Protein AF-0000000074849884 (afdb_homodimer)

Foldseek 3Di:
DDDDPDPPPPDPPPPPPDPPCPPDDPPDDPPPCPPDPPPPPPPPAAEEEEADDQDFLQVLLLLLLQLLDPNHVRHHYHHHQDPVVVLVHQAYFQHDQDDDVVSRYHHQPHPPHQDDLCNVPVPADDRQRFGRNRVSCSVCVLVSLCSLVVHDSPDPLSVVLSNVCCVPPRRVRGCVVVPHDPDPDDDPDDDQPDLRNVLSVLADDPPDPDDDRVVSSVVSSVVSNVVSSVSSVCCVPAVVVCLVQLVVQQVCQCVLPVQSQEGEREVFDGPNQVSQVVVCVVVVDPPHHFWYWGAHPVGWIKIFGHAPDPPDPHGPFFFDQVQAPPAAPRSCVVLVAHAWGGAHNSRGMTIGRDPVRSSSSVVVSVVVVD/DCPPPDPPDPCPDPPPPDPPPPPDDDPDDPPPCPPDPPPPPPPPAAEEEEADDQDFLQVLLLLLLQLLDPNHVRHHYHHHQDPVVVLVHQAYFQHDQDDDVVSRYHHQPHPPQQQDLCNVPVVADDRQRFGRNRVSCSVCVLVSLCSLVVHDSPDPLSVVLSNVCCVPPRRVRGCVVVPHDPDPDDDPDDDQPDLRNVLSVLADDPPDPDDDRVVSSVVSSVVSNVVSSVSSVCCVPAVVVCLVQLVVQQVCQCVLPVVSQEGEREVFDGPNQVSQVVVCVVVVDPPHHFWYWGAHPVRWIKIFGHAPDPPDPHGPFFFDQVQAPPAAPRSCVVLVAHAWGGAHNSRGMGIGRDPVRSSSSVVVSVVVVD

Nearest PDB structures (foldseek):
  4yo7-assembly1_A  TM=3.977E-01  e=7.323E+00  Halalkalibacterium halodurans C-125
  7q6m-assembly1_D  TM=1.641E-01  e=1.284E+00  Yersinia pseudotuberculosis
  7tra-assembly1_A  TM=1.466E-01  e=8.710E+00  Pyrococcus furiosus DSM 3638

Organism: Aplysia californica (NCBI:txid6500)

InterPro domains:
  IPR003226 MYG1 exonuclease [PF03690] (47-366)
  IPR003226 MYG1 exonuclease [PTHR11215] (41-367)

pLDDT: mean 86.51, std 22.93, range [18.84, 98.94]

Structure (mmCIF, N/CA/C/O backbone):
data_AF-0000000074849884-model_v1
#
loop_
_entity.id
_entity.type
_entity.pdbx_description
1 polymer 'MYG1 exonuclease'
#
loop_
_atom_site.group_PDB
_atom_site.id
_atom_site.type_symbol
_atom_site.label_atom_id
_atom_site.label_alt_id
_atom_site.label_comp_id
_atom_site.label_asym_id
_atom_site.label_entity_id
_atom_site.label_seq_id
_atom_site.pdbx_PDB_ins_code
_atom_site.Cartn_x
_atom_site.Cartn_y
_atom_site.Cartn_z
_atom_site.occupancy
_atom_site.B_iso_or_equiv
_atom_site.auth_seq_id
_atom_site.auth_comp_id
_atom_site.auth_asym_id
_atom_site.auth_atom_id
_atom_site.pdbx_PDB_model_num
ATOM 1 N N . MET A 1 1 ? 45.5 27.734 47.781 1 18.84 1 MET A N 1
ATOM 2 C CA . MET A 1 1 ? 46.938 27.484 47.844 1 18.84 1 MET A CA 1
ATOM 3 C C . MET A 1 1 ? 47.469 26.812 46.594 1 18.84 1 MET A C 1
ATOM 5 O O . MET A 1 1 ? 46.938 25.766 46.188 1 18.84 1 MET A O 1
ATOM 9 N N . LEU A 1 2 ? 48.219 27.594 45.688 1 20.95 2 LEU A N 1
ATOM 10 C CA . LEU A 1 2 ? 48.625 28 44.344 1 20.95 2 LEU A CA 1
ATOM 11 C C . LEU A 1 2 ? 49.719 27.078 43.812 1 20.95 2 LEU A C 1
ATOM 13 O O . LEU A 1 2 ? 50.406 27.422 42.844 1 20.95 2 LEU A O 1
ATOM 17 N N . ASN A 1 3 ? 49.938 26.016 44.688 1 19.03 3 ASN A N 1
ATOM 18 C CA . ASN A 1 3 ? 51.312 25.594 44.375 1 19.03 3 ASN A CA 1
ATOM 19 C C . ASN A 1 3 ? 51.469 25.219 42.906 1 19.03 3 ASN A C 1
ATOM 21 O O . ASN A 1 3 ? 50.531 24.797 42.25 1 19.03 3 ASN A O 1
ATOM 25 N N . ARG A 1 4 ? 52.656 25.297 42.281 1 20 4 ARG A N 1
ATOM 26 C CA . ARG A 1 4 ? 53.625 25.625 41.25 1 20 4 ARG A CA 1
ATOM 27 C C . ARG A 1 4 ? 53.906 24.422 40.344 1 20 4 ARG A C 1
ATOM 29 O O . ARG A 1 4 ? 54.875 23.672 40.562 1 20 4 ARG A O 1
ATOM 36 N N . ILE A 1 5 ? 52.812 23.5 40.125 1 22.45 5 ILE A N 1
ATOM 37 C CA . ILE A 1 5 ? 53.25 22.188 39.656 1 22.45 5 ILE A CA 1
ATOM 38 C C . ILE A 1 5 ? 54.031 22.344 38.344 1 22.45 5 ILE A C 1
ATOM 40 O O . ILE A 1 5 ? 53.562 23 37.406 1 22.45 5 ILE A O 1
ATOM 44 N N . LEU A 1 6 ? 55.312 22.016 38.344 1 20.5 6 LEU A N 1
ATOM 45 C CA . LEU A 1 6 ? 56.5 22.078 37.5 1 20.5 6 LEU A CA 1
ATOM 46 C C . LEU A 1 6 ? 56.25 21.453 36.125 1 20.5 6 LEU A C 1
ATOM 48 O O . LEU A 1 6 ? 55.625 20.391 36.031 1 20.5 6 LEU A O 1
ATOM 52 N N . LEU A 1 7 ? 56.406 22.203 34.906 1 20.45 7 LEU A N 1
ATOM 53 C CA . LEU A 1 7 ? 56.25 22.406 33.469 1 20.45 7 LEU A CA 1
ATOM 54 C C . LEU A 1 7 ? 57.219 21.5 32.688 1 20.45 7 LEU A C 1
ATOM 56 O O . LEU A 1 7 ? 57.469 21.734 31.516 1 20.45 7 LEU A O 1
ATOM 60 N N . SER A 1 8 ? 57.562 20.234 33.25 1 19.44 8 SER A N 1
ATOM 61 C CA . SER A 1 8 ? 58.812 19.75 32.688 1 19.44 8 SER A CA 1
ATOM 62 C C . SER A 1 8 ? 58.688 19.531 31.172 1 19.44 8 SER A C 1
ATOM 64 O O . SER A 1 8 ? 57.656 19.078 30.703 1 19.44 8 SER A O 1
ATOM 66 N N . SER A 1 9 ? 59.5 20.172 30.25 1 19.27 9 SER A N 1
ATOM 67 C CA . SER A 1 9 ? 59.875 20.641 28.922 1 19.27 9 SER A CA 1
ATOM 68 C C . SER A 1 9 ? 60.375 19.484 28.047 1 19.27 9 SER A C 1
ATOM 70 O O . SER A 1 9 ? 61.125 19.688 27.094 1 19.27 9 SER A O 1
ATOM 72 N N . ARG A 1 10 ? 59.812 18.172 28.156 1 21.11 10 ARG A N 1
ATOM 73 C CA . ARG A 1 10 ? 60.656 17.141 27.562 1 21.11 10 ARG A CA 1
ATOM 74 C C . ARG A 1 10 ? 60.938 17.438 26.094 1 21.11 10 ARG A C 1
ATOM 76 O O . ARG A 1 10 ? 60.062 17.969 25.391 1 21.11 10 ARG A O 1
ATOM 83 N N . SER A 1 11 ? 62.188 17.375 25.547 1 19.08 11 SER A N 1
ATOM 84 C CA . SER A 1 11 ? 63.125 17.656 24.453 1 19.08 11 SER A CA 1
ATOM 85 C C . SER A 1 11 ? 62.719 16.906 23.188 1 19.08 11 SER A C 1
ATOM 87 O O . SER A 1 11 ? 62.594 15.68 23.219 1 19.08 11 SER A O 1
ATOM 89 N N . CYS A 1 12 ? 61.906 17.484 22.203 1 20.11 12 CYS A N 1
ATOM 90 C CA . CYS A 1 12 ? 61.375 17.141 20.891 1 20.11 12 CYS A CA 1
ATOM 91 C C . CYS A 1 12 ? 62.531 16.875 19.906 1 20.11 12 CYS A C 1
ATOM 93 O O . CYS A 1 12 ? 63.125 17.797 19.375 1 20.11 12 CYS A O 1
ATOM 95 N N . ARG A 1 13 ? 63.438 15.867 20.234 1 19.45 13 ARG A N 1
ATOM 96 C CA . ARG A 1 13 ? 64.625 15.734 19.375 1 19.45 13 ARG A CA 1
ATOM 97 C C . ARG A 1 13 ? 64.25 15.523 17.922 1 19.45 13 ARG A C 1
ATOM 99 O O . ARG A 1 13 ? 63.375 14.688 17.625 1 19.45 13 ARG A O 1
ATOM 106 N N . PHE A 1 14 ? 64.438 16.5 16.969 1 20.98 14 PHE A N 1
ATOM 107 C CA . PHE A 1 14 ? 64.188 16.812 15.555 1 20.98 14 PHE A CA 1
ATOM 108 C C . PHE A 1 14 ? 64.938 15.828 14.664 1 20.98 14 PHE A C 1
ATOM 110 O O . PHE A 1 14 ? 66.188 15.836 14.609 1 20.98 14 PHE A O 1
ATOM 117 N N . ILE A 1 15 ? 64.625 14.453 14.711 1 20.2 15 ILE A N 1
ATOM 118 C CA . ILE A 1 15 ? 65.5 13.578 13.93 1 20.2 15 ILE A CA 1
ATOM 119 C C . ILE A 1 15 ? 65.5 14.016 12.461 1 20.2 15 ILE A C 1
ATOM 121 O O . ILE A 1 15 ? 64.438 14.266 11.891 1 20.2 15 ILE A O 1
ATOM 125 N N . ASN A 1 16 ? 66.562 14.492 11.906 1 20.42 16 ASN A N 1
ATOM 126 C CA . ASN A 1 16 ? 67.062 15.055 10.656 1 20.42 16 ASN A CA 1
ATOM 127 C C . ASN A 1 16 ? 66.938 14.078 9.492 1 20.42 16 ASN A C 1
ATOM 129 O O . ASN A 1 16 ? 67.75 13.188 9.297 1 20.42 16 ASN A O 1
ATOM 133 N N . LEU A 1 17 ? 65.75 13.312 9.375 1 20.62 17 LEU A N 1
ATOM 134 C CA . LEU A 1 17 ? 65.875 12.195 8.43 1 20.62 17 LEU A CA 1
ATOM 135 C C . LEU A 1 17 ? 66.188 12.695 7.031 1 20.62 17 LEU A C 1
ATOM 137 O O . LEU A 1 17 ? 65.562 13.648 6.539 1 20.62 17 LEU A O 1
ATOM 141 N N . SER A 1 18 ? 67.375 12.297 6.488 1 20.59 18 SER A N 1
ATOM 142 C CA . SER A 1 18 ? 68.188 12.516 5.316 1 20.59 18 SER A CA 1
ATOM 143 C C . SER A 1 18 ? 67.375 12.32 4.027 1 20.59 18 SER A C 1
ATOM 145 O O . SER A 1 18 ? 66.438 11.547 3.992 1 20.59 18 SER A O 1
ATOM 147 N N . ARG A 1 19 ? 67.562 13.227 2.975 1 21.97 19 ARG A N 1
ATOM 148 C CA . ARG A 1 19 ? 67.062 13.672 1.666 1 21.97 19 ARG A CA 1
ATOM 149 C C . ARG A 1 19 ? 67.312 12.617 0.601 1 21.97 19 ARG A C 1
ATOM 151 O O . ARG A 1 19 ? 68.438 12.57 0.013 1 21.97 19 ARG A O 1
ATOM 158 N N . PHE A 1 20 ? 67.188 11.203 0.895 1 21.36 20 PHE A N 1
ATOM 159 C CA . PHE A 1 20 ? 67.75 10.336 -0.155 1 21.36 20 PHE A CA 1
ATOM 160 C C . PHE A 1 20 ? 67.125 10.672 -1.499 1 21.36 20 PHE A C 1
ATOM 162 O O . PHE A 1 20 ? 65.875 10.938 -1.575 1 21.36 20 PHE A O 1
ATOM 169 N N . ASN A 1 21 ? 67.875 11.031 -2.543 1 21.8 21 ASN A N 1
ATOM 170 C CA . ASN A 1 21 ? 67.938 11.539 -3.91 1 21.8 21 ASN A CA 1
ATOM 171 C C . ASN A 1 21 ? 67.25 10.578 -4.871 1 21.8 21 ASN A C 1
ATOM 173 O O . ASN A 1 21 ? 67.812 9.641 -5.371 1 21.8 21 ASN A O 1
ATOM 177 N N . LEU A 1 22 ? 66.062 9.969 -4.535 1 22.33 22 LEU A N 1
ATOM 178 C CA . LEU A 1 22 ? 65.562 8.852 -5.332 1 22.33 22 LEU A CA 1
ATOM 179 C C . LEU A 1 22 ? 65.25 9.289 -6.762 1 22.33 22 LEU A C 1
ATOM 181 O O . LEU A 1 22 ? 64.188 9.875 -7.031 1 22.33 22 LEU A O 1
ATOM 185 N N . GLN A 1 23 ? 66.125 10.055 -7.434 1 20.73 23 GLN A N 1
ATOM 186 C CA . GLN A 1 23 ? 65.938 10.641 -8.75 1 20.73 23 GLN A CA 1
ATOM 187 C C . GLN A 1 23 ? 65.625 9.562 -9.789 1 20.73 23 GLN A C 1
ATOM 189 O O . GLN A 1 23 ? 64.75 9.75 -10.656 1 20.73 23 GLN A O 1
ATOM 194 N N . THR A 1 24 ? 66.5 8.562 -9.844 1 22.05 24 THR A N 1
ATOM 195 C CA . THR A 1 24 ? 67 8.18 -11.164 1 22.05 24 THR A CA 1
ATOM 196 C C . THR A 1 24 ? 65.875 7.48 -11.961 1 22.05 24 THR A C 1
ATOM 198 O O . THR A 1 24 ? 65.75 7.727 -13.156 1 22.05 24 THR A O 1
ATOM 201 N N . LEU A 1 25 ? 65.375 6.41 -11.422 1 21.62 25 LEU A N 1
ATOM 202 C CA . LEU A 1 25 ? 65.312 5.199 -12.227 1 21.62 25 LEU A CA 1
ATOM 203 C C . LEU A 1 25 ? 64.125 5.25 -13.203 1 21.62 25 LEU A C 1
ATOM 205 O O . LEU A 1 25 ? 63.906 4.305 -13.969 1 21.62 25 LEU A O 1
ATOM 209 N N . LEU A 1 26 ? 63.188 6.191 -13.125 1 21.67 26 LEU A N 1
ATOM 210 C CA . LEU A 1 26 ? 61.906 5.809 -13.648 1 21.67 26 LEU A CA 1
ATOM 211 C C . LEU A 1 26 ? 61.875 5.879 -15.172 1 21.67 26 LEU A C 1
ATOM 213 O O . LEU A 1 26 ? 61.312 6.809 -15.742 1 21.67 26 LEU A O 1
ATOM 217 N N . LEU A 1 27 ? 63.062 5.824 -15.766 1 24.48 27 LEU A N 1
ATOM 218 C CA . LEU A 1 27 ? 62.969 6.148 -17.188 1 24.48 27 LEU A CA 1
ATOM 219 C C . LEU A 1 27 ? 62.188 5.07 -17.938 1 24.48 27 LEU A C 1
ATOM 221 O O . LEU A 1 27 ? 62.781 4.262 -18.656 1 24.48 27 LEU A O 1
ATOM 225 N N . ASN A 1 28 ? 61.531 4.148 -17.266 1 21.5 28 ASN A N 1
ATOM 226 C CA . ASN A 1 28 ? 61.25 2.982 -18.109 1 21.5 28 ASN A CA 1
ATOM 227 C C . ASN A 1 28 ? 60.625 3.377 -19.422 1 21.5 28 ASN A C 1
ATOM 229 O O . ASN A 1 28 ? 60.031 4.453 -19.531 1 21.5 28 ASN A O 1
ATOM 233 N N . LYS A 1 29 ? 60.656 2.398 -20.484 1 26.44 29 LYS A N 1
ATOM 234 C CA . LYS A 1 29 ? 60.469 2.172 -21.906 1 26.44 29 LYS A CA 1
ATOM 235 C C . LYS A 1 29 ? 59.062 2.557 -22.344 1 26.44 29 LYS A C 1
ATOM 237 O O . LYS A 1 29 ? 58.062 1.994 -21.844 1 26.44 29 LYS A O 1
ATOM 242 N N . LEU A 1 30 ? 58.781 3.727 -22.766 1 26.44 30 LEU A N 1
ATOM 243 C CA . LEU A 1 30 ? 57.656 4.289 -23.516 1 26.44 30 LEU A CA 1
ATOM 244 C C . LEU A 1 30 ? 57.312 3.439 -24.734 1 26.44 30 LEU A C 1
ATOM 246 O O . LEU A 1 30 ? 58 3.557 -25.781 1 26.44 30 LEU A O 1
ATOM 250 N N . SER A 1 31 ? 57.438 2.055 -24.656 1 25.75 31 SER A N 1
ATOM 251 C CA . SER A 1 31 ? 57.156 1.383 -25.922 1 25.75 31 SER A CA 1
ATOM 252 C C . SER A 1 31 ? 55.875 1.906 -26.547 1 25.75 31 SER A C 1
ATOM 254 O O . SER A 1 31 ? 54.906 2.182 -25.828 1 25.75 31 SER A O 1
ATOM 256 N N . THR A 1 32 ? 55.969 2.475 -27.703 1 29.94 32 THR A N 1
ATOM 257 C CA . THR A 1 32 ? 55 3.002 -28.672 1 29.94 32 THR A CA 1
ATOM 258 C C . THR A 1 32 ? 53.906 1.975 -28.969 1 29.94 32 THR A C 1
ATOM 260 O O . THR A 1 32 ? 54.156 1.022 -29.719 1 29.94 32 THR A O 1
ATOM 263 N N . MET A 1 33 ? 53.312 1.275 -28 1 27.47 33 MET A N 1
ATOM 264 C CA . MET A 1 33 ? 52.281 0.351 -28.391 1 27.47 33 MET A CA 1
ATOM 265 C C . MET A 1 33 ? 51.219 1.054 -29.25 1 27.47 33 MET A C 1
ATOM 267 O O . MET A 1 33 ? 50.531 1.961 -28.781 1 27.47 33 MET A O 1
ATOM 271 N N . THR A 1 34 ? 51.562 1.24 -30.547 1 32.16 34 THR A N 1
ATOM 272 C CA . THR A 1 34 ? 50.562 1.589 -31.562 1 32.16 34 THR A CA 1
ATOM 273 C C . THR A 1 34 ? 49.344 0.708 -31.453 1 32.16 34 THR A C 1
ATOM 275 O O . THR A 1 34 ? 49.375 -0.481 -31.781 1 32.16 34 THR A O 1
ATOM 278 N N . GLY A 1 35 ? 48.781 0.603 -30.359 1 31.69 35 GLY A N 1
ATOM 279 C CA . GLY A 1 35 ? 47.625 -0.245 -30.203 1 31.69 35 GLY A CA 1
ATOM 280 C C . GLY A 1 35 ? 46.531 0.02 -31.25 1 31.69 35 GLY A C 1
ATOM 281 O O . GLY A 1 35 ? 46.25 1.176 -31.562 1 31.69 35 GLY A O 1
ATOM 282 N N . GLU A 1 36 ? 46.531 -0.863 -32.281 1 33.69 36 GLU A N 1
ATOM 283 C CA . GLU A 1 36 ? 45.438 -0.861 -33.25 1 33.69 36 GLU A CA 1
ATOM 284 C C . GLU A 1 36 ? 44.125 -0.514 -32.594 1 33.69 36 GLU A C 1
ATOM 286 O O . GLU A 1 36 ? 43.875 -0.895 -31.453 1 33.69 36 GLU A O 1
ATOM 291 N N . PRO A 1 37 ? 43.469 0.564 -33.125 1 32.91 37 PRO A N 1
ATOM 292 C CA . PRO A 1 37 ? 42.156 0.936 -32.562 1 32.91 37 PRO A CA 1
ATOM 293 C C . PRO A 1 37 ? 41.25 -0.268 -32.344 1 32.91 37 PRO A C 1
ATOM 295 O O . PRO A 1 37 ? 41.156 -1.14 -33.219 1 32.91 37 PRO A O 1
ATOM 298 N N . ALA A 1 38 ? 41.156 -0.761 -31.203 1 32.16 38 ALA A N 1
ATOM 299 C CA . ALA A 1 38 ? 40.156 -1.787 -30.938 1 32.16 38 ALA A CA 1
ATOM 300 C C . ALA A 1 38 ? 38.906 -1.583 -31.797 1 32.16 38 ALA A C 1
ATOM 302 O O . ALA A 1 38 ? 38.375 -0.472 -31.875 1 32.16 38 ALA A O 1
ATOM 303 N N . GLU A 1 39 ? 38.781 -2.285 -32.844 1 30.84 39 GLU A N 1
ATOM 304 C CA . GLU A 1 39 ? 37.5 -2.264 -33.531 1 30.84 39 GLU A CA 1
ATOM 305 C C . GLU A 1 39 ? 36.375 -1.994 -32.562 1 30.84 39 GLU A C 1
ATOM 307 O O . GLU A 1 39 ? 36.281 -2.629 -31.5 1 30.84 39 GLU A O 1
ATOM 312 N N . LYS A 1 40 ? 35.906 -0.852 -32.469 1 34.88 40 LYS A N 1
ATOM 313 C CA . LYS A 1 40 ? 34.594 -0.623 -31.828 1 34.88 40 LYS A CA 1
ATOM 314 C C . LYS A 1 40 ? 33.688 -1.817 -32.031 1 34.88 40 LYS A C 1
ATOM 316 O O . LYS A 1 40 ? 33.188 -2.057 -33.125 1 34.88 40 LYS A O 1
ATOM 321 N N . LYS A 1 41 ? 34.094 -2.947 -31.578 1 35.62 41 LYS A N 1
ATOM 322 C CA . LYS A 1 41 ? 33.125 -4.039 -31.625 1 35.62 41 LYS A CA 1
ATOM 323 C C . LYS A 1 41 ? 31.703 -3.506 -31.672 1 35.62 41 LYS A C 1
ATOM 325 O O . LYS A 1 41 ? 31.312 -2.662 -30.875 1 35.62 41 LYS A O 1
ATOM 330 N N . LEU A 1 42 ? 31.047 -3.365 -32.688 1 41.34 42 LEU A N 1
ATOM 331 C CA . LEU A 1 42 ? 29.625 -3.104 -32.906 1 41.34 42 LEU A CA 1
ATOM 332 C C . LEU A 1 42 ? 28.781 -3.678 -31.781 1 41.34 42 LEU A C 1
ATOM 334 O O . LEU A 1 42 ? 28.484 -4.875 -31.766 1 41.34 42 LEU A O 1
ATOM 338 N N . HIS A 1 43 ? 29.078 -3.518 -30.609 1 48.72 43 HIS A N 1
ATOM 339 C CA . HIS A 1 43 ? 28.422 -4.094 -29.438 1 48.72 43 HIS A CA 1
ATOM 340 C C . HIS A 1 43 ? 26.906 -4.059 -29.578 1 48.72 43 HIS A C 1
ATOM 342 O O . HIS A 1 43 ? 26.328 -3.006 -29.844 1 48.72 43 HIS A O 1
ATOM 348 N N . GLY A 1 44 ? 26.344 -5.105 -30.219 1 69.38 44 GLY A N 1
ATOM 349 C CA . GLY A 1 44 ? 24.906 -5.277 -30.359 1 69.38 44 GLY A CA 1
ATOM 350 C C . GLY A 1 44 ? 24.109 -4.734 -29.188 1 69.38 44 GLY A C 1
ATOM 351 O O . GLY A 1 44 ? 24.688 -4.266 -28.203 1 69.38 44 GLY A O 1
ATOM 352 N N . THR A 1 45 ? 22.812 -4.477 -29.344 1 88.69 45 THR A N 1
ATOM 353 C CA . THR A 1 45 ? 21.891 -3.994 -28.328 1 88.69 45 THR A CA 1
ATOM 354 C C . THR A 1 45 ? 21.969 -4.852 -27.062 1 88.69 45 THR A C 1
ATOM 356 O O . THR A 1 45 ? 21.859 -6.078 -27.141 1 88.69 45 THR A O 1
ATOM 359 N N . PRO A 1 46 ? 22.484 -4.277 -25.953 1 96.38 46 PRO A N 1
ATOM 360 C CA . PRO A 1 46 ? 22.516 -5.051 -24.719 1 96.38 46 PRO A CA 1
ATOM 361 C C . PRO A 1 46 ? 21.219 -5.785 -24.438 1 96.38 46 PRO A C 1
ATOM 363 O O . PRO A 1 46 ? 20.141 -5.344 -24.875 1 96.38 46 PRO A O 1
ATOM 366 N N . LYS A 1 47 ? 21.359 -6.91 -23.797 1 98.38 47 LYS A N 1
ATOM 367 C CA . LYS A 1 47 ? 20.203 -7.746 -23.5 1 98.38 47 LYS A CA 1
ATOM 368 C C . LYS A 1 47 ? 20.062 -7.977 -22 1 98.38 47 LYS A C 1
ATOM 370 O O . LYS A 1 47 ? 21.016 -8.359 -21.328 1 98.38 47 LYS A O 1
ATOM 375 N N . ILE A 1 48 ? 18.875 -7.719 -21.484 1 98.75 48 ILE A N 1
ATOM 376 C CA . ILE A 1 48 ? 18.5 -8.039 -20.109 1 98.75 48 ILE A CA 1
ATOM 377 C C . ILE A 1 48 ? 17.609 -9.273 -20.094 1 98.75 48 ILE A C 1
ATOM 379 O O . ILE A 1 48 ? 16.531 -9.281 -20.703 1 98.75 48 ILE A O 1
ATOM 383 N N . GLY A 1 49 ? 18.062 -10.32 -19.438 1 98.75 49 GLY A N 1
ATOM 384 C CA . GLY A 1 49 ? 17.266 -11.531 -19.328 1 98.75 49 GLY A CA 1
ATOM 385 C C . GLY A 1 49 ? 16.484 -11.633 -18.031 1 98.75 49 GLY A C 1
ATOM 386 O O . GLY A 1 49 ? 17 -11.25 -16.984 1 98.75 49 GLY A O 1
ATOM 387 N N . THR A 1 50 ? 15.266 -12.062 -18.016 1 98.5 50 THR A N 1
ATOM 388 C CA . THR A 1 50 ? 14.438 -12.406 -16.859 1 98.5 50 THR A CA 1
ATOM 389 C C . THR A 1 50 ? 13.477 -13.547 -17.203 1 98.5 50 THR A C 1
ATOM 391 O O . THR A 1 50 ? 13.516 -14.086 -18.312 1 98.5 50 THR A O 1
ATOM 394 N N . HIS A 1 51 ? 12.688 -13.969 -16.266 1 95.06 51 HIS A N 1
ATOM 395 C CA . HIS A 1 51 ? 11.852 -15.133 -16.531 1 95.06 51 HIS A CA 1
ATOM 396 C C . HIS A 1 51 ? 10.586 -14.734 -17.281 1 95.06 51 HIS A C 1
ATOM 398 O O . HIS A 1 51 ? 10.094 -13.617 -17.141 1 95.06 51 HIS A O 1
ATOM 404 N N . ASN A 1 52 ? 10.078 -15.617 -18.094 1 93.19 52 ASN A N 1
ATOM 405 C CA . ASN A 1 52 ? 8.789 -15.445 -18.766 1 93.19 52 ASN A CA 1
ATOM 406 C C . ASN A 1 52 ? 7.637 -15.883 -17.859 1 93.19 52 ASN A C 1
ATOM 408 O O . ASN A 1 52 ? 7.855 -16.281 -16.719 1 93.19 52 ASN A O 1
ATOM 412 N N . GLY A 1 53 ? 6.348 -15.68 -18.328 1 90 53 GLY A N 1
ATOM 413 C CA . GLY A 1 53 ? 5.18 -16.047 -17.531 1 90 53 GLY A CA 1
ATOM 414 C C . GLY A 1 53 ? 4.754 -14.945 -16.578 1 90 53 GLY A C 1
ATOM 415 O O . GLY A 1 53 ? 4.996 -13.766 -16.828 1 90 53 GLY A O 1
ATOM 416 N N . SER A 1 54 ? 4.098 -15.383 -15.508 1 90.62 54 SER A N 1
ATOM 417 C CA . SER A 1 54 ? 3.633 -14.422 -14.508 1 90.62 54 SER A CA 1
ATOM 418 C C . SER A 1 54 ? 4.797 -13.641 -13.906 1 90.62 54 SER A C 1
ATOM 420 O O . SER A 1 54 ? 5.832 -14.211 -13.578 1 90.62 54 SER A O 1
ATOM 422 N N . PHE A 1 55 ? 4.617 -12.359 -13.93 1 96.06 55 PHE A N 1
ATOM 423 C CA . PHE A 1 55 ? 5.688 -11.516 -13.422 1 96.06 55 PHE A CA 1
ATOM 424 C C . PHE A 1 55 ? 5.32 -10.93 -12.062 1 96.06 55 PHE A C 1
ATOM 426 O O . PHE A 1 55 ? 4.148 -10.938 -11.68 1 96.06 55 PHE A O 1
ATOM 433 N N . HIS A 1 56 ? 6.352 -10.57 -11.344 1 97 56 HIS A N 1
ATOM 434 C CA . HIS A 1 56 ? 6.23 -9.914 -10.047 1 97 56 HIS A CA 1
ATOM 435 C C . HIS A 1 56 ? 6.887 -8.531 -10.062 1 97 56 HIS A C 1
ATOM 437 O O . HIS A 1 56 ? 7.516 -8.156 -11.055 1 97 56 HIS A O 1
ATOM 443 N N . CYS A 1 57 ? 6.684 -7.844 -9.016 1 98.75 57 CYS A N 1
ATOM 444 C CA . CYS A 1 57 ? 7.148 -6.465 -8.945 1 98.75 57 CYS A CA 1
ATOM 445 C C . CYS A 1 57 ? 8.672 -6.402 -8.969 1 98.75 57 CYS A C 1
ATOM 447 O O . CYS A 1 57 ? 9.25 -5.469 -9.523 1 98.75 57 CYS A O 1
ATOM 449 N N . ASP A 1 58 ? 9.367 -7.387 -8.406 1 98.56 58 ASP A N 1
ATOM 450 C CA . ASP A 1 58 ? 10.812 -7.297 -8.234 1 98.56 58 ASP A CA 1
ATOM 451 C C . ASP A 1 58 ? 11.531 -7.367 -9.578 1 98.56 58 ASP A C 1
ATOM 453 O O . ASP A 1 58 ? 12.367 -6.512 -9.891 1 98.56 58 ASP A O 1
ATOM 457 N N . GLU A 1 59 ? 11.219 -8.266 -10.484 1 98.69 59 GLU A N 1
ATOM 458 C CA . GLU A 1 59 ? 11.945 -8.312 -11.75 1 98.69 59 GLU A CA 1
ATOM 459 C C . GLU A 1 59 ? 11.531 -7.168 -12.664 1 98.69 59 GLU A C 1
ATOM 461 O O . GLU A 1 59 ? 12.344 -6.68 -13.461 1 98.69 59 GLU A O 1
ATOM 466 N N . VAL A 1 60 ? 10.281 -6.746 -12.539 1 98.88 60 VAL A N 1
ATOM 467 C CA . VAL A 1 60 ? 9.836 -5.594 -13.312 1 98.88 60 VAL A CA 1
ATOM 468 C C . VAL A 1 60 ? 10.641 -4.359 -12.922 1 98.88 60 VAL A C 1
ATOM 470 O O . VAL A 1 60 ? 11.164 -3.648 -13.781 1 98.88 60 VAL A O 1
ATOM 473 N N . LEU A 1 61 ? 10.75 -4.129 -11.648 1 98.94 61 LEU A N 1
ATOM 474 C CA . LEU A 1 61 ? 11.5 -2.984 -11.141 1 98.94 61 LEU A CA 1
ATOM 475 C C . LEU A 1 61 ? 12.984 -3.121 -11.453 1 98.94 61 LEU A C 1
ATOM 477 O O . LEU A 1 61 ? 13.641 -2.141 -11.805 1 98.94 61 LEU A O 1
ATOM 481 N N . ALA A 1 62 ? 13.531 -4.336 -11.305 1 98.94 62 ALA A N 1
ATOM 482 C CA . ALA A 1 62 ? 14.938 -4.574 -11.633 1 98.94 62 ALA A CA 1
ATOM 483 C C . ALA A 1 62 ? 15.242 -4.16 -13.07 1 98.94 62 ALA A C 1
ATOM 485 O O . ALA A 1 62 ? 16.234 -3.469 -13.328 1 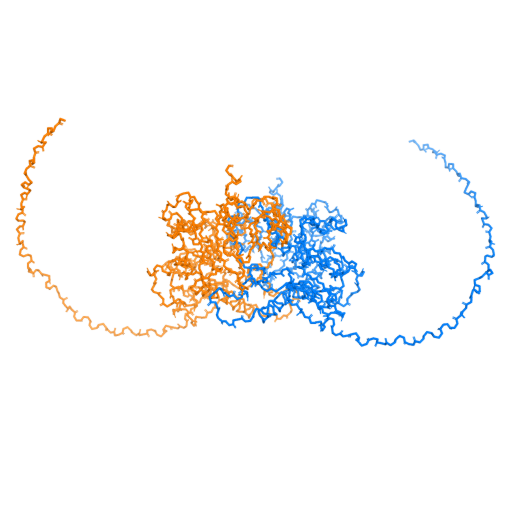98.94 62 ALA A O 1
ATOM 486 N N . CYS A 1 63 ? 14.414 -4.559 -13.969 1 98.88 63 CYS A N 1
ATOM 487 C CA . CYS A 1 63 ? 14.609 -4.223 -15.375 1 98.88 63 CYS A CA 1
ATOM 488 C C . CYS A 1 63 ? 14.523 -2.715 -15.586 1 98.88 63 CYS A C 1
ATOM 490 O O . CYS A 1 63 ? 15.328 -2.143 -16.328 1 98.88 63 CYS A O 1
ATOM 492 N N . PHE A 1 64 ? 13.57 -2.076 -14.969 1 98.88 64 PHE A N 1
ATOM 493 C CA . PHE A 1 64 ? 13.453 -0.627 -15.078 1 98.88 64 PHE A CA 1
ATOM 494 C C . PHE A 1 64 ? 14.727 0.057 -14.602 1 98.88 64 PHE A C 1
ATOM 496 O O . PHE A 1 64 ? 15.25 0.957 -15.266 1 98.88 64 PHE A O 1
ATOM 503 N N . LEU A 1 65 ? 15.188 -0.341 -13.406 1 98.88 65 LEU A N 1
ATOM 504 C CA . LEU A 1 65 ? 16.375 0.28 -12.828 1 98.88 65 LEU A CA 1
ATOM 505 C C . LEU A 1 65 ? 17.562 0.159 -13.773 1 98.88 65 LEU A C 1
ATOM 507 O O . LEU A 1 65 ? 18.281 1.136 -14 1 98.88 65 LEU A O 1
ATOM 511 N N . LEU A 1 66 ? 17.766 -1.017 -14.328 1 98.88 66 LEU A N 1
ATOM 512 C CA . LEU A 1 66 ? 18.891 -1.249 -15.242 1 98.88 66 LEU A CA 1
ATOM 513 C C . LEU A 1 66 ? 18.797 -0.343 -16.469 1 98.88 66 LEU A C 1
ATOM 515 O O . LEU A 1 66 ? 19.797 0.211 -16.906 1 98.88 66 LEU A O 1
ATOM 519 N N . LYS A 1 67 ? 17.641 -0.104 -16.891 1 98.56 67 LYS A N 1
ATOM 520 C CA . LYS A 1 67 ? 17.453 0.667 -18.125 1 98.56 67 LYS A CA 1
ATOM 521 C C . LYS A 1 67 ? 17.656 2.158 -17.875 1 98.56 67 LYS A C 1
ATOM 523 O O . LYS A 1 67 ? 17.641 2.959 -18.812 1 98.56 67 LYS A O 1
ATOM 528 N N . GLN A 1 68 ? 17.781 2.562 -16.656 1 98.25 68 GLN A N 1
ATOM 529 C CA . GLN A 1 68 ? 18.141 3.945 -16.344 1 98.25 68 GLN A CA 1
ATOM 530 C C . GLN A 1 68 ? 19.609 4.203 -16.609 1 98.25 68 GLN A C 1
ATOM 532 O O . GLN A 1 68 ? 20.047 5.355 -16.641 1 98.25 68 GLN A O 1
ATOM 537 N N . LEU A 1 69 ? 20.391 3.135 -16.703 1 97.88 69 LEU A N 1
ATOM 538 C CA . LEU A 1 69 ? 21.828 3.25 -16.922 1 97.88 69 LEU A CA 1
ATOM 539 C C . LEU A 1 69 ? 22.156 3.369 -18.406 1 97.88 69 LEU A C 1
ATOM 541 O O . LEU A 1 69 ? 21.484 2.766 -19.234 1 97.88 69 LEU A O 1
ATOM 545 N N . ASP A 1 70 ? 23.219 4.07 -18.734 1 96.06 70 ASP A N 1
ATOM 546 C CA . ASP A 1 70 ? 23.625 4.281 -20.125 1 96.06 70 ASP A CA 1
ATOM 547 C C . ASP A 1 70 ? 23.875 2.949 -20.828 1 96.06 70 ASP A C 1
ATOM 549 O O . ASP A 1 70 ? 23.484 2.775 -21.984 1 96.06 70 ASP A O 1
ATOM 553 N N . GLN A 1 71 ? 24.453 2.043 -20.156 1 95.38 71 GLN A N 1
ATOM 554 C CA . GLN A 1 71 ? 24.828 0.746 -20.703 1 95.38 71 GLN A CA 1
ATOM 555 C C . GLN A 1 71 ? 23.609 -0.05 -21.141 1 95.38 71 GLN A C 1
ATOM 557 O O . GLN A 1 71 ? 23.672 -0.828 -22.094 1 95.38 71 GLN A O 1
ATOM 562 N N . TYR A 1 72 ? 22.422 0.206 -20.438 1 97.44 72 TYR A N 1
ATOM 563 C CA . TYR A 1 72 ? 21.266 -0.651 -20.656 1 97.44 72 TYR A CA 1
ATOM 564 C C . TYR A 1 72 ? 20.062 0.166 -21.109 1 97.44 72 TYR A C 1
ATOM 566 O O . TYR A 1 72 ? 18.953 -0.347 -21.172 1 97.44 72 TYR A O 1
ATOM 574 N N . LYS A 1 73 ? 20.219 1.362 -21.422 1 96.44 73 LYS A N 1
ATOM 575 C CA . LYS A 1 73 ? 19.125 2.271 -21.719 1 96.44 73 LYS A CA 1
ATOM 576 C C . LYS A 1 73 ? 18.297 1.763 -22.891 1 96.44 73 LYS A C 1
ATOM 578 O O . LYS A 1 73 ? 17.062 1.864 -22.891 1 96.44 73 LYS A O 1
ATOM 583 N N . ASP A 1 74 ? 18.906 1.166 -23.891 1 95.94 74 ASP A N 1
ATOM 584 C CA . ASP A 1 74 ? 18.234 0.672 -25.094 1 95.94 74 ASP A CA 1
ATOM 585 C C . ASP A 1 74 ? 18.25 -0.854 -25.141 1 95.94 74 ASP A C 1
ATOM 587 O O . ASP A 1 74 ? 18.094 -1.447 -26.203 1 95.94 74 ASP A O 1
ATOM 591 N N . ALA A 1 75 ? 18.438 -1.426 -23.984 1 97.75 75 ALA A N 1
ATOM 592 C CA . ALA A 1 75 ? 18.562 -2.879 -23.938 1 97.75 75 ALA A CA 1
ATOM 593 C C . ALA A 1 75 ? 17.234 -3.559 -24.281 1 97.75 75 ALA A C 1
ATOM 595 O O . ALA A 1 75 ? 16.172 -3.043 -23.953 1 97.75 75 ALA A O 1
ATOM 596 N N . GLU A 1 76 ? 17.344 -4.648 -24.906 1 97.75 76 GLU A N 1
ATOM 597 C CA . GLU A 1 76 ? 16.203 -5.535 -25.109 1 97.75 76 GLU A CA 1
ATOM 598 C C . GLU A 1 76 ? 15.977 -6.418 -23.891 1 97.75 76 GLU A C 1
ATOM 600 O O . GLU A 1 76 ? 16.922 -6.977 -23.328 1 97.75 76 GLU A O 1
ATOM 605 N N . VAL A 1 77 ? 14.766 -6.512 -23.484 1 98.38 77 VAL A N 1
ATOM 606 C CA . VAL A 1 77 ? 14.422 -7.41 -22.391 1 98.38 77 VAL A CA 1
ATOM 607 C C . VAL A 1 77 ? 13.953 -8.75 -22.953 1 98.38 77 VAL A C 1
ATOM 609 O O . VAL A 1 77 ? 12.977 -8.812 -23.688 1 98.38 77 VAL A O 1
ATOM 612 N N . ILE A 1 78 ? 14.633 -9.766 -22.578 1 98.06 78 ILE A N 1
ATOM 613 C CA . ILE A 1 78 ? 14.32 -11.125 -23 1 98.06 78 ILE A CA 1
ATOM 614 C C . ILE A 1 78 ? 13.719 -11.906 -21.828 1 98.06 78 ILE A C 1
ATOM 616 O O . ILE A 1 78 ? 14.398 -12.156 -20.828 1 98.06 78 ILE A O 1
ATOM 620 N N . ARG A 1 79 ? 12.492 -12.258 -21.969 1 97.12 79 ARG A N 1
ATOM 621 C CA . ARG A 1 79 ? 11.82 -13.023 -20.922 1 97.12 79 ARG A CA 1
ATOM 622 C C . ARG A 1 79 ? 11.758 -14.5 -21.281 1 97.12 79 ARG A C 1
ATOM 624 O O . ARG A 1 79 ? 11.031 -14.898 -22.203 1 97.12 79 ARG A O 1
ATOM 631 N N . THR A 1 80 ? 12.547 -15.273 -20.578 1 95.69 80 THR A N 1
ATOM 632 C CA . THR A 1 80 ? 12.68 -16.688 -20.891 1 95.69 80 THR A CA 1
ATOM 633 C C . THR A 1 80 ? 13.219 -17.469 -19.688 1 95.69 80 THR A C 1
ATOM 635 O O . THR A 1 80 ? 13.812 -16.875 -18.781 1 95.69 80 THR A O 1
ATOM 638 N N . ARG A 1 81 ? 12.945 -18.75 -19.656 1 89.31 81 ARG A N 1
ATOM 639 C CA . ARG A 1 81 ? 13.562 -19.609 -18.656 1 89.31 81 ARG A CA 1
ATOM 640 C C . ARG A 1 81 ? 14.594 -20.531 -19.297 1 89.31 81 ARG A C 1
ATOM 642 O O . ARG A 1 81 ? 15.211 -21.359 -18.625 1 89.31 81 ARG A O 1
ATOM 649 N N . ASP A 1 82 ? 14.805 -20.344 -20.625 1 92.38 82 ASP A N 1
ATOM 650 C CA . ASP A 1 82 ? 15.758 -21.156 -21.359 1 92.38 82 ASP A CA 1
ATOM 651 C C . ASP A 1 82 ? 17.188 -20.75 -21.047 1 92.38 82 ASP A C 1
ATOM 653 O O . ASP A 1 82 ? 17.609 -19.625 -21.375 1 92.38 82 ASP A O 1
ATOM 657 N N . PRO A 1 83 ? 17.938 -21.688 -20.516 1 93 83 PRO A N 1
ATOM 658 C CA . PRO A 1 83 ? 19.297 -21.328 -20.141 1 93 83 PRO A CA 1
ATOM 659 C C . PRO A 1 83 ? 20.156 -20.922 -21.328 1 93 83 PRO A C 1
ATOM 661 O O . PRO A 1 83 ? 21.031 -20.062 -21.188 1 93 83 PRO A O 1
ATOM 664 N N . LYS A 1 84 ? 19.922 -21.531 -22.422 1 95.69 84 LYS A N 1
ATOM 665 C CA . LYS A 1 84 ? 20.719 -21.203 -23.609 1 95.69 84 LYS A CA 1
ATOM 666 C C . LYS A 1 84 ? 20.516 -19.75 -24.031 1 95.69 84 LYS A C 1
ATOM 668 O O . LYS A 1 84 ? 21.469 -19.062 -24.391 1 95.69 84 LYS A O 1
ATOM 673 N N . LEU A 1 85 ? 19.297 -19.344 -24 1 96.81 85 LEU A N 1
ATOM 674 C CA . LEU A 1 85 ? 19 -17.953 -24.344 1 96.81 85 LEU A CA 1
ATOM 675 C C . LEU A 1 85 ? 19.484 -17 -23.266 1 96.81 85 LEU A C 1
ATOM 677 O O . LEU A 1 85 ? 20 -15.93 -23.562 1 96.81 85 LEU A O 1
ATOM 681 N N . LEU A 1 86 ? 19.344 -17.344 -22.031 1 97.06 86 LEU A N 1
ATOM 682 C CA . LEU A 1 86 ? 19.797 -16.531 -20.906 1 97.06 86 LEU A CA 1
ATOM 683 C C . LEU A 1 86 ? 21.297 -16.297 -20.984 1 97.06 86 LEU A C 1
ATOM 685 O O . LEU A 1 86 ? 21.781 -15.219 -20.641 1 97.06 86 LEU A O 1
ATOM 689 N N . ASP A 1 87 ? 22 -17.312 -21.469 1 96.44 87 ASP A N 1
ATOM 690 C CA . ASP A 1 87 ? 23.453 -17.234 -21.547 1 96.44 87 ASP A CA 1
ATOM 691 C C . ASP A 1 87 ? 23.891 -16.172 -22.562 1 96.44 87 ASP A C 1
ATOM 693 O O . ASP A 1 87 ? 25.016 -15.688 -22.516 1 96.44 87 ASP A O 1
ATOM 697 N N . THR A 1 88 ? 23.031 -15.828 -23.453 1 97.12 88 THR A N 1
ATOM 698 C CA . THR A 1 88 ? 23.344 -14.82 -24.469 1 97.12 88 THR A CA 1
ATOM 699 C C . THR A 1 88 ? 23.094 -13.414 -23.938 1 97.12 88 THR A C 1
ATOM 701 O O . THR A 1 88 ? 23.453 -12.43 -24.562 1 97.12 88 THR A O 1
ATOM 704 N N . CYS A 1 89 ? 22.438 -13.297 -22.828 1 98.06 89 CYS A N 1
ATOM 705 C CA . CYS A 1 89 ? 22.094 -11.992 -22.25 1 98.06 89 CYS A CA 1
ATOM 706 C C . CYS A 1 89 ? 23.281 -11.406 -21.5 1 98.06 89 CYS A C 1
ATOM 708 O O . CYS A 1 89 ? 24.078 -12.141 -20.906 1 98.06 89 CYS A O 1
ATOM 710 N N . ASP A 1 90 ? 23.391 -10.094 -21.5 1 98.25 90 ASP A N 1
ATOM 711 C CA . ASP A 1 90 ? 24.484 -9.391 -20.828 1 98.25 90 ASP A CA 1
ATOM 712 C C . ASP A 1 90 ? 24.281 -9.367 -19.312 1 98.25 90 ASP A C 1
ATOM 714 O O . ASP A 1 90 ? 25.25 -9.375 -18.562 1 98.25 90 ASP A O 1
ATOM 718 N N . ILE A 1 91 ? 23.094 -9.305 -18.891 1 98.62 91 ILE A N 1
ATOM 719 C CA . ILE A 1 91 ? 22.719 -9.312 -17.484 1 98.62 91 ILE A CA 1
ATOM 720 C C . ILE A 1 91 ? 21.391 -10.055 -17.312 1 98.62 91 ILE A C 1
ATOM 722 O O . ILE A 1 91 ? 20.5 -9.969 -18.156 1 98.62 91 ILE A O 1
ATOM 726 N N . VAL A 1 92 ? 21.312 -10.922 -16.25 1 98.81 92 VAL A N 1
ATOM 727 C CA . VAL A 1 92 ? 20.125 -11.742 -16 1 98.81 92 VAL A CA 1
ATOM 728 C C . VAL A 1 92 ? 19.625 -11.508 -14.578 1 98.81 92 VAL A C 1
ATOM 730 O O . VAL A 1 92 ? 20.422 -11.523 -13.633 1 98.81 92 VAL A O 1
ATOM 733 N N . VAL A 1 93 ? 18.328 -11.273 -14.5 1 98.75 93 VAL A N 1
ATOM 734 C CA . VAL A 1 93 ? 17.75 -11.008 -13.18 1 98.75 93 VAL A CA 1
ATOM 735 C C . VAL A 1 93 ? 16.594 -11.977 -12.914 1 98.75 93 VAL A C 1
ATOM 737 O O . VAL A 1 93 ? 15.867 -12.352 -13.828 1 98.75 93 VAL A O 1
ATOM 740 N N . ASP A 1 94 ? 16.438 -12.469 -11.727 1 97.69 94 ASP A N 1
ATOM 741 C CA . ASP A 1 94 ? 15.305 -13.172 -11.133 1 97.69 94 ASP A CA 1
ATOM 742 C C . ASP A 1 94 ? 15.117 -14.539 -11.781 1 97.69 94 ASP A C 1
ATOM 744 O O . ASP A 1 94 ? 14.008 -15.078 -11.789 1 97.69 94 ASP A O 1
ATOM 748 N N . VAL A 1 95 ? 16.078 -15.062 -12.438 1 94.75 95 VAL A N 1
ATOM 749 C CA . VAL A 1 95 ? 16 -16.375 -13.062 1 94.75 95 VAL A CA 1
ATOM 750 C C . VAL A 1 95 ? 17.406 -16.984 -13.172 1 94.75 95 VAL A C 1
ATOM 752 O O . VAL A 1 95 ? 18.406 -16.25 -13.164 1 94.75 95 VAL A O 1
ATOM 755 N N . GLY A 1 96 ? 17.516 -18.281 -13.188 1 91.69 96 GLY A N 1
ATOM 756 C CA . GLY A 1 96 ? 18.781 -18.953 -13.391 1 91.69 96 GLY A CA 1
ATOM 757 C C . GLY A 1 96 ? 19.328 -19.594 -12.133 1 91.69 96 GLY A C 1
ATOM 758 O O . GLY A 1 96 ? 20.219 -20.453 -12.195 1 91.69 96 GLY A O 1
ATOM 759 N N . GLY A 1 97 ? 18.844 -19.125 -10.922 1 90.25 97 GLY A N 1
ATOM 760 C CA . GLY A 1 97 ? 19.172 -19.781 -9.664 1 90.25 97 GLY A CA 1
ATOM 761 C C . GLY A 1 97 ? 20.578 -19.453 -9.18 1 90.25 97 GLY A C 1
ATOM 762 O O . GLY A 1 97 ? 21.172 -20.25 -8.445 1 90.25 97 GLY A O 1
ATOM 763 N N . VAL A 1 98 ? 21.109 -18.359 -9.688 1 93.56 98 VAL A N 1
ATOM 764 C CA . VAL A 1 98 ? 22.5 -18 -9.359 1 93.56 98 VAL A CA 1
ATOM 765 C C . VAL A 1 98 ? 22.594 -16.531 -8.992 1 93.56 98 VAL A C 1
ATOM 767 O O . VAL A 1 98 ? 21.953 -15.68 -9.641 1 93.56 98 VAL A O 1
ATOM 770 N N . TYR A 1 99 ? 23.297 -16.25 -7.934 1 97.38 99 TYR A N 1
ATOM 771 C CA . TYR A 1 99 ? 23.75 -14.906 -7.629 1 97.38 99 TYR A CA 1
ATOM 772 C C . TYR A 1 99 ? 25.266 -14.789 -7.781 1 97.38 99 TYR A C 1
ATOM 774 O O . TYR A 1 99 ? 26.016 -15.297 -6.945 1 97.38 99 TYR A O 1
ATOM 782 N N . ASP A 1 100 ? 25.672 -14.164 -8.852 1 98 100 ASP A N 1
ATOM 783 C CA . ASP A 1 100 ? 27.078 -13.969 -9.195 1 98 100 ASP A CA 1
ATOM 784 C C . ASP A 1 100 ? 27.297 -12.641 -9.914 1 98 100 ASP A C 1
ATOM 786 O O . ASP A 1 100 ? 27.266 -12.578 -11.141 1 98 100 ASP A O 1
ATOM 790 N N . PRO A 1 101 ? 27.625 -11.609 -9.156 1 97.94 101 PRO A N 1
ATOM 791 C CA . PRO A 1 101 ? 27.797 -10.273 -9.742 1 97.94 101 PRO A CA 1
ATOM 792 C C . PRO A 1 101 ? 28.875 -10.219 -10.812 1 97.94 101 PRO A C 1
ATOM 794 O O . PRO A 1 101 ? 28.781 -9.422 -11.75 1 97.94 101 PRO A O 1
ATOM 797 N N . SER A 1 102 ? 29.891 -11.039 -10.703 1 97.81 102 SER A N 1
ATOM 798 C CA . SER A 1 102 ? 30.984 -11.016 -11.672 1 97.81 102 SER A CA 1
ATOM 799 C C . SER A 1 102 ? 30.5 -11.438 -13.055 1 97.81 102 SER A C 1
ATOM 801 O O . SER A 1 102 ? 31.078 -11.031 -14.07 1 97.81 102 SER A O 1
ATOM 803 N N . LYS A 1 103 ? 29.438 -12.133 -13.117 1 97.62 103 LYS A N 1
ATOM 804 C CA . LYS A 1 103 ? 28.875 -12.586 -14.383 1 97.62 103 LYS A CA 1
ATOM 805 C C . LYS A 1 103 ? 27.531 -11.898 -14.664 1 97.62 103 LYS A C 1
ATOM 807 O O . LYS A 1 103 ? 26.828 -12.266 -15.609 1 97.62 103 LYS A O 1
ATOM 812 N N . HIS A 1 104 ? 27.125 -11.047 -13.805 1 98.38 104 HIS A N 1
ATOM 813 C CA . HIS A 1 104 ? 25.891 -10.289 -13.898 1 98.38 104 HIS A CA 1
ATOM 814 C C . HIS A 1 104 ? 24.672 -11.219 -13.914 1 98.38 104 HIS A C 1
ATOM 816 O O . HIS A 1 104 ? 23.797 -11.086 -14.773 1 98.38 104 HIS A O 1
ATOM 822 N N . ARG A 1 105 ? 24.734 -12.18 -12.922 1 98.56 105 ARG A N 1
ATOM 823 C CA . ARG A 1 105 ? 23.594 -13.039 -12.609 1 98.56 105 ARG A CA 1
ATOM 824 C C . ARG A 1 105 ? 23 -12.695 -11.25 1 98.56 105 ARG A C 1
ATOM 826 O O . ARG A 1 105 ? 23.688 -12.766 -10.227 1 98.56 105 ARG A O 1
ATOM 833 N N . TYR A 1 106 ? 21.703 -12.258 -11.211 1 98.62 106 TYR A N 1
ATOM 834 C CA . TYR A 1 106 ? 21.078 -11.742 -10 1 98.62 106 TYR A CA 1
ATOM 835 C C . TYR A 1 106 ? 19.766 -12.453 -9.719 1 98.62 106 TYR A C 1
ATOM 837 O O . TYR A 1 106 ? 18.688 -11.891 -9.93 1 98.62 106 TYR A O 1
ATOM 845 N N . ASP A 1 107 ? 19.844 -13.656 -9.227 1 96.56 107 ASP A N 1
ATOM 846 C CA . ASP A 1 107 ? 18.688 -14.43 -8.773 1 96.56 107 ASP A CA 1
ATOM 847 C C . ASP A 1 107 ? 18.719 -14.602 -7.258 1 96.56 107 ASP A C 1
ATOM 849 O O . ASP A 1 107 ? 19.766 -14.516 -6.629 1 96.56 107 ASP A O 1
ATOM 853 N N . HIS A 1 108 ? 17.547 -14.797 -6.715 1 94.44 108 HIS A N 1
ATOM 854 C CA . HIS A 1 108 ? 17.438 -14.906 -5.266 1 94.44 108 HIS A CA 1
ATOM 855 C C . HIS A 1 108 ? 16.641 -16.141 -4.867 1 94.44 108 HIS A C 1
ATOM 857 O O . HIS A 1 108 ? 16.375 -16.359 -3.682 1 94.44 108 HIS A O 1
ATOM 863 N N . HIS A 1 109 ? 16.359 -17.047 -5.824 1 88.62 109 HIS A N 1
ATOM 864 C CA . HIS A 1 109 ? 15.438 -18.141 -5.586 1 88.62 109 HIS A CA 1
ATOM 865 C C . HIS A 1 109 ? 16.172 -19.359 -5.035 1 88.62 109 HIS A C 1
ATOM 867 O O . HIS A 1 109 ? 15.539 -20.281 -4.5 1 88.62 109 HIS A O 1
ATOM 873 N N . GLN A 1 110 ? 17.469 -19.453 -5.223 1 86.5 110 GLN A N 1
ATOM 874 C CA . GLN A 1 110 ? 18.219 -20.625 -4.762 1 86.5 110 GLN A CA 1
ATOM 875 C C . GLN A 1 110 ? 18.188 -20.719 -3.24 1 86.5 110 GLN A C 1
ATOM 877 O O . GLN A 1 110 ? 18.219 -19.703 -2.545 1 86.5 110 GLN A O 1
ATOM 882 N N . ARG A 1 111 ? 18.188 -21.906 -2.746 1 83.69 111 ARG A N 1
ATOM 883 C CA . ARG A 1 111 ? 18.062 -22.203 -1.324 1 83.69 111 ARG A CA 1
ATOM 884 C C . ARG A 1 111 ? 19.188 -21.547 -0.528 1 83.69 111 ARG A C 1
ATOM 886 O O . ARG A 1 111 ? 18.984 -21.109 0.603 1 83.69 111 ARG A O 1
ATOM 893 N N . SER A 1 112 ? 20.281 -21.453 -1.118 1 87.81 112 SER A N 1
ATOM 894 C CA . SER A 1 112 ? 21.453 -20.953 -0.414 1 87.81 112 SER A CA 1
ATOM 895 C C . SER A 1 112 ? 21.422 -19.438 -0.279 1 87.81 112 SER A C 1
ATOM 897 O O . SER A 1 112 ? 22.203 -18.859 0.489 1 87.81 112 SER A O 1
ATOM 899 N N . PHE A 1 113 ? 20.516 -18.797 -0.936 1 92.75 113 PHE A N 1
ATOM 900 C CA . PHE A 1 113 ? 20.531 -17.344 -0.926 1 92.75 113 PHE A CA 1
ATOM 901 C C . PHE A 1 113 ? 19.719 -16.797 0.248 1 92.75 113 PHE A C 1
ATOM 903 O O . PHE A 1 113 ? 18.516 -17.047 0.34 1 92.75 113 PHE A O 1
ATOM 910 N N . THR A 1 114 ? 20.359 -16.031 1.104 1 94.25 114 THR A N 1
ATOM 911 C CA . THR A 1 114 ? 19.703 -15.445 2.268 1 94.25 114 THR A CA 1
ATOM 912 C C . THR A 1 114 ? 20.203 -14.016 2.498 1 94.25 114 THR A C 1
ATOM 914 O O . THR A 1 114 ? 19.938 -13.43 3.549 1 94.25 114 THR A O 1
ATOM 917 N N . ASP A 1 115 ? 20.781 -13.453 1.516 1 97.69 115 ASP A N 1
ATOM 918 C CA . ASP A 1 115 ? 21.5 -12.195 1.713 1 97.69 115 ASP A CA 1
ATOM 919 C C . ASP A 1 115 ? 20.547 -11.016 1.784 1 97.69 115 ASP A C 1
ATOM 921 O O . ASP A 1 115 ? 19.453 -11.055 1.218 1 97.69 115 ASP A O 1
ATOM 925 N N . SER A 1 116 ? 20.984 -10 2.539 1 98.44 116 SER A N 1
ATOM 926 C CA . SER A 1 116 ? 20.344 -8.711 2.73 1 98.44 116 SER A CA 1
ATOM 927 C C . SER A 1 116 ? 21.281 -7.562 2.381 1 98.44 116 SER A C 1
ATOM 929 O O . SER A 1 116 ? 22.453 -7.785 2.062 1 98.44 116 SER A O 1
ATOM 931 N N . MET A 1 117 ? 20.75 -6.32 2.344 1 98.56 117 MET A N 1
ATOM 932 C CA . MET A 1 117 ? 21.625 -5.172 2.182 1 98.56 117 MET A CA 1
ATOM 933 C C . MET A 1 117 ? 22.766 -5.207 3.201 1 98.56 117 MET A C 1
ATOM 935 O O . MET A 1 117 ? 23.922 -5.012 2.852 1 98.56 117 MET A O 1
ATOM 939 N N . ASN A 1 118 ? 22.406 -5.527 4.434 1 98.31 118 ASN A N 1
ATOM 940 C CA . ASN A 1 118 ? 23.375 -5.512 5.527 1 98.31 118 ASN A CA 1
ATOM 941 C C . ASN A 1 118 ? 24.422 -6.605 5.359 1 98.31 118 ASN A C 1
ATOM 943 O O . ASN A 1 118 ? 25.609 -6.367 5.586 1 98.31 118 ASN A O 1
ATOM 947 N N . SER A 1 119 ? 24.047 -7.793 4.977 1 98.31 119 SER A N 1
ATOM 948 C CA . SER A 1 119 ? 24.984 -8.898 4.859 1 98.31 119 SER A CA 1
ATOM 949 C C . SER A 1 119 ? 25.969 -8.672 3.713 1 98.31 119 SER A C 1
ATOM 951 O O . SER A 1 119 ? 27.109 -9.133 3.762 1 98.31 119 SER A O 1
ATOM 953 N N . LEU A 1 120 ? 25.547 -7.922 2.674 1 98.12 120 LEU A N 1
ATOM 954 C CA . LEU A 1 120 ? 26.391 -7.723 1.497 1 98.12 120 LEU A CA 1
ATOM 955 C C . LEU A 1 120 ? 27.109 -6.379 1.562 1 98.12 120 LEU A C 1
ATOM 957 O O . LEU A 1 120 ? 28.078 -6.156 0.839 1 98.12 120 LEU A O 1
ATOM 961 N N . TRP A 1 121 ? 26.578 -5.48 2.361 1 97.81 121 TRP A N 1
ATOM 962 C CA . TRP A 1 121 ? 27.125 -4.152 2.602 1 97.81 121 TRP A CA 1
ATOM 963 C C . TRP A 1 121 ? 26.984 -3.756 4.066 1 97.81 121 TRP A C 1
ATOM 965 O O . TRP A 1 121 ? 26.016 -3.084 4.438 1 97.81 121 TRP A O 1
ATOM 975 N N . SER A 1 122 ? 28.016 -4.023 4.867 1 97.06 122 SER A N 1
ATOM 976 C CA . SER A 1 122 ? 27.953 -4.016 6.324 1 97.06 122 SER A CA 1
ATOM 977 C C . SER A 1 122 ? 27.547 -2.641 6.855 1 97.06 122 SER A C 1
ATOM 979 O O . SER A 1 122 ? 26.984 -2.529 7.941 1 97.06 122 SER A O 1
ATOM 981 N N . GLU A 1 123 ? 27.75 -1.584 6.086 1 95.62 123 GLU A N 1
ATOM 982 C CA . GLU A 1 123 ? 27.422 -0.229 6.52 1 95.62 123 GLU A CA 1
ATOM 983 C C . GLU A 1 123 ? 25.922 0.034 6.422 1 95.62 123 GLU A C 1
ATOM 985 O O . GLU A 1 123 ? 25.422 1.019 6.969 1 95.62 123 GLU A O 1
ATOM 990 N N . LYS A 1 124 ? 25.281 -0.808 5.676 1 97 124 LYS A N 1
ATOM 991 C CA . LYS A 1 124 ? 23.828 -0.647 5.539 1 97 124 LYS A CA 1
ATOM 992 C C . LYS A 1 124 ? 23.094 -1.428 6.621 1 97 124 LYS A C 1
ATOM 994 O O . LYS A 1 124 ? 23.484 -2.539 6.977 1 97 124 LYS A O 1
ATOM 999 N N . LYS A 1 125 ? 21.953 -0.947 7.125 1 95.38 125 LYS A N 1
ATOM 1000 C CA . LYS A 1 125 ? 21.328 -1.478 8.336 1 95.38 125 LYS A CA 1
ATOM 1001 C C . LYS A 1 125 ? 20.234 -2.49 7.988 1 95.38 125 LYS A C 1
ATOM 1003 O O . LYS A 1 125 ? 19.75 -3.207 8.859 1 95.38 125 LYS A O 1
ATOM 1008 N N . TRP A 1 126 ? 19.781 -2.605 6.816 1 97.38 126 TRP A N 1
ATOM 1009 C CA . TRP A 1 126 ? 18.562 -3.342 6.477 1 97.38 126 TRP A CA 1
ATOM 1010 C C . TRP A 1 126 ? 18.844 -4.84 6.383 1 97.38 126 TRP A C 1
ATOM 1012 O O . TRP A 1 126 ? 19.766 -5.262 5.668 1 97.38 126 TRP A O 1
ATOM 1022 N N . VAL A 1 127 ? 18.047 -5.648 7.012 1 97.94 127 VAL A N 1
ATOM 1023 C CA . VAL A 1 127 ? 18.297 -7.078 7.137 1 97.94 127 VAL A CA 1
ATOM 1024 C C . VAL A 1 127 ? 17.25 -7.863 6.355 1 97.94 127 VAL A C 1
ATOM 1026 O O . VAL A 1 127 ? 17.188 -9.094 6.441 1 97.94 127 VAL A O 1
ATOM 1029 N N . THR A 1 128 ? 16.422 -7.176 5.602 1 97.75 128 THR A N 1
ATOM 1030 C CA . THR A 1 128 ? 15.43 -7.836 4.766 1 97.75 128 THR A CA 1
ATOM 1031 C C . THR A 1 128 ? 16.094 -8.602 3.627 1 97.75 128 THR A C 1
ATOM 1033 O O . THR A 1 128 ? 16.969 -8.062 2.938 1 97.75 128 THR A O 1
ATOM 1036 N N . LYS A 1 129 ? 15.68 -9.922 3.451 1 97.25 129 LYS A N 1
ATOM 1037 C CA . LYS A 1 129 ? 16.203 -10.688 2.324 1 97.25 129 LYS A CA 1
ATOM 1038 C C . LYS A 1 129 ? 15.938 -9.977 1.001 1 97.25 129 LYS A C 1
ATOM 1040 O O . LYS A 1 129 ? 14.844 -9.461 0.777 1 97.25 129 LYS A O 1
ATOM 1045 N N . LEU A 1 130 ? 16.969 -9.961 0.2 1 98.56 130 LEU A N 1
ATOM 1046 C CA . LEU A 1 130 ? 16.859 -9.211 -1.048 1 98.56 130 LEU A CA 1
ATOM 1047 C C . LEU A 1 130 ? 16.156 -10.047 -2.115 1 98.56 130 LEU A C 1
ATOM 1049 O O . LEU A 1 130 ? 16.328 -11.266 -2.178 1 98.56 130 LEU A O 1
ATOM 1053 N N . SER A 1 131 ? 15.297 -9.398 -2.902 1 98.12 131 SER A N 1
ATOM 1054 C CA . SER A 1 131 ? 14.812 -9.922 -4.172 1 98.12 131 SER A CA 1
ATOM 1055 C C . SER A 1 131 ? 15.703 -9.492 -5.332 1 98.12 131 SER A C 1
ATOM 1057 O O . SER A 1 131 ? 16.797 -8.969 -5.117 1 98.12 131 SER A O 1
ATOM 1059 N N . SER A 1 132 ? 15.266 -9.781 -6.562 1 98.56 132 SER A N 1
ATOM 1060 C CA . SER A 1 132 ? 16.078 -9.352 -7.699 1 98.56 132 SER A CA 1
ATOM 1061 C C . SER A 1 132 ? 16.141 -7.832 -7.785 1 98.56 132 SER A C 1
ATOM 1063 O O . SER A 1 132 ? 17.156 -7.273 -8.203 1 98.56 132 SER A O 1
ATOM 1065 N N . ALA A 1 133 ? 15.062 -7.141 -7.398 1 98.88 133 ALA A N 1
ATOM 1066 C CA . ALA A 1 133 ? 15.07 -5.68 -7.371 1 98.88 133 ALA A CA 1
ATOM 1067 C C . ALA A 1 133 ? 16.125 -5.156 -6.391 1 98.88 133 ALA A C 1
ATOM 1069 O O . ALA A 1 133 ? 16.906 -4.27 -6.73 1 98.88 133 ALA A O 1
ATOM 1070 N N . GLY A 1 134 ? 16.078 -5.734 -5.211 1 98.88 134 GLY A N 1
ATOM 1071 C CA . GLY A 1 134 ? 17.062 -5.348 -4.219 1 98.88 134 GLY A CA 1
ATOM 1072 C C . GLY A 1 134 ? 18.484 -5.629 -4.656 1 98.88 134 GLY A C 1
ATOM 1073 O O . GLY A 1 134 ? 19.391 -4.828 -4.398 1 98.88 134 GLY A O 1
ATOM 1074 N N . LEU A 1 135 ? 18.75 -6.742 -5.285 1 98.81 135 LEU A N 1
ATOM 1075 C CA . LEU A 1 135 ? 20.078 -7.082 -5.773 1 98.81 135 LEU A CA 1
ATOM 1076 C C . LEU A 1 135 ? 20.547 -6.074 -6.812 1 98.81 135 LEU A C 1
ATOM 1078 O O . LEU A 1 135 ? 21.688 -5.598 -6.754 1 98.81 135 LEU A O 1
ATOM 1082 N N . VAL A 1 136 ? 19.672 -5.781 -7.73 1 98.88 136 VAL A N 1
ATOM 1083 C CA . VAL A 1 136 ? 20.016 -4.793 -8.75 1 98.88 136 VAL A CA 1
ATOM 1084 C C . VAL A 1 136 ? 20.25 -3.434 -8.094 1 98.88 136 VAL A C 1
ATOM 1086 O O . VAL A 1 136 ? 21.188 -2.715 -8.453 1 98.88 136 VAL A O 1
ATOM 1089 N N . TYR A 1 137 ? 19.438 -3.045 -7.129 1 98.88 137 TYR A N 1
ATOM 1090 C CA . TYR A 1 137 ? 19.578 -1.769 -6.434 1 98.88 137 TYR A CA 1
ATOM 1091 C C . TYR A 1 137 ? 20.891 -1.709 -5.66 1 98.88 137 TYR A C 1
ATOM 1093 O O . TYR A 1 137 ? 21.547 -0.663 -5.613 1 98.88 137 TYR A O 1
ATOM 1101 N N . LEU A 1 138 ? 21.234 -2.807 -5.027 1 98.88 138 LEU A N 1
ATOM 1102 C CA . LEU A 1 138 ? 22.484 -2.877 -4.277 1 98.88 138 LEU A CA 1
ATOM 1103 C C . LEU A 1 138 ? 23.672 -2.588 -5.18 1 98.88 138 LEU A C 1
ATOM 1105 O O . LEU A 1 138 ? 24.531 -1.776 -4.836 1 98.88 138 LEU A O 1
ATOM 1109 N N . HIS A 1 139 ? 23.734 -3.193 -6.336 1 98.69 139 HIS A N 1
ATOM 1110 C CA . HIS A 1 139 ? 24.906 -3.164 -7.191 1 98.69 139 HIS A CA 1
ATOM 1111 C C . HIS A 1 139 ? 24.891 -1.951 -8.117 1 98.69 139 HIS A C 1
ATOM 1113 O O . HIS A 1 139 ? 25.938 -1.429 -8.484 1 98.69 139 HIS A O 1
ATOM 1119 N N . PHE A 1 140 ? 23.688 -1.48 -8.477 1 98.69 140 PHE A N 1
ATOM 1120 C CA . PHE A 1 140 ? 23.609 -0.461 -9.516 1 98.69 140 PHE A CA 1
ATOM 1121 C C . PHE A 1 140 ? 22.812 0.75 -9.031 1 98.69 140 PHE A C 1
ATOM 1123 O O . PHE A 1 140 ? 22.75 1.772 -9.711 1 98.69 140 PHE A O 1
ATOM 1130 N N . GLY A 1 141 ? 22.188 0.653 -7.867 1 98.75 141 GLY A N 1
ATOM 1131 C CA . GLY A 1 141 ? 21.281 1.677 -7.379 1 98.75 141 GLY A CA 1
ATOM 1132 C C . GLY A 1 141 ? 21.938 3.035 -7.227 1 98.75 141 GLY A C 1
ATOM 1133 O O . GLY A 1 141 ? 21.312 4.062 -7.516 1 98.75 141 GLY A O 1
ATOM 1134 N N . MET A 1 142 ? 23.188 3.02 -6.738 1 98.5 142 MET A N 1
ATOM 1135 C CA . MET A 1 142 ? 23.906 4.277 -6.59 1 98.5 142 MET A CA 1
ATOM 1136 C C . MET A 1 142 ? 24.078 4.973 -7.938 1 98.5 142 MET A C 1
ATOM 1138 O O . MET A 1 142 ? 23.859 6.18 -8.047 1 98.5 142 MET A O 1
ATOM 1142 N N . ASP A 1 143 ? 24.406 4.207 -8.953 1 98.56 143 ASP A N 1
ATOM 1143 C CA . ASP A 1 143 ? 24.562 4.75 -10.297 1 98.56 143 ASP A CA 1
ATOM 1144 C C . ASP A 1 143 ? 23.234 5.25 -10.844 1 98.56 143 ASP A C 1
ATOM 1146 O O . ASP A 1 143 ? 23.188 6.285 -11.516 1 98.56 143 ASP A O 1
ATOM 1150 N N . VAL A 1 144 ? 22.188 4.516 -10.57 1 98.75 144 VAL A N 1
ATOM 1151 C CA . VAL A 1 144 ? 20.859 4.883 -11.039 1 98.75 144 VAL A CA 1
ATOM 1152 C C . VAL A 1 144 ? 20.438 6.219 -10.422 1 98.75 144 VAL A C 1
ATOM 1154 O O . VAL A 1 144 ? 20.031 7.137 -11.125 1 98.75 144 VAL A O 1
ATOM 1157 N N . ILE A 1 145 ? 20.562 6.32 -9.062 1 98.75 145 ILE A N 1
ATOM 1158 C CA . ILE A 1 145 ? 20.188 7.535 -8.344 1 98.75 145 ILE A CA 1
ATOM 1159 C C . ILE A 1 145 ? 21.062 8.703 -8.82 1 98.75 145 ILE A C 1
ATOM 1161 O O . ILE A 1 145 ? 20.547 9.805 -9.047 1 98.75 145 ILE A O 1
ATOM 1165 N N . SER A 1 146 ? 22.328 8.438 -8.984 1 98.38 146 SER A N 1
ATOM 1166 C CA . SER A 1 146 ? 23.266 9.438 -9.484 1 98.38 146 SER A CA 1
ATOM 1167 C C . SER A 1 146 ? 22.812 9.984 -10.836 1 98.38 146 SER A C 1
ATOM 1169 O O . SER A 1 146 ? 22.781 11.203 -11.039 1 98.38 146 SER A O 1
ATOM 1171 N N . LYS A 1 147 ? 22.438 9.141 -11.703 1 97.75 147 LYS A N 1
ATOM 1172 C CA . LYS A 1 147 ? 22.016 9.523 -13.047 1 97.75 147 LYS A CA 1
ATOM 1173 C C . LYS A 1 147 ? 20.734 10.352 -13.008 1 97.75 147 LYS A C 1
ATOM 1175 O O . LYS A 1 147 ? 20.625 11.367 -13.688 1 97.75 147 LYS A O 1
ATOM 1180 N N . ILE A 1 148 ? 19.812 9.953 -12.234 1 97.12 148 ILE A N 1
ATOM 1181 C CA . ILE A 1 148 ? 18.516 10.625 -12.156 1 97.12 148 ILE A CA 1
ATOM 1182 C C . ILE A 1 148 ? 18.688 12.023 -11.57 1 97.12 148 ILE A C 1
ATOM 1184 O O . ILE A 1 148 ? 18.078 12.984 -12.031 1 97.12 148 ILE A O 1
ATOM 1188 N N . LEU A 1 149 ? 19.578 12.109 -10.586 1 96.94 149 LEU A N 1
ATOM 1189 C CA . LEU A 1 149 ? 19.766 13.367 -9.875 1 96.94 149 LEU A CA 1
ATOM 1190 C C . LEU A 1 149 ? 20.719 14.281 -10.641 1 96.94 149 LEU A C 1
ATOM 1192 O O . LEU A 1 149 ? 20.75 15.492 -10.398 1 96.94 149 LEU A O 1
ATOM 1196 N N . GLY A 1 150 ? 21.547 13.734 -11.523 1 95.94 150 GLY A N 1
ATOM 1197 C CA . GLY A 1 150 ? 22.609 14.492 -12.164 1 95.94 150 GLY A CA 1
ATOM 1198 C C . GLY A 1 150 ? 23.734 14.867 -11.211 1 95.94 150 GLY A C 1
ATOM 1199 O O . GLY A 1 150 ? 24.297 15.961 -11.312 1 95.94 150 GLY A O 1
ATOM 1200 N N . LEU A 1 151 ? 23.953 13.992 -10.18 1 96.75 151 LEU A N 1
ATOM 1201 C CA . LEU A 1 151 ? 25 14.18 -9.188 1 96.75 151 LEU A CA 1
ATOM 1202 C C . LEU A 1 151 ? 25.922 12.969 -9.133 1 96.75 151 LEU A C 1
ATOM 1204 O O . LEU A 1 151 ? 25.5 11.852 -9.422 1 96.75 151 LEU A O 1
ATOM 1208 N N . PRO A 1 152 ? 27.156 13.242 -8.766 1 97.25 152 PRO A N 1
ATOM 1209 C CA . PRO A 1 152 ? 28.078 12.109 -8.648 1 97.25 152 PRO A CA 1
ATOM 1210 C C . PRO A 1 152 ? 27.625 11.102 -7.59 1 97.25 152 PRO A C 1
ATOM 1212 O O . PRO A 1 152 ? 26.906 11.453 -6.656 1 97.25 152 PRO A O 1
ATOM 1215 N N . THR A 1 153 ? 28.109 9.844 -7.754 1 96.94 153 THR A N 1
ATOM 1216 C CA . THR A 1 153 ? 27.781 8.773 -6.824 1 96.94 153 THR A CA 1
ATOM 1217 C C . THR A 1 153 ? 28.328 9.078 -5.434 1 96.94 153 THR A C 1
ATOM 1219 O O . THR A 1 153 ? 27.797 8.609 -4.43 1 96.94 153 THR A O 1
ATOM 1222 N N . SER A 1 154 ? 29.344 9.914 -5.375 1 96.19 154 SER A N 1
ATOM 1223 C CA . SER A 1 154 ? 30 10.227 -4.109 1 96.19 154 SER A CA 1
ATOM 1224 C C . SER A 1 154 ? 29.328 11.414 -3.426 1 96.19 154 SER A C 1
ATOM 1226 O O . SER A 1 154 ? 29.625 11.719 -2.268 1 96.19 154 SER A O 1
ATOM 1228 N N . ASP A 1 155 ? 28.453 12.062 -4.141 1 96 155 ASP A N 1
ATOM 1229 C CA . ASP A 1 155 ? 27.766 13.203 -3.547 1 96 155 ASP A CA 1
ATOM 1230 C C . ASP A 1 155 ? 26.938 12.781 -2.338 1 96 155 ASP A C 1
ATOM 1232 O O . ASP A 1 155 ? 26.203 11.797 -2.4 1 96 155 ASP A O 1
ATOM 1236 N N . PRO A 1 156 ? 27.031 13.547 -1.231 1 93.88 156 PRO A N 1
ATOM 1237 C CA . PRO A 1 156 ? 26.25 13.203 -0.034 1 93.88 156 PRO A CA 1
ATOM 1238 C C . PRO A 1 156 ? 24.75 13.141 -0.299 1 93.88 156 PRO A C 1
ATOM 1240 O O . PRO A 1 156 ? 24.047 12.352 0.323 1 93.88 156 PRO A O 1
ATOM 1243 N N . VAL A 1 157 ? 24.297 13.938 -1.172 1 93.94 157 VAL A N 1
ATOM 1244 C CA . VAL A 1 157 ? 22.891 13.938 -1.534 1 93.94 157 VAL A CA 1
ATOM 1245 C C . VAL A 1 157 ? 22.516 12.609 -2.189 1 93.94 157 VAL A C 1
ATOM 1247 O O . VAL A 1 157 ? 21.5 12.008 -1.857 1 93.94 157 VAL A O 1
ATOM 1250 N N . THR A 1 158 ? 23.344 12.164 -3.119 1 97.44 158 THR A N 1
ATOM 1251 C CA . THR A 1 158 ? 23.125 10.883 -3.787 1 97.44 158 THR A CA 1
ATOM 1252 C C . THR A 1 158 ? 23.078 9.742 -2.773 1 97.44 158 THR A C 1
ATOM 1254 O O . THR A 1 158 ? 22.188 8.906 -2.814 1 97.44 158 THR A O 1
ATOM 1257 N N . VAL A 1 159 ? 23.953 9.773 -1.817 1 96.5 159 VAL A N 1
ATOM 1258 C CA . VAL A 1 159 ? 24.062 8.727 -0.803 1 96.5 159 VAL A CA 1
ATOM 1259 C C . VAL A 1 159 ? 22.812 8.742 0.085 1 96.5 159 VAL A C 1
ATOM 1261 O O . VAL A 1 159 ? 22.25 7.695 0.379 1 96.5 159 VAL A O 1
ATOM 1264 N N . THR A 1 160 ? 22.422 9.93 0.447 1 95 160 THR A N 1
ATOM 1265 C CA . THR A 1 160 ? 21.266 10.086 1.322 1 95 160 THR A CA 1
ATOM 1266 C C . THR A 1 160 ? 20 9.586 0.639 1 95 160 THR A C 1
ATOM 1268 O O . THR A 1 160 ? 19.219 8.852 1.24 1 95 160 THR A O 1
ATOM 1271 N N . ILE A 1 161 ? 19.859 9.977 -0.572 1 97.38 161 ILE A N 1
ATOM 1272 C CA . ILE A 1 161 ? 18.656 9.602 -1.295 1 97.38 161 ILE A CA 1
ATOM 1273 C C . ILE A 1 161 ? 18.672 8.102 -1.591 1 97.38 161 ILE A C 1
ATOM 1275 O O . ILE A 1 161 ? 17.625 7.441 -1.555 1 97.38 161 ILE A O 1
ATOM 1279 N N . TYR A 1 162 ? 19.844 7.504 -1.889 1 98.5 162 TYR A N 1
ATOM 1280 C CA . TYR A 1 162 ? 19.984 6.062 -2.045 1 98.5 162 TYR A CA 1
ATOM 1281 C C . TYR A 1 162 ? 19.391 5.328 -0.841 1 98.5 162 TYR A C 1
ATOM 1283 O O . TYR A 1 162 ? 18.594 4.41 -0.997 1 98.5 162 TYR A O 1
ATOM 1291 N N . ASP A 1 163 ? 19.75 5.773 0.317 1 97.06 163 ASP A N 1
ATOM 1292 C CA . ASP A 1 163 ? 19.297 5.125 1.546 1 97.06 163 ASP A CA 1
ATOM 1293 C C . ASP A 1 163 ? 17.812 5.328 1.761 1 97.06 163 ASP A C 1
ATOM 1295 O O . ASP A 1 163 ? 17.094 4.395 2.137 1 97.06 163 ASP A O 1
ATOM 1299 N N . LYS A 1 164 ? 17.328 6.504 1.51 1 95.62 164 LYS A N 1
ATOM 1300 C CA . LYS A 1 164 ? 15.914 6.809 1.686 1 95.62 164 LYS A CA 1
ATOM 1301 C C . LYS A 1 164 ? 15.047 5.977 0.742 1 95.62 164 LYS A C 1
ATOM 1303 O O . LYS A 1 164 ? 13.977 5.5 1.128 1 95.62 164 LYS A O 1
ATOM 1308 N N . MET A 1 165 ? 15.578 5.832 -0.452 1 98.31 165 MET A N 1
ATOM 1309 C CA . MET A 1 165 ? 14.852 5.055 -1.451 1 98.31 165 MET A CA 1
ATOM 1310 C C . MET A 1 165 ? 14.789 3.582 -1.059 1 98.31 165 MET A C 1
ATOM 1312 O O . MET A 1 165 ? 13.781 2.914 -1.286 1 98.31 165 MET A O 1
ATOM 1316 N N . TYR A 1 166 ? 15.867 3.066 -0.547 1 98.56 166 TYR A N 1
ATOM 1317 C CA . TYR A 1 166 ? 15.773 1.675 -0.125 1 98.56 166 TYR A CA 1
ATOM 1318 C C . TYR A 1 166 ? 14.766 1.52 1.01 1 98.56 166 TYR A C 1
ATOM 1320 O O . TYR A 1 166 ? 13.891 0.651 0.958 1 98.56 166 TYR A O 1
ATOM 1328 N N . GLU A 1 167 ? 14.828 2.379 1.952 1 95.5 167 GLU A N 1
ATOM 1329 C CA . GLU A 1 167 ? 14.031 2.279 3.172 1 95.5 167 GLU A CA 1
ATOM 1330 C C . GLU A 1 167 ? 12.539 2.447 2.879 1 95.5 167 GLU A C 1
ATOM 1332 O O . GLU A 1 167 ? 11.703 1.761 3.471 1 95.5 167 GLU A O 1
ATOM 1337 N N . ASN A 1 168 ? 12.242 3.336 1.953 1 95.62 168 ASN A N 1
ATOM 1338 C CA . ASN A 1 168 ? 10.852 3.76 1.813 1 95.62 168 ASN A CA 1
ATOM 1339 C C . ASN A 1 168 ? 10.289 3.389 0.445 1 95.62 168 ASN A C 1
ATOM 1341 O O . ASN A 1 168 ? 9.258 3.92 0.029 1 95.62 168 ASN A O 1
ATOM 1345 N N . PHE A 1 169 ? 10.953 2.555 -0.331 1 98.25 169 PHE A N 1
ATOM 1346 C CA . PHE A 1 169 ? 10.438 2.152 -1.635 1 98.25 169 PHE A CA 1
ATOM 1347 C C . PHE A 1 169 ? 10.867 0.726 -1.966 1 98.25 169 PHE A C 1
ATOM 1349 O O . PHE A 1 169 ? 10.016 -0.15 -2.158 1 98.25 169 PHE A O 1
ATOM 1356 N N . MET A 1 170 ? 12.172 0.435 -1.899 1 98.81 170 MET A N 1
ATOM 1357 C CA . MET A 1 170 ? 12.734 -0.836 -2.35 1 98.81 170 MET A CA 1
ATOM 1358 C C . MET A 1 170 ? 12.414 -1.952 -1.36 1 98.81 170 MET A C 1
ATOM 1360 O O . MET A 1 170 ? 12.125 -3.08 -1.762 1 98.81 170 MET A O 1
ATOM 1364 N N . GLU A 1 171 ? 12.492 -1.666 -0.093 1 98.62 171 GLU A N 1
ATOM 1365 C CA . GLU A 1 171 ? 12.445 -2.697 0.94 1 98.62 171 GLU A CA 1
ATOM 1366 C C . GLU A 1 171 ? 11.102 -3.422 0.935 1 98.62 171 GLU A C 1
ATOM 1368 O O . GLU A 1 171 ? 11.047 -4.641 1.105 1 98.62 171 GLU A O 1
ATOM 1373 N N . GLU A 1 172 ? 10.039 -2.666 0.793 1 97.94 172 GLU A N 1
ATOM 1374 C CA . GLU A 1 172 ? 8.742 -3.336 0.781 1 97.94 172 GLU A CA 1
ATOM 1375 C C . GLU A 1 172 ? 8.633 -4.305 -0.395 1 97.94 172 GLU A C 1
ATOM 1377 O O . GLU A 1 172 ? 7.984 -5.344 -0.29 1 97.94 172 GLU A O 1
ATOM 1382 N N . ILE A 1 173 ? 9.25 -3.961 -1.531 1 98.56 173 ILE A N 1
ATOM 1383 C CA . ILE A 1 173 ? 9.227 -4.824 -2.707 1 98.56 173 ILE A CA 1
ATOM 1384 C C . ILE A 1 173 ? 10.023 -6.098 -2.43 1 98.56 173 ILE A C 1
ATOM 1386 O O . ILE A 1 173 ? 9.57 -7.199 -2.74 1 98.56 173 ILE A O 1
ATOM 1390 N N . ASP A 1 174 ? 11.195 -5.961 -1.804 1 98.38 174 ASP A N 1
ATOM 1391 C CA . ASP A 1 174 ? 12.008 -7.109 -1.408 1 98.38 174 ASP A CA 1
ATOM 1392 C C . ASP A 1 174 ? 11.242 -8.016 -0.443 1 98.38 174 ASP A C 1
ATOM 1394 O O . ASP A 1 174 ? 11.195 -9.227 -0.628 1 98.38 174 ASP A O 1
ATOM 1398 N N . ALA A 1 175 ? 10.664 -7.434 0.557 1 96.88 175 ALA A N 1
ATOM 1399 C CA . ALA A 1 175 ? 9.992 -8.188 1.611 1 96.88 175 ALA A CA 1
ATOM 1400 C C . ALA A 1 175 ? 8.781 -8.938 1.062 1 96.88 175 ALA A C 1
ATOM 1402 O O . ALA A 1 175 ? 8.633 -10.141 1.292 1 96.88 175 ALA A O 1
ATOM 1403 N N . ILE A 1 176 ? 7.996 -8.273 0.319 1 94.06 176 ILE A N 1
ATOM 1404 C CA . ILE A 1 176 ? 6.766 -8.859 -0.199 1 94.06 176 ILE A CA 1
ATOM 1405 C C . ILE A 1 176 ? 7.102 -9.984 -1.177 1 94.06 176 ILE A C 1
ATOM 1407 O O . ILE A 1 176 ? 6.492 -11.062 -1.132 1 94.06 176 ILE A O 1
ATOM 1411 N N . ASP A 1 177 ? 8.047 -9.773 -2.016 1 94.5 177 ASP A N 1
ATOM 1412 C CA . ASP A 1 177 ? 8.414 -10.797 -2.992 1 94.5 177 ASP A CA 1
ATOM 1413 C C . ASP A 1 177 ? 8.922 -12.055 -2.301 1 94.5 177 ASP A C 1
ATOM 1415 O O . ASP A 1 177 ? 8.703 -13.172 -2.787 1 94.5 177 ASP A O 1
ATOM 1419 N N . ASN A 1 178 ? 9.602 -11.844 -1.187 1 92.12 178 ASN A N 1
ATOM 1420 C CA . ASN A 1 178 ? 10.172 -12.977 -0.459 1 92.12 178 ASN A CA 1
ATOM 1421 C C . ASN A 1 178 ? 9.172 -13.555 0.541 1 92.12 178 ASN A C 1
ATOM 1423 O O . ASN A 1 178 ? 9.508 -14.453 1.314 1 92.12 178 ASN A O 1
ATOM 1427 N N . GLY A 1 179 ? 7.992 -13.023 0.565 1 87.62 179 GLY A N 1
ATOM 1428 C CA . GLY A 1 179 ? 6.965 -13.555 1.448 1 87.62 179 GLY A CA 1
ATOM 1429 C C . GLY A 1 179 ? 7.199 -13.211 2.908 1 87.62 179 GLY A C 1
ATOM 1430 O O . GLY A 1 179 ? 6.863 -13.992 3.797 1 87.62 179 GLY A O 1
ATOM 1431 N N . ILE A 1 180 ? 7.781 -12.102 3.207 1 90.62 180 ILE A N 1
ATOM 1432 C CA . ILE A 1 180 ? 8.055 -11.664 4.57 1 90.62 180 ILE A CA 1
ATOM 1433 C C . ILE A 1 180 ? 6.918 -10.773 5.07 1 90.62 180 ILE A C 1
ATOM 1435 O O . ILE A 1 180 ? 6.629 -9.734 4.48 1 90.62 180 ILE A O 1
ATOM 1439 N N . ASN A 1 181 ? 6.348 -11.203 6.164 1 88.5 181 ASN A N 1
ATOM 1440 C CA . ASN A 1 181 ? 5.301 -10.398 6.789 1 88.5 181 ASN A CA 1
ATOM 1441 C C . ASN A 1 181 ? 5.887 -9.219 7.562 1 88.5 181 ASN A C 1
ATOM 1443 O O . ASN A 1 181 ? 7.008 -9.297 8.062 1 88.5 181 ASN A O 1
ATOM 1447 N N . GLN A 1 182 ? 5.09 -8.203 7.703 1 89.81 182 GLN A N 1
ATOM 1448 C CA . GLN A 1 182 ? 5.52 -7.047 8.484 1 89.81 182 GLN A CA 1
ATOM 1449 C C . GLN A 1 182 ? 5.586 -7.383 9.969 1 89.81 182 GLN A C 1
ATOM 1451 O O . GLN A 1 182 ? 6.312 -6.73 10.727 1 89.81 182 GLN A O 1
ATOM 1456 N N . SER A 1 183 ? 4.738 -8.336 10.391 1 88.94 183 SER A N 1
ATOM 1457 C CA . SER A 1 183 ? 4.684 -8.742 11.789 1 88.94 183 SER A CA 1
ATOM 1458 C C . SER A 1 183 ? 4.367 -10.227 11.922 1 88.94 183 SER A C 1
ATOM 1460 O O . SER A 1 183 ? 3.971 -10.875 10.945 1 88.94 183 SER A O 1
ATOM 1462 N N . GLU A 1 184 ? 4.578 -10.773 13.125 1 83 184 GLU A N 1
ATOM 1463 C CA . GLU A 1 184 ? 4.285 -12.172 13.391 1 83 184 GLU A CA 1
ATOM 1464 C C . GLU A 1 184 ? 2.787 -12.398 13.57 1 83 184 GLU A C 1
ATOM 1466 O O . GLU A 1 184 ? 2.256 -13.438 13.172 1 83 184 GLU A O 1
ATOM 1471 N N . SER A 1 185 ? 2.195 -11.375 14.086 1 84.25 185 SER A N 1
ATOM 1472 C CA . SER A 1 185 ? 0.765 -11.5 14.352 1 84.25 185 SER A CA 1
ATOM 1473 C C . SER A 1 185 ? -0.055 -11.188 13.102 1 84.25 185 SER A C 1
ATOM 1475 O O . SER A 1 185 ? 0.421 -10.5 12.195 1 84.25 185 SER A O 1
ATOM 1477 N N . GLU A 1 186 ? -1.269 -11.773 13.086 1 84.5 186 GLU A N 1
ATOM 1478 C CA . GLU A 1 186 ? -2.203 -11.422 12.016 1 84.5 186 GLU A CA 1
ATOM 1479 C C . GLU A 1 186 ? -2.514 -9.93 12.023 1 84.5 186 GLU A C 1
ATOM 1481 O O . GLU A 1 186 ? -2.826 -9.359 13.07 1 84.5 186 GLU A O 1
ATOM 1486 N N . PRO A 1 187 ? -2.424 -9.328 10.906 1 89.44 187 PRO A N 1
ATOM 1487 C CA . PRO A 1 187 ? -2.707 -7.891 10.852 1 89.44 187 PRO A CA 1
ATOM 1488 C C . PRO A 1 187 ? -4.18 -7.57 11.109 1 89.44 187 PRO A C 1
ATOM 1490 O O . PRO A 1 187 ? -5.059 -8.344 10.719 1 89.44 187 PRO A O 1
ATOM 1493 N N . ARG A 1 188 ? -4.445 -6.438 11.688 1 92.31 188 ARG A N 1
ATOM 1494 C CA . ARG A 1 188 ? -5.801 -5.988 11.984 1 92.31 188 ARG A CA 1
ATOM 1495 C C . ARG A 1 188 ? -6.59 -5.734 10.711 1 92.31 188 ARG A C 1
ATOM 1497 O O . ARG A 1 188 ? -7.82 -5.832 10.695 1 92.31 188 ARG A O 1
ATOM 1504 N N . TYR A 1 189 ? -5.938 -5.395 9.68 1 93.19 189 TYR A N 1
ATOM 1505 C CA . TYR A 1 189 ? -6.488 -5.168 8.352 1 93.19 189 TYR A CA 1
ATOM 1506 C C . TYR A 1 189 ? -5.441 -5.422 7.273 1 93.19 189 TYR A C 1
ATOM 1508 O O . TYR A 1 189 ? -4.246 -5.5 7.566 1 93.19 189 TYR A O 1
ATOM 1516 N N . ARG A 1 190 ? -5.879 -5.539 6.059 1 91 190 ARG A N 1
ATOM 1517 C CA . ARG A 1 190 ? -4.98 -5.855 4.953 1 91 190 ARG A CA 1
ATOM 1518 C C . ARG A 1 190 ? -4.734 -4.629 4.082 1 91 190 ARG A C 1
ATOM 1520 O O . ARG A 1 190 ? -5.652 -3.84 3.836 1 91 190 ARG A O 1
ATOM 1527 N N . ILE A 1 191 ? -3.484 -4.465 3.652 1 94.44 191 ILE A N 1
ATOM 1528 C CA . ILE A 1 191 ? -3.148 -3.48 2.631 1 94.44 191 ILE A CA 1
ATOM 1529 C C . ILE A 1 191 ? -3.086 -4.16 1.263 1 94.44 191 ILE A C 1
ATOM 1531 O O . ILE A 1 191 ? -2.262 -5.051 1.043 1 94.44 191 ILE A O 1
ATOM 1535 N N . THR A 1 192 ? -3.926 -3.721 0.383 1 94.38 192 THR A N 1
ATOM 1536 C CA . THR A 1 192 ? -4.031 -4.414 -0.897 1 94.38 192 THR A CA 1
ATOM 1537 C C . THR A 1 192 ? -3.721 -3.465 -2.053 1 94.38 192 THR A C 1
ATOM 1539 O O . THR A 1 192 ? -3.822 -3.846 -3.219 1 94.38 192 THR A O 1
ATOM 1542 N N . SER A 1 193 ? -3.34 -2.287 -1.757 1 97.38 193 SER A N 1
ATOM 1543 C CA . SER A 1 193 ? -3.176 -1.272 -2.793 1 97.38 193 SER A CA 1
ATOM 1544 C C . SER A 1 193 ? -1.706 -0.916 -2.988 1 97.38 193 SER A C 1
ATOM 1546 O O . SER A 1 193 ? -1.386 0.086 -3.631 1 97.38 193 SER A O 1
ATOM 1548 N N . ASN A 1 194 ? -0.78 -1.723 -2.43 1 97.56 194 ASN A N 1
ATOM 1549 C CA . ASN A 1 194 ? 0.643 -1.433 -2.574 1 97.56 194 ASN A CA 1
ATOM 1550 C C . ASN A 1 194 ? 1.127 -1.696 -3.998 1 97.56 194 ASN A C 1
ATOM 1552 O O . ASN A 1 194 ? 0.373 -2.201 -4.832 1 97.56 194 ASN A O 1
ATOM 1556 N N . LEU A 1 195 ? 2.334 -1.319 -4.27 1 98.56 195 LEU A N 1
ATOM 1557 C CA . LEU A 1 195 ? 2.883 -1.367 -5.617 1 98.56 195 LEU A CA 1
ATOM 1558 C C . LEU A 1 195 ? 2.938 -2.801 -6.133 1 98.56 195 LEU A C 1
ATOM 1560 O O . LEU A 1 195 ? 2.6 -3.064 -7.289 1 98.56 195 LEU A O 1
ATOM 1564 N N . SER A 1 196 ? 3.365 -3.762 -5.312 1 98.25 196 SER A N 1
ATOM 1565 C CA . SER A 1 196 ? 3.443 -5.164 -5.711 1 98.25 196 SER A CA 1
ATOM 1566 C C . SER A 1 196 ? 2.078 -5.695 -6.133 1 98.25 196 SER A C 1
ATOM 1568 O O . SER A 1 196 ? 1.966 -6.414 -7.125 1 98.25 196 SER A O 1
ATOM 1570 N N . SER A 1 197 ? 1.084 -5.297 -5.367 1 96.31 197 SER A N 1
ATOM 1571 C CA . SER A 1 197 ? -0.272 -5.719 -5.703 1 96.31 197 SER A CA 1
ATOM 1572 C C . SER A 1 197 ? -0.717 -5.133 -7.039 1 96.31 197 SER A C 1
ATOM 1574 O O . SER A 1 197 ? -1.321 -5.832 -7.859 1 96.31 197 SER A O 1
ATOM 1576 N N . ARG A 1 198 ? -0.447 -3.904 -7.242 1 97.62 198 ARG A N 1
ATOM 1577 C CA . ARG A 1 198 ? -0.859 -3.238 -8.469 1 97.62 198 ARG A CA 1
ATOM 1578 C C . ARG A 1 198 ? -0.149 -3.836 -9.68 1 97.62 198 ARG A C 1
ATOM 1580 O O . ARG A 1 198 ? -0.744 -3.971 -10.75 1 97.62 198 ARG A O 1
ATOM 1587 N N . VAL A 1 199 ? 1.099 -4.184 -9.508 1 98.5 199 VAL A N 1
ATOM 1588 C CA . VAL A 1 199 ? 1.824 -4.871 -10.57 1 98.5 199 VAL A CA 1
ATOM 1589 C C . VAL A 1 199 ? 1.185 -6.234 -10.836 1 98.5 199 VAL A C 1
ATOM 1591 O O . VAL A 1 199 ? 0.98 -6.617 -11.992 1 98.5 199 VAL A O 1
ATOM 1594 N N . GLY A 1 200 ? 0.881 -6.969 -9.766 1 96 200 GLY A N 1
ATOM 1595 C CA . GLY A 1 200 ? 0.221 -8.258 -9.898 1 96 200 GLY A CA 1
ATOM 1596 C C . GLY A 1 200 ? -1.071 -8.188 -10.695 1 96 200 GLY A C 1
ATOM 1597 O O . GLY A 1 200 ? -1.4 -9.109 -11.438 1 96 200 GLY A O 1
ATOM 1598 N N . HIS A 1 201 ? -1.728 -7.086 -10.609 1 94.75 201 HIS A N 1
ATOM 1599 C CA . HIS A 1 201 ? -3.018 -6.906 -11.266 1 94.75 201 HIS A CA 1
ATOM 1600 C C . HIS A 1 201 ? -2.85 -6.707 -12.766 1 94.75 201 HIS A C 1
ATOM 1602 O O . HIS A 1 201 ? -3.83 -6.738 -13.516 1 94.75 201 HIS A O 1
ATOM 1608 N N . LEU A 1 202 ? -1.675 -6.473 -13.18 1 95.94 202 LEU A N 1
ATOM 1609 C CA . LEU A 1 202 ? -1.436 -6.246 -14.602 1 95.94 202 LEU A CA 1
ATOM 1610 C C . LEU A 1 202 ? -1.154 -7.559 -15.32 1 95.94 202 LEU A C 1
ATOM 1612 O O . LEU A 1 202 ? -1.127 -7.602 -16.547 1 95.94 202 LEU A O 1
ATOM 1616 N N . ASN A 1 203 ? -0.944 -8.664 -14.523 1 94.38 203 ASN A N 1
ATOM 1617 C CA . ASN A 1 203 ? -0.827 -9.969 -15.172 1 94.38 203 ASN A CA 1
ATOM 1618 C C . ASN A 1 203 ? -2.119 -10.359 -15.883 1 94.38 203 ASN A C 1
ATOM 1620 O O . ASN A 1 203 ? -3.207 -9.961 -15.469 1 94.38 203 ASN A O 1
ATOM 1624 N N . PRO A 1 204 ? -1.971 -11.141 -16.969 1 91.56 204 PRO A N 1
ATOM 1625 C CA . PRO A 1 204 ? -3.195 -11.664 -17.578 1 91.56 204 PRO A CA 1
ATOM 1626 C C . PRO A 1 204 ? -4.039 -12.477 -16.594 1 91.56 204 PRO A C 1
ATOM 1628 O O . PRO A 1 204 ? -3.492 -13.227 -15.781 1 91.56 204 PRO A O 1
ATOM 1631 N N . LYS A 1 205 ? -5.344 -12.25 -16.703 1 90.19 205 LYS A N 1
ATOM 1632 C CA . LYS A 1 205 ? -6.266 -13.016 -15.875 1 90.19 205 LYS A CA 1
ATOM 1633 C C . LYS A 1 205 ? -6.43 -14.438 -16.406 1 90.19 205 LYS A C 1
ATOM 1635 O O . LYS A 1 205 ? -6.223 -14.695 -17.594 1 90.19 205 LYS A O 1
ATOM 1640 N N . TRP A 1 206 ? -6.832 -15.336 -15.523 1 87.06 206 TRP A N 1
ATOM 1641 C CA . TRP A 1 206 ? -6.969 -16.734 -15.875 1 87.06 206 TRP A CA 1
ATOM 1642 C C . TRP A 1 206 ? -8.008 -16.922 -16.969 1 87.06 206 TRP A C 1
ATOM 1644 O O . TRP A 1 206 ? -7.914 -17.859 -17.781 1 87.06 206 TRP A O 1
ATOM 1654 N N . ASN A 1 207 ? -8.945 -16.031 -16.953 1 88.5 207 ASN A N 1
ATOM 1655 C CA . ASN A 1 207 ? -10.031 -16.188 -17.922 1 88.5 207 ASN A CA 1
ATOM 1656 C C . ASN A 1 207 ? -9.914 -15.164 -19.062 1 88.5 207 ASN A C 1
ATOM 1658 O O . ASN A 1 207 ? -10.883 -14.914 -19.781 1 88.5 207 ASN A O 1
ATOM 1662 N N . SER A 1 208 ? -8.758 -14.57 -19.062 1 84.81 208 SER A N 1
ATOM 1663 C CA . SER A 1 208 ? -8.5 -13.656 -20.172 1 84.81 208 SER A CA 1
ATOM 1664 C C . SER A 1 208 ? -8.031 -14.406 -21.422 1 84.81 208 SER A C 1
ATOM 1666 O O . SER A 1 208 ? -7.328 -15.414 -21.312 1 84.81 208 SER A O 1
ATOM 1668 N N . LYS A 1 209 ? -8.602 -13.984 -22.609 1 80 209 LYS A N 1
ATOM 1669 C CA . LYS A 1 209 ? -8.164 -14.594 -23.875 1 80 209 LYS A CA 1
ATOM 1670 C C . LYS A 1 209 ? -7.293 -13.633 -24.672 1 80 209 LYS A C 1
ATOM 1672 O O . LYS A 1 209 ? -7.648 -12.469 -24.844 1 80 209 LYS A O 1
ATOM 1677 N N . GLY A 1 210 ? -6.129 -14.102 -24.984 1 79 210 GLY A N 1
ATOM 1678 C CA . GLY A 1 210 ? -5.34 -13.391 -25.984 1 79 210 GLY A CA 1
ATOM 1679 C C . GLY A 1 210 ? -4.488 -12.281 -25.391 1 79 210 GLY A C 1
ATOM 1680 O O . GLY A 1 210 ? -4.027 -11.398 -26.109 1 79 210 GLY A O 1
ATOM 1681 N N . MET A 1 211 ? -4.414 -12.109 -24.125 1 79.88 211 MET A N 1
ATOM 1682 C CA . MET A 1 211 ? -3.57 -11.055 -23.562 1 79.88 211 MET A CA 1
ATOM 1683 C C . MET A 1 211 ? -2.098 -11.438 -23.641 1 79.88 211 MET A C 1
ATOM 1685 O O . MET A 1 211 ? -1.722 -12.555 -23.266 1 79.88 211 MET A O 1
ATOM 1689 N N . ASP A 1 212 ? -1.374 -10.484 -24.203 1 88.94 212 ASP A N 1
ATOM 1690 C CA . ASP A 1 212 ? 0.067 -10.68 -24.328 1 88.94 212 ASP A CA 1
ATOM 1691 C C . ASP A 1 212 ? 0.792 -10.336 -23.031 1 88.94 212 ASP A C 1
ATOM 1693 O O . ASP A 1 212 ? 0.845 -9.164 -22.641 1 88.94 212 ASP A O 1
ATOM 1697 N N . GLU A 1 213 ? 1.34 -11.242 -22.438 1 91.56 213 GLU A N 1
ATOM 1698 C CA . GLU A 1 213 ? 2.018 -11.117 -21.156 1 91.56 213 GLU A CA 1
ATOM 1699 C C . GLU A 1 213 ? 3.156 -10.102 -21.219 1 91.56 213 GLU A C 1
ATOM 1701 O O . GLU A 1 213 ? 3.404 -9.367 -20.266 1 91.56 213 GLU A O 1
ATOM 1706 N N . ASP A 1 214 ? 3.789 -10.055 -22.328 1 94 214 ASP A N 1
ATOM 1707 C CA . ASP A 1 214 ? 4.926 -9.148 -22.469 1 94 214 ASP A CA 1
ATOM 1708 C C . ASP A 1 214 ? 4.469 -7.695 -22.547 1 94 214 ASP A C 1
ATOM 1710 O O . ASP A 1 214 ? 5.129 -6.805 -22 1 94 214 ASP A O 1
ATOM 1714 N N . VAL A 1 215 ? 3.404 -7.508 -23.234 1 96.06 215 VAL A N 1
ATOM 1715 C CA . VAL A 1 215 ? 2.848 -6.16 -23.281 1 96.06 215 VAL A CA 1
ATOM 1716 C C . VAL A 1 215 ? 2.5 -5.703 -21.859 1 96.06 215 VAL A C 1
ATOM 1718 O O . VAL A 1 215 ? 2.785 -4.562 -21.484 1 96.06 215 VAL A O 1
ATOM 1721 N N . GLN A 1 216 ? 1.926 -6.617 -21.125 1 96.81 216 GLN A N 1
ATOM 1722 C CA . GLN A 1 216 ? 1.562 -6.305 -19.75 1 96.81 216 GLN A CA 1
ATOM 1723 C C . GLN A 1 216 ? 2.803 -6.055 -18.891 1 96.81 216 GLN A C 1
ATOM 1725 O O . GLN A 1 216 ? 2.785 -5.215 -18 1 96.81 216 GLN A O 1
ATOM 1730 N N . PHE A 1 217 ? 3.85 -6.785 -19.203 1 98.12 217 PHE A N 1
ATOM 1731 C CA . PHE A 1 217 ? 5.109 -6.613 -18.484 1 98.12 217 PHE A CA 1
ATOM 1732 C C . PHE A 1 217 ? 5.641 -5.195 -18.656 1 98.12 217 PHE A C 1
ATOM 1734 O O . PHE A 1 217 ? 6.051 -4.559 -17.688 1 98.12 217 PHE A O 1
ATOM 1741 N N . PHE A 1 218 ? 5.57 -4.699 -19.812 1 98.38 218 PHE A N 1
ATOM 1742 C CA . PHE A 1 218 ? 6.102 -3.369 -20.078 1 98.38 218 PHE A CA 1
ATOM 1743 C C . PHE A 1 218 ? 5.191 -2.293 -19.5 1 98.38 218 PHE A C 1
ATOM 1745 O O . PHE A 1 218 ? 5.664 -1.241 -19.062 1 98.38 218 PHE A O 1
ATOM 1752 N N . LYS A 1 219 ? 3.904 -2.578 -19.469 1 98.25 219 LYS A N 1
ATOM 1753 C CA . LYS A 1 219 ? 3.008 -1.674 -18.75 1 98.25 219 LYS A CA 1
ATOM 1754 C C . LYS A 1 219 ? 3.355 -1.613 -17.266 1 98.25 219 LYS A C 1
ATOM 1756 O O . LYS A 1 219 ? 3.314 -0.542 -16.656 1 98.25 219 LYS A O 1
ATOM 1761 N N . ALA A 1 220 ? 3.678 -2.756 -16.75 1 98.69 220 ALA A N 1
ATOM 1762 C CA . ALA A 1 220 ? 4.102 -2.818 -15.352 1 98.69 220 ALA A CA 1
ATOM 1763 C C . ALA A 1 220 ? 5.398 -2.043 -15.133 1 98.69 220 ALA A C 1
ATOM 1765 O O . ALA A 1 220 ? 5.566 -1.373 -14.117 1 98.69 220 ALA A O 1
ATOM 1766 N N . MET A 1 221 ? 6.289 -2.113 -16.109 1 98.75 221 MET A N 1
ATOM 1767 C CA . MET A 1 221 ? 7.547 -1.377 -16.016 1 98.75 221 MET A CA 1
ATOM 1768 C C . MET A 1 221 ? 7.297 0.127 -16 1 98.75 221 MET A C 1
ATOM 1770 O O . MET A 1 221 ? 7.938 0.86 -15.242 1 98.75 221 MET A O 1
ATOM 1774 N N . ASP A 1 222 ? 6.355 0.533 -16.828 1 98.56 222 ASP A N 1
ATOM 1775 C CA . ASP A 1 222 ? 5.988 1.945 -16.828 1 98.56 222 ASP A CA 1
ATOM 1776 C C . ASP A 1 222 ? 5.422 2.369 -15.477 1 98.56 222 ASP A C 1
ATOM 1778 O O . ASP A 1 222 ? 5.738 3.449 -14.977 1 98.56 222 ASP A O 1
ATOM 1782 N N . LEU A 1 223 ? 4.648 1.523 -14.93 1 98.5 223 LEU A N 1
ATOM 1783 C CA . LEU A 1 223 ? 4.027 1.801 -13.641 1 98.5 223 LEU A CA 1
ATOM 1784 C C . LEU A 1 223 ? 5.078 1.937 -12.547 1 98.5 223 LEU A C 1
ATOM 1786 O O . LEU A 1 223 ? 5.125 2.951 -11.844 1 98.5 223 LEU A O 1
ATOM 1790 N N . VAL A 1 224 ? 5.941 0.958 -12.398 1 98.75 224 VAL A N 1
ATOM 1791 C CA . VAL A 1 224 ? 6.926 0.972 -11.32 1 98.75 224 VAL A CA 1
ATOM 1792 C C . VAL A 1 224 ? 7.938 2.09 -11.562 1 98.75 224 VAL A C 1
ATOM 1794 O O . VAL A 1 224 ? 8.406 2.721 -10.609 1 98.75 224 VAL A O 1
ATOM 1797 N N . GLY A 1 225 ? 8.242 2.312 -12.844 1 98.69 225 GLY A N 1
ATOM 1798 C CA . GLY A 1 225 ? 9.18 3.375 -13.172 1 98.69 225 GLY A CA 1
ATOM 1799 C C . GLY A 1 225 ? 8.672 4.754 -12.805 1 98.69 225 GLY A C 1
ATOM 1800 O O . GLY A 1 225 ? 9.406 5.566 -12.242 1 98.69 225 GLY A O 1
ATOM 1801 N N . SER A 1 226 ? 7.441 4.984 -13.141 1 98.06 226 SER A N 1
ATOM 1802 C CA . SER A 1 226 ? 6.844 6.273 -12.82 1 98.06 226 SER A CA 1
ATOM 1803 C C . SER A 1 226 ? 6.836 6.523 -11.312 1 98.06 226 SER A C 1
ATOM 1805 O O . SER A 1 226 ? 7.129 7.629 -10.859 1 98.06 226 SER A O 1
ATOM 1807 N N . GLU A 1 227 ? 6.535 5.551 -10.562 1 97.94 227 GLU A N 1
ATOM 1808 C CA . GLU A 1 227 ? 6.516 5.695 -9.109 1 97.94 227 GLU A CA 1
ATOM 1809 C C . GLU A 1 227 ? 7.922 5.91 -8.555 1 97.94 227 GLU A C 1
ATOM 1811 O O . GLU A 1 227 ? 8.125 6.73 -7.656 1 97.94 227 GLU A O 1
ATOM 1816 N N . PHE A 1 228 ? 8.883 5.137 -9.078 1 98.69 228 PHE A N 1
ATOM 1817 C CA . PHE A 1 228 ? 10.266 5.262 -8.625 1 98.69 228 PHE A CA 1
ATOM 1818 C C . PHE A 1 228 ? 10.797 6.664 -8.891 1 98.69 228 PHE A C 1
ATOM 1820 O O . PHE A 1 228 ? 11.336 7.309 -7.992 1 98.69 228 PHE A O 1
ATOM 1827 N N . LEU A 1 229 ? 10.594 7.125 -10.117 1 98.5 229 LEU A N 1
ATOM 1828 C CA . LEU A 1 229 ? 11.102 8.438 -10.523 1 98.5 229 LEU A CA 1
ATOM 1829 C C . LEU A 1 229 ? 10.43 9.547 -9.727 1 98.5 229 LEU A C 1
ATOM 1831 O O . LEU A 1 229 ? 11.086 10.5 -9.305 1 98.5 229 LEU A O 1
ATOM 1835 N N . SER A 1 230 ? 9.141 9.391 -9.531 1 97.12 230 SER A N 1
ATOM 1836 C CA . SER A 1 230 ? 8.398 10.383 -8.758 1 97.12 230 SER A CA 1
ATOM 1837 C C . SER A 1 230 ? 8.922 10.477 -7.328 1 97.12 230 SER A C 1
ATOM 1839 O O . SER A 1 230 ? 9.062 11.57 -6.781 1 97.12 230 SER A O 1
ATOM 1841 N N . LYS A 1 231 ? 9.211 9.383 -6.75 1 97.62 231 LYS A N 1
ATOM 1842 C CA . LYS A 1 231 ? 9.68 9.359 -5.367 1 97.62 231 LYS A CA 1
ATOM 1843 C C . LYS A 1 231 ? 11.078 9.969 -5.254 1 97.62 231 LYS A C 1
ATOM 1845 O O . LYS A 1 231 ? 11.352 10.742 -4.336 1 97.62 231 LYS A O 1
ATOM 1850 N N . VAL A 1 232 ? 11.961 9.633 -6.172 1 98.06 232 VAL A N 1
ATOM 1851 C CA . VAL A 1 232 ? 13.305 10.195 -6.172 1 98.06 232 VAL A CA 1
ATOM 1852 C C . VAL A 1 232 ? 13.219 11.719 -6.305 1 98.06 232 VAL A C 1
ATOM 1854 O O . VAL A 1 232 ? 13.898 12.445 -5.578 1 98.06 232 VAL A O 1
ATOM 1857 N N . THR A 1 233 ? 12.414 12.125 -7.195 1 95.44 233 THR A N 1
ATOM 1858 C CA . THR A 1 233 ? 12.258 13.555 -7.43 1 95.44 233 THR A CA 1
ATOM 1859 C C . THR A 1 233 ? 11.688 14.242 -6.195 1 95.44 233 THR A C 1
ATOM 1861 O O . THR A 1 233 ? 12.117 15.336 -5.828 1 95.44 233 THR A O 1
ATOM 1864 N N . ASP A 1 234 ? 10.758 13.672 -5.578 1 96 234 ASP A N 1
ATOM 1865 C CA . ASP A 1 234 ? 10.164 14.219 -4.359 1 96 234 ASP A CA 1
ATOM 1866 C C . ASP A 1 234 ? 11.211 14.352 -3.256 1 96 234 ASP A C 1
ATOM 1868 O O . ASP A 1 234 ? 11.219 15.344 -2.521 1 96 234 ASP A O 1
ATOM 1872 N N . TYR A 1 235 ? 12.055 13.383 -3.092 1 96.56 235 TYR A N 1
ATOM 1873 C CA . TYR A 1 235 ? 13.117 13.453 -2.09 1 96.56 235 TYR A CA 1
ATOM 1874 C C . TYR A 1 235 ? 14.07 14.602 -2.387 1 96.56 235 TYR A C 1
ATOM 1876 O O . TYR A 1 235 ? 14.484 15.32 -1.479 1 96.56 235 TYR A O 1
ATOM 1884 N N . LYS A 1 236 ? 14.336 14.766 -3.619 1 95.38 236 LYS A N 1
ATOM 1885 C CA . LYS A 1 236 ? 15.289 15.797 -4.02 1 95.38 236 LYS A CA 1
ATOM 1886 C C . LYS A 1 236 ? 14.672 17.188 -3.883 1 95.38 236 LYS A C 1
ATOM 1888 O O . LYS A 1 236 ? 15.305 18.094 -3.336 1 95.38 236 LYS A O 1
ATOM 1893 N N . GLU A 1 237 ? 13.445 17.312 -4.305 1 94.19 237 GLU A N 1
ATOM 1894 C CA . GLU A 1 237 ? 12.875 18.656 -4.496 1 94.19 237 GLU A CA 1
ATOM 1895 C C . GLU A 1 237 ? 12.055 19.078 -3.287 1 94.19 237 GLU A C 1
ATOM 1897 O O . GLU A 1 237 ? 11.812 20.266 -3.088 1 94.19 237 GLU A O 1
ATOM 1902 N N . THR A 1 238 ? 11.609 18.172 -2.559 1 93.88 238 THR A N 1
ATOM 1903 C CA . THR A 1 238 ? 10.672 18.516 -1.495 1 93.88 238 THR A CA 1
ATOM 1904 C C . THR A 1 238 ? 11.242 18.141 -0.131 1 93.88 238 THR A C 1
ATOM 1906 O O . THR A 1 238 ? 11.289 18.969 0.779 1 93.88 238 THR A O 1
ATOM 1909 N N . TRP A 1 239 ? 11.711 16.938 0.026 1 95 239 TRP A N 1
ATOM 1910 C CA . TRP A 1 239 ? 12.148 16.438 1.32 1 95 239 TRP A CA 1
ATOM 1911 C C . TRP A 1 239 ? 13.5 17.031 1.706 1 95 239 TRP A C 1
ATOM 1913 O O . TRP A 1 239 ? 13.656 17.562 2.803 1 95 239 TRP A O 1
ATOM 1923 N N . LEU A 1 240 ? 14.477 16.953 0.845 1 94.81 240 LEU A N 1
ATOM 1924 C CA . LEU A 1 240 ? 15.852 17.312 1.172 1 94.81 240 LEU A CA 1
ATOM 1925 C C . LEU A 1 240 ? 15.953 18.797 1.545 1 94.81 240 LEU A C 1
ATOM 1927 O O . LEU A 1 240 ? 16.594 19.141 2.535 1 94.81 240 LEU A O 1
ATOM 1931 N N . PRO A 1 241 ? 15.32 19.656 0.791 1 93.44 241 PRO A N 1
ATOM 1932 C CA . PRO A 1 241 ? 15.422 21.078 1.128 1 93.44 241 PRO A CA 1
ATOM 1933 C C . PRO A 1 241 ? 14.875 21.406 2.518 1 93.44 241 PRO A C 1
ATOM 1935 O O . PRO A 1 241 ? 15.266 22.406 3.125 1 93.44 241 PRO A O 1
ATOM 1938 N N . ALA A 1 242 ? 14.039 20.609 3.021 1 94.94 242 ALA A N 1
ATOM 1939 C CA . ALA A 1 242 ? 13.453 20.828 4.34 1 94.94 242 ALA A CA 1
ATOM 1940 C C . ALA A 1 242 ? 14.5 20.672 5.438 1 94.94 242 ALA A C 1
ATOM 1942 O O . ALA A 1 242 ? 14.328 21.203 6.547 1 94.94 242 ALA A O 1
ATOM 1943 N N . ARG A 1 243 ? 15.555 20.016 5.145 1 94.12 243 ARG A N 1
ATOM 1944 C CA . ARG A 1 243 ? 16.562 19.719 6.152 1 94.12 243 ARG A CA 1
ATOM 1945 C C . ARG A 1 243 ? 17.156 21 6.738 1 94.12 243 ARG A C 1
ATOM 1947 O O . ARG A 1 243 ? 17.297 21.125 7.957 1 94.12 243 ARG A O 1
ATOM 1954 N N . SER A 1 244 ? 17.5 21.844 5.859 1 93.62 244 SER A N 1
ATOM 1955 C CA . SER A 1 244 ? 18.109 23.094 6.312 1 93.62 244 SER A CA 1
ATOM 1956 C C . SER A 1 244 ? 17.156 23.891 7.184 1 93.62 244 SER A C 1
ATOM 1958 O O . SER A 1 244 ? 17.578 24.562 8.133 1 93.62 244 SER A O 1
ATOM 1960 N N . LEU A 1 245 ? 15.891 23.828 6.895 1 95.06 245 LEU A N 1
ATOM 1961 C CA . LEU A 1 245 ? 14.883 24.531 7.684 1 95.06 245 LEU A CA 1
ATOM 1962 C C . LEU A 1 245 ? 14.766 23.922 9.078 1 95.06 245 LEU A C 1
ATOM 1964 O O . LEU A 1 245 ? 14.68 24.656 10.07 1 95.06 245 LEU A O 1
ATOM 1968 N N . VAL A 1 246 ? 14.82 22.641 9.086 1 96.31 246 VAL A N 1
ATOM 1969 C CA . VAL A 1 246 ? 14.719 21.953 10.359 1 96.31 246 VAL A CA 1
ATOM 1970 C C . VAL A 1 246 ? 15.977 22.219 11.188 1 96.31 246 VAL A C 1
ATOM 1972 O O . VAL A 1 246 ? 15.883 22.438 12.398 1 96.31 246 VAL A O 1
ATOM 1975 N N . LEU A 1 247 ? 17.078 22.188 10.562 1 96 247 LEU A N 1
ATOM 1976 C CA . LEU A 1 247 ? 18.328 22.484 11.242 1 96 247 LEU A CA 1
ATOM 1977 C C . LEU A 1 247 ? 18.297 23.891 11.844 1 96 247 LEU A C 1
ATOM 1979 O O . LEU A 1 247 ? 18.656 24.078 13.008 1 96 247 LEU A O 1
ATOM 1983 N N . ALA A 1 248 ? 17.875 24.75 11.047 1 96.5 248 ALA A N 1
ATOM 1984 C CA . ALA A 1 248 ? 17.766 26.125 11.516 1 96.5 248 ALA A CA 1
ATOM 1985 C C . ALA A 1 248 ? 16.812 26.234 12.695 1 96.5 248 ALA A C 1
ATOM 1987 O O . ALA A 1 248 ? 17.062 26.969 13.656 1 96.5 248 ALA A O 1
ATOM 1988 N N . ALA A 1 249 ? 15.719 25.547 12.641 1 97.5 249 ALA A N 1
ATOM 1989 C CA . ALA A 1 249 ? 14.727 25.562 13.711 1 97.5 249 ALA A CA 1
ATOM 1990 C C . ALA A 1 249 ? 15.297 24.984 15 1 97.5 249 ALA A C 1
ATOM 1992 O O . ALA A 1 249 ? 15.062 25.516 16.078 1 97.5 249 ALA A O 1
ATOM 1993 N N . ILE A 1 250 ? 16.031 23.922 14.875 1 97.62 250 ILE A N 1
ATOM 1994 C CA . ILE A 1 250 ? 16.641 23.281 16.031 1 97.62 250 ILE A CA 1
ATOM 1995 C C . ILE A 1 250 ? 17.656 24.234 16.672 1 97.62 250 ILE A C 1
ATOM 1997 O O . ILE A 1 250 ? 17.672 24.391 17.906 1 97.62 250 ILE A O 1
ATOM 2001 N N . LYS A 1 251 ? 18.406 24.844 15.875 1 96.81 251 LYS A N 1
ATOM 2002 C CA . LYS A 1 251 ? 19.422 25.766 16.375 1 96.81 251 LYS A CA 1
ATOM 2003 C C . LYS A 1 251 ? 18.781 26.969 17.062 1 96.81 251 LYS A C 1
ATOM 2005 O O . LYS A 1 251 ? 19.328 27.531 18.016 1 96.81 251 LYS A O 1
ATOM 2010 N N . ASN A 1 252 ? 17.625 27.297 16.625 1 97.38 252 ASN A N 1
ATOM 2011 C CA . ASN A 1 252 ? 16.953 28.484 17.141 1 97.38 252 ASN A CA 1
ATOM 2012 C C . ASN A 1 252 ? 15.977 28.125 18.25 1 97.38 252 ASN A C 1
ATOM 2014 O O . ASN A 1 252 ? 15.219 28.984 18.719 1 97.38 252 ASN A O 1
ATOM 2018 N N . ARG A 1 253 ? 15.93 26.938 18.688 1 97.81 253 ARG A N 1
ATOM 2019 C CA . ARG A 1 253 ? 14.852 26.422 19.531 1 97.81 253 ARG A CA 1
ATOM 2020 C C . ARG A 1 253 ? 14.828 27.125 20.875 1 97.81 253 ARG A C 1
ATOM 2022 O O . ARG A 1 253 ? 13.766 27.312 21.469 1 97.81 253 ARG A O 1
ATOM 2029 N N . TYR A 1 254 ? 15.961 27.625 21.422 1 97.69 254 TYR A N 1
ATOM 2030 C CA . TYR A 1 254 ? 16 28.281 22.719 1 97.69 254 TYR A CA 1
ATOM 2031 C C . TYR A 1 254 ? 15.453 29.703 22.625 1 97.69 254 TYR A C 1
ATOM 2033 O O . TYR A 1 254 ? 15.086 30.312 23.641 1 97.69 254 TYR A O 1
ATOM 2041 N N . ASN A 1 255 ? 15.453 30.25 21.406 1 97.44 255 ASN A N 1
ATOM 2042 C CA . ASN A 1 255 ? 14.797 31.531 21.188 1 97.44 255 ASN A CA 1
ATOM 2043 C C . ASN A 1 255 ? 13.281 31.375 21.094 1 97.44 255 ASN A C 1
ATOM 2045 O O . ASN A 1 255 ? 12.539 32.312 21.375 1 97.44 255 ASN A O 1
ATOM 2049 N N . VAL A 1 256 ? 12.852 30.266 20.688 1 97.62 256 VAL A N 1
ATOM 2050 C CA . VAL A 1 256 ? 11.422 29.969 20.625 1 97.62 256 VAL A CA 1
ATOM 2051 C C . VAL A 1 256 ? 10.883 29.766 22.047 1 97.62 256 VAL A C 1
ATOM 2053 O O . VAL A 1 256 ? 9.883 30.359 22.438 1 97.62 256 VAL A O 1
ATOM 2056 N N . ASP A 1 257 ? 11.594 29 22.766 1 97.81 257 ASP A N 1
ATOM 2057 C CA . ASP A 1 257 ? 11.258 28.719 24.156 1 97.81 257 ASP A CA 1
ATOM 2058 C C . ASP A 1 257 ? 12.492 28.312 24.953 1 97.81 257 ASP A C 1
ATOM 2060 O O . ASP A 1 257 ? 13.273 27.469 24.5 1 97.81 257 ASP A O 1
ATOM 2064 N N . PRO A 1 258 ? 12.586 28.781 26.141 1 97.19 258 PRO A N 1
ATOM 2065 C CA . PRO A 1 258 ? 13.781 28.5 26.938 1 97.19 258 PRO A CA 1
ATOM 2066 C C . PRO A 1 258 ? 13.938 27.016 27.266 1 97.19 258 PRO A C 1
ATOM 2068 O O . PRO A 1 258 ? 15.039 26.547 27.562 1 97.19 258 PRO A O 1
ATOM 2071 N N . SER A 1 259 ? 12.906 26.266 27.234 1 95.88 259 SER A N 1
ATOM 2072 C CA . SER A 1 259 ? 12.984 24.828 27.516 1 95.88 259 SER A CA 1
ATOM 2073 C C . SER A 1 259 ? 13.805 24.109 26.438 1 95.88 259 SER A C 1
ATOM 2075 O O . SER A 1 259 ? 14.32 23.016 26.688 1 95.88 259 SER A O 1
ATOM 2077 N N . GLY A 1 260 ? 13.828 24.656 25.25 1 97.5 260 GLY A N 1
ATOM 2078 C CA . GLY A 1 260 ? 14.492 24.016 24.125 1 97.5 260 GLY A CA 1
ATOM 2079 C C . GLY A 1 260 ? 13.719 22.844 23.547 1 97.5 260 GLY A C 1
ATOM 2080 O O . GLY A 1 260 ? 14.266 22.062 22.781 1 97.5 260 GLY A O 1
ATOM 2081 N N . GLN A 1 261 ? 12.469 22.656 23.875 1 98.31 261 GLN A N 1
ATOM 2082 C CA . GLN A 1 261 ? 11.711 21.453 23.5 1 98.31 261 GLN A CA 1
ATOM 2083 C C . GLN A 1 261 ? 10.656 21.781 22.438 1 98.31 261 GLN A C 1
ATOM 2085 O O . GLN A 1 261 ? 9.844 20.938 22.078 1 98.31 261 GLN A O 1
ATOM 2090 N N . ILE A 1 262 ? 10.719 23.047 22 1 98.44 262 ILE A N 1
ATOM 2091 C CA . ILE A 1 262 ? 9.781 23.516 20.984 1 98.44 262 ILE A CA 1
ATOM 2092 C C . ILE A 1 262 ? 10.547 24.141 19.828 1 98.44 262 ILE A C 1
ATOM 2094 O O . ILE A 1 262 ? 11.414 25 20.031 1 98.44 262 ILE A O 1
ATOM 2098 N N . ILE A 1 263 ? 10.234 23.656 18.594 1 98.31 263 ILE A N 1
ATOM 2099 C CA . ILE A 1 263 ? 10.852 24.297 17.438 1 98.31 263 ILE A CA 1
ATOM 2100 C C . ILE A 1 263 ? 9.781 24.984 16.594 1 98.31 263 ILE A C 1
ATOM 2102 O O . ILE A 1 263 ? 8.594 24.641 16.688 1 98.31 263 ILE A O 1
ATOM 2106 N N . CYS A 1 264 ? 10.219 25.953 15.852 1 97.88 264 CYS A N 1
ATOM 2107 C CA . CYS A 1 264 ? 9.328 26.672 14.953 1 97.88 264 CYS A CA 1
ATOM 2108 C C . CYS A 1 264 ? 9.836 26.625 13.516 1 97.88 264 CYS A C 1
ATOM 2110 O O . CYS A 1 264 ? 10.961 27.047 13.242 1 97.88 264 CYS A O 1
ATOM 2112 N N . LEU A 1 265 ? 8.984 26.078 12.68 1 95.88 265 LEU A N 1
ATOM 2113 C CA . LEU A 1 265 ? 9.305 26.047 11.258 1 95.88 265 LEU A CA 1
ATOM 2114 C C . LEU A 1 265 ? 8.773 27.281 10.547 1 95.88 265 LEU A C 1
ATOM 2116 O O . LEU A 1 265 ? 7.562 27.453 10.406 1 95.88 265 LEU A O 1
ATOM 2120 N N . GLU A 1 266 ? 9.609 28.031 10.047 1 84.62 266 GLU A N 1
ATOM 2121 C CA . GLU A 1 266 ? 9.281 29.359 9.539 1 84.62 266 GLU A CA 1
ATOM 2122 C C . GLU A 1 266 ? 8.602 29.281 8.18 1 84.62 266 GLU A C 1
ATOM 2124 O O . GLU A 1 266 ? 7.824 30.172 7.809 1 84.62 266 GLU A O 1
ATOM 2129 N N . GLU A 1 267 ? 8.906 28.344 7.422 1 81.81 267 GLU A N 1
ATOM 2130 C CA . GLU A 1 267 ? 8.391 28.266 6.059 1 81.81 267 GLU A CA 1
ATOM 2131 C C . GLU A 1 267 ? 7.242 27.266 5.961 1 81.81 267 GLU A C 1
ATOM 2133 O O . GLU A 1 267 ? 7.062 26.625 4.922 1 81.81 267 GLU A O 1
ATOM 2138 N N . GLY A 1 268 ? 6.566 27.141 7.074 1 78.31 268 GLY A N 1
ATOM 2139 C CA . GLY A 1 268 ? 5.363 26.328 6.984 1 78.31 268 GLY A CA 1
ATOM 2140 C C . GLY A 1 268 ? 5.594 24.875 7.312 1 78.31 268 GLY A C 1
ATOM 2141 O O . GLY A 1 268 ? 6.559 24.531 8 1 78.31 268 GLY A O 1
ATOM 2142 N N . GLY A 1 269 ? 4.645 24.016 6.816 1 83.31 269 GLY A N 1
ATOM 2143 C CA . GLY A 1 269 ? 4.602 22.594 7.176 1 83.31 269 GLY A CA 1
ATOM 2144 C C . GLY A 1 269 ? 5.449 21.734 6.27 1 83.31 269 GLY A C 1
ATOM 2145 O O . GLY A 1 269 ? 4.949 20.781 5.672 1 83.31 269 GLY A O 1
ATOM 2146 N N . CYS A 1 270 ? 6.801 22.016 6.215 1 90.19 270 CYS A N 1
ATOM 2147 C CA . CYS A 1 270 ? 7.715 21.156 5.477 1 90.19 270 CYS A CA 1
ATOM 2148 C C . CYS A 1 270 ? 7.832 19.781 6.133 1 90.19 270 CYS A C 1
ATOM 2150 O O . CYS A 1 270 ? 7.402 19.594 7.277 1 90.19 270 CYS A O 1
ATOM 2152 N N . PRO A 1 271 ? 8.273 18.734 5.379 1 92.44 271 PRO A N 1
ATOM 2153 C CA . PRO A 1 271 ? 8.469 17.422 5.992 1 92.44 271 PRO A CA 1
ATOM 2154 C C . PRO A 1 271 ? 9.609 17.422 7.008 1 92.44 271 PRO A C 1
ATOM 2156 O O . PRO A 1 271 ? 10.75 17.109 6.66 1 92.44 271 PRO A O 1
ATOM 2159 N N . TRP A 1 272 ? 9.266 17.609 8.211 1 94.81 272 TRP A N 1
ATOM 2160 C CA . TRP A 1 272 ? 10.273 17.922 9.219 1 94.81 272 TRP A CA 1
ATOM 2161 C C . TRP A 1 272 ? 10.586 16.688 10.07 1 94.81 272 TRP A C 1
ATOM 2163 O O . TRP A 1 272 ? 11.664 16.594 10.656 1 94.81 272 TRP A O 1
ATOM 2173 N N . LYS A 1 273 ? 9.75 15.727 10.102 1 92.12 273 LYS A N 1
ATOM 2174 C CA . LYS A 1 273 ? 9.812 14.672 11.109 1 92.12 273 LYS A CA 1
ATOM 2175 C C . LYS A 1 273 ? 11.078 13.828 10.938 1 92.12 273 LYS A C 1
ATOM 2177 O O . LYS A 1 273 ? 11.867 13.688 11.875 1 92.12 273 LYS A O 1
ATOM 2182 N N . ASP A 1 274 ? 11.211 13.398 9.758 1 91.12 274 ASP A N 1
ATOM 2183 C CA . ASP A 1 274 ? 12.375 12.562 9.477 1 91.12 274 ASP A CA 1
ATOM 2184 C C . ASP A 1 274 ? 13.672 13.32 9.766 1 91.12 274 ASP A C 1
ATOM 2186 O O . ASP A 1 274 ? 14.586 12.766 10.367 1 91.12 274 ASP A O 1
ATOM 2190 N N . HIS A 1 275 ? 13.742 14.523 9.32 1 94.06 275 HIS A N 1
ATOM 2191 C CA . HIS A 1 275 ? 14.93 15.352 9.531 1 94.06 275 HIS A CA 1
ATOM 2192 C C . HIS A 1 275 ? 15.156 15.617 11.008 1 94.06 275 HIS A C 1
ATOM 2194 O O . HIS A 1 275 ? 16.297 15.633 11.477 1 94.06 275 HIS A O 1
ATOM 2200 N N . LEU A 1 276 ? 14.109 15.781 11.688 1 95.75 276 LEU A N 1
ATOM 2201 C CA . LEU A 1 276 ? 14.219 16.062 13.117 1 95.75 276 LEU A CA 1
ATOM 2202 C C . LEU A 1 276 ? 14.914 14.906 13.836 1 95.75 276 LEU A C 1
ATOM 2204 O O . LEU A 1 276 ? 15.852 15.125 14.609 1 95.75 276 LEU A O 1
ATOM 2208 N N . PHE A 1 277 ? 14.5 13.727 13.578 1 92.5 277 PHE A N 1
ATOM 2209 C CA . PHE A 1 277 ? 15.07 12.555 14.234 1 92.5 277 PHE A CA 1
ATOM 2210 C C . PHE A 1 277 ? 16.547 12.406 13.898 1 92.5 277 PHE A C 1
ATOM 2212 O O . PHE A 1 277 ? 17.375 12.188 14.781 1 92.5 277 PHE A O 1
ATOM 2219 N N . THR A 1 278 ? 16.859 12.547 12.688 1 89.56 278 THR A N 1
ATOM 2220 C CA . THR A 1 278 ? 18.25 12.422 12.242 1 89.56 278 THR A CA 1
ATOM 2221 C C . THR A 1 278 ? 19.109 13.531 12.844 1 89.56 278 THR A C 1
ATOM 2223 O O . THR A 1 278 ? 20.203 13.258 13.359 1 89.56 278 THR A O 1
ATOM 2226 N N . LEU A 1 279 ? 18.641 14.695 12.797 1 94.12 279 LEU A N 1
ATOM 2227 C CA . LEU A 1 279 ? 19.391 15.852 13.273 1 94.12 279 LEU A CA 1
ATOM 2228 C C . LEU A 1 279 ? 19.531 15.828 14.789 1 94.12 279 LEU A C 1
ATOM 2230 O O . LEU A 1 279 ? 20.547 16.234 15.336 1 94.12 279 LEU A O 1
ATOM 2234 N N . GLU A 1 280 ? 18.5 15.352 15.477 1 95.69 280 GLU A N 1
ATOM 2235 C CA . GLU A 1 280 ? 18.578 15.203 16.922 1 95.69 280 GLU A CA 1
ATOM 2236 C C . GLU A 1 280 ? 19.719 14.266 17.312 1 95.69 280 GLU A C 1
ATOM 2238 O O . GLU A 1 280 ? 20.453 14.531 18.266 1 95.69 280 GLU A O 1
ATOM 2243 N N . ALA A 1 281 ? 19.797 13.234 16.609 1 91.19 281 ALA A N 1
ATOM 2244 C CA . ALA A 1 281 ? 20.844 12.258 16.859 1 91.19 281 ALA A CA 1
ATOM 2245 C C . ALA A 1 281 ? 22.219 12.828 16.547 1 91.19 281 ALA A C 1
ATOM 2247 O O . ALA A 1 281 ? 23.156 12.695 17.344 1 91.19 281 ALA A O 1
ATOM 2248 N N . GLU A 1 282 ? 22.391 13.469 15.477 1 90.81 282 GLU A N 1
ATOM 2249 C CA . GLU A 1 282 ? 23.656 14.031 15.016 1 90.81 282 GLU A CA 1
ATOM 2250 C C . GLU A 1 282 ? 24.141 15.133 15.961 1 90.81 282 GLU A C 1
ATOM 2252 O O . GLU A 1 282 ? 25.328 15.227 16.25 1 90.81 282 GLU A O 1
ATOM 2257 N N . LEU A 1 283 ? 23.188 15.898 16.422 1 94.94 283 LEU A N 1
ATOM 2258 C CA . LEU A 1 283 ? 23.531 17.078 17.219 1 94.94 283 LEU A CA 1
ATOM 2259 C C . LEU A 1 283 ? 23.438 16.75 18.719 1 94.94 283 LEU A C 1
ATOM 2261 O O . LEU A 1 283 ? 23.703 17.625 19.547 1 94.94 283 LEU A O 1
ATOM 2265 N N . LYS A 1 284 ? 23.047 15.523 18.984 1 94.44 284 LYS A N 1
ATOM 2266 C CA . LYS A 1 284 ? 22.891 15.094 20.375 1 94.44 284 LYS A CA 1
ATOM 2267 C C . LYS A 1 284 ? 22.016 16.062 21.156 1 94.44 284 LYS A C 1
ATOM 2269 O O . LYS A 1 284 ? 22.391 16.531 22.219 1 94.44 284 LYS A O 1
ATOM 2274 N N . VAL A 1 285 ? 20.891 16.312 20.625 1 95.5 285 VAL A N 1
ATOM 2275 C CA . VAL A 1 285 ? 19.953 17.281 21.188 1 95.5 285 VAL A CA 1
ATOM 2276 C C . VAL A 1 285 ? 19.344 16.719 22.469 1 95.5 285 VAL A C 1
ATOM 2278 O O . VAL A 1 285 ? 18.828 15.609 22.484 1 95.5 285 VAL A O 1
ATOM 2281 N N . THR A 1 286 ? 19.5 17.469 23.547 1 94.12 286 THR A N 1
ATOM 2282 C CA . THR A 1 286 ? 18.906 17.188 24.844 1 94.12 286 THR A CA 1
ATOM 2283 C C . THR A 1 286 ? 18.453 18.484 25.516 1 94.12 286 THR A C 1
ATOM 2285 O O . THR A 1 286 ? 19.172 19.484 25.5 1 94.12 286 THR A O 1
ATOM 2288 N N . PRO A 1 287 ? 17.297 18.438 26.156 1 95.19 287 PRO A N 1
ATOM 2289 C CA . PRO A 1 287 ? 16.219 17.438 26.125 1 95.19 287 PRO A CA 1
ATOM 2290 C C . PRO A 1 287 ? 15.602 17.281 24.734 1 95.19 287 PRO A C 1
ATOM 2292 O O . PRO A 1 287 ? 15.789 18.141 23.875 1 95.19 287 PRO A O 1
ATOM 2295 N N . PRO A 1 288 ? 14.891 16.188 24.5 1 95.94 288 PRO A N 1
ATOM 2296 C CA . PRO A 1 288 ? 14.297 15.977 23.172 1 95.94 288 PRO A CA 1
ATOM 2297 C C . PRO A 1 288 ? 13.234 17.016 22.828 1 95.94 288 PRO A C 1
ATOM 2299 O O . PRO A 1 288 ? 12.547 17.531 23.719 1 95.94 288 PRO A O 1
ATOM 2302 N N . ILE A 1 289 ? 13.18 17.297 21.594 1 97.88 289 ILE A N 1
ATOM 2303 C CA . ILE A 1 289 ? 12.164 18.203 21.094 1 97.88 289 ILE A CA 1
ATOM 2304 C C . ILE A 1 289 ? 10.789 17.531 21.156 1 97.88 289 ILE A C 1
ATOM 2306 O O . ILE A 1 289 ? 10.648 16.359 20.766 1 97.88 289 ILE A O 1
ATOM 2310 N N . LEU A 1 290 ? 9.773 18.281 21.594 1 98 290 LEU A N 1
ATOM 2311 C CA . LEU A 1 290 ? 8.461 17.703 21.844 1 98 290 LEU A CA 1
ATOM 2312 C C . LEU A 1 290 ? 7.441 18.203 20.812 1 98 290 LEU A C 1
ATOM 2314 O O . LEU A 1 290 ? 6.504 17.484 20.469 1 98 290 LEU A O 1
ATOM 2318 N N . TYR A 1 291 ? 7.656 19.438 20.359 1 98.38 291 TYR A N 1
ATOM 2319 C CA . TYR A 1 291 ? 6.637 20.047 19.516 1 98.38 291 TYR A CA 1
ATOM 2320 C C . TYR A 1 291 ? 7.273 20.828 18.359 1 98.38 291 TYR A C 1
ATOM 2322 O O . TYR A 1 291 ? 8.344 21.406 18.516 1 98.38 291 TYR A O 1
ATOM 2330 N N . ALA A 1 292 ? 6.609 20.844 17.281 1 98.19 292 ALA A N 1
ATOM 2331 C CA . ALA A 1 292 ? 6.914 21.703 16.156 1 98.19 292 ALA A CA 1
ATOM 2332 C C . ALA A 1 292 ? 5.758 22.656 15.859 1 98.19 292 ALA A C 1
ATOM 2334 O O . ALA A 1 292 ? 4.602 22.25 15.797 1 98.19 292 ALA A O 1
ATOM 2335 N N . LEU A 1 293 ? 6.113 23.891 15.773 1 98.19 293 LEU A N 1
ATOM 2336 C CA . LEU A 1 293 ? 5.145 24.922 15.406 1 98.19 293 LEU A CA 1
ATOM 2337 C C . LEU A 1 293 ? 5.324 25.344 13.953 1 98.19 293 LEU A C 1
ATOM 2339 O O . LEU A 1 293 ? 6.457 25.469 13.477 1 98.19 293 LEU A O 1
ATOM 2343 N N . PHE A 1 294 ? 4.238 25.453 13.219 1 96.5 294 PHE A N 1
ATOM 2344 C CA . PHE A 1 294 ? 4.312 25.906 11.836 1 96.5 294 PHE A CA 1
ATOM 2345 C C . PHE A 1 294 ? 2.953 26.406 11.359 1 96.5 294 PHE A C 1
ATOM 2347 O O . PHE A 1 294 ? 1.938 26.188 12.023 1 96.5 294 PHE A O 1
ATOM 2354 N N . THR A 1 295 ? 2.955 27.125 10.281 1 92.75 295 THR A N 1
ATOM 2355 C CA . THR A 1 295 ? 1.711 27.594 9.68 1 92.75 295 THR A CA 1
ATOM 2356 C C . THR A 1 295 ? 1.226 26.625 8.609 1 92.75 295 THR A C 1
ATOM 2358 O O . THR A 1 295 ? 2.031 26.031 7.883 1 92.75 295 THR A O 1
ATOM 2361 N N . ASP A 1 296 ? -0.081 26.484 8.539 1 86.12 296 ASP A N 1
ATOM 2362 C CA . ASP A 1 296 ? -0.633 25.656 7.473 1 86.12 296 ASP A CA 1
ATOM 2363 C C . ASP A 1 296 ? -0.884 26.484 6.215 1 86.12 296 ASP A C 1
ATOM 2365 O O . ASP A 1 296 ? -0.478 27.641 6.137 1 86.12 296 ASP A O 1
ATOM 2369 N N . THR A 1 297 ? -1.482 25.969 5.211 1 77.69 297 THR A N 1
ATOM 2370 C CA . THR A 1 297 ? -1.66 26.594 3.906 1 77.69 297 THR A CA 1
ATOM 2371 C C . THR A 1 297 ? -2.686 27.719 3.984 1 77.69 297 THR A C 1
ATOM 2373 O O . THR A 1 297 ? -2.781 28.547 3.07 1 77.69 297 THR A O 1
ATOM 2376 N N . HIS A 1 298 ? -3.375 27.812 5.086 1 78.06 298 HIS A N 1
ATOM 2377 C CA . HIS A 1 298 ? -4.387 28.859 5.234 1 78.06 298 HIS A CA 1
ATOM 2378 C C . HIS A 1 298 ? -3.928 29.938 6.215 1 78.06 298 HIS A C 1
ATOM 2380 O O . HIS A 1 298 ? -4.719 30.797 6.609 1 78.06 298 HIS A O 1
ATOM 2386 N N . GLY A 1 299 ? -2.768 29.781 6.656 1 85.31 299 GLY A N 1
ATOM 2387 C CA . GLY A 1 299 ? -2.189 30.812 7.504 1 85.31 299 GLY A CA 1
ATOM 2388 C C . GLY A 1 299 ? -2.455 30.594 8.977 1 85.31 299 GLY A C 1
ATOM 2389 O O . GLY A 1 299 ? -2.061 31.406 9.82 1 85.31 299 GLY A O 1
ATOM 2390 N N . ASN A 1 300 ? -3.115 29.5 9.305 1 91.5 300 ASN A N 1
ATOM 2391 C CA . ASN A 1 300 ? -3.312 29.156 10.711 1 91.5 300 ASN A CA 1
ATOM 2392 C C . ASN A 1 300 ? -2.09 28.469 11.297 1 91.5 300 ASN A C 1
ATOM 2394 O O . ASN A 1 300 ? -1.357 27.781 10.578 1 91.5 300 ASN A O 1
ATOM 2398 N N . TRP A 1 301 ? -1.937 28.656 12.539 1 96.06 301 TRP A N 1
ATOM 2399 C CA . TRP A 1 301 ? -0.773 28.078 13.203 1 96.06 301 TRP A CA 1
ATOM 2400 C C . TRP A 1 301 ? -1.102 26.688 13.758 1 96.06 301 TRP A C 1
ATOM 2402 O O . TRP A 1 301 ? -2.197 26.469 14.281 1 96.06 301 TRP A O 1
ATOM 2412 N N . ARG A 1 302 ? -0.134 25.844 13.688 1 96.81 302 ARG A N 1
ATOM 2413 C CA . ARG A 1 302 ? -0.278 24.469 14.156 1 96.81 302 ARG A CA 1
ATOM 2414 C C . ARG A 1 302 ? 0.789 24.141 15.195 1 96.81 302 ARG A C 1
ATOM 2416 O O . ARG A 1 302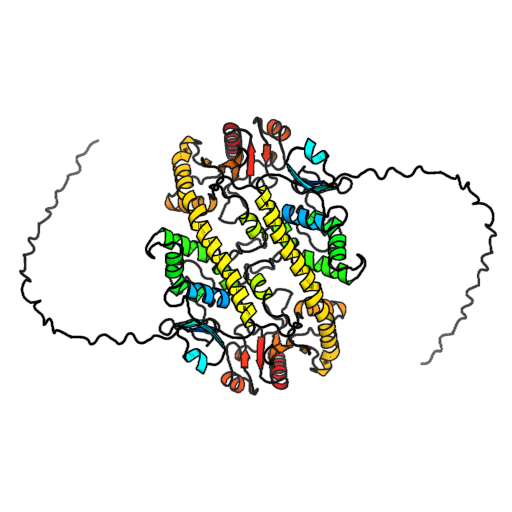 ? 1.91 24.641 15.125 1 96.81 302 ARG A O 1
ATOM 2423 N N . VAL A 1 303 ? 0.391 23.391 16.156 1 98.12 303 VAL A N 1
ATOM 2424 C CA . VAL A 1 303 ? 1.296 22.75 17.109 1 98.12 303 VAL A CA 1
ATOM 2425 C C . VAL A 1 303 ? 1.209 21.234 16.953 1 98.12 303 VAL A C 1
ATOM 2427 O O . VAL A 1 303 ? 0.157 20.641 17.203 1 98.12 303 VAL A O 1
ATOM 2430 N N . GLN A 1 304 ? 2.281 20.609 16.516 1 97 304 GLN A N 1
ATOM 2431 C CA . GLN A 1 304 ? 2.291 19.172 16.266 1 97 304 GLN A CA 1
ATOM 2432 C C . GLN A 1 304 ? 3.303 18.469 17.156 1 97 304 GLN A C 1
ATOM 2434 O O . GLN A 1 304 ? 4.426 18.953 17.328 1 97 304 GLN A O 1
ATOM 2439 N N . CYS A 1 305 ? 2.855 17.375 17.688 1 97.12 305 CYS A N 1
ATOM 2440 C CA . CYS A 1 305 ? 3.701 16.578 18.578 1 97.12 305 CYS A CA 1
ATOM 2441 C C . CYS A 1 305 ? 4.754 15.82 17.781 1 97.12 305 CYS A C 1
ATOM 2443 O O . CYS A 1 305 ? 4.527 15.461 16.625 1 97.12 305 CYS A O 1
ATOM 2445 N N . VAL A 1 306 ? 5.883 15.648 18.438 1 96 306 VAL A N 1
ATOM 2446 C CA . VAL A 1 306 ? 6.898 14.742 17.906 1 96 306 VAL A CA 1
ATOM 2447 C C . VAL A 1 306 ? 6.621 13.312 18.391 1 96 306 VAL A C 1
ATOM 2449 O O . VAL A 1 306 ? 6.375 13.094 19.578 1 96 306 VAL A O 1
ATOM 2452 N N . SER A 1 307 ? 6.633 12.414 17.438 1 91.56 307 SER A N 1
ATOM 2453 C CA . SER A 1 307 ? 6.398 11.008 17.766 1 91.56 307 SER A CA 1
ATOM 2454 C C . SER A 1 307 ? 7.59 10.414 18.5 1 91.56 307 SER A C 1
ATOM 2456 O O . SER A 1 307 ? 8.695 10.961 18.453 1 91.56 307 SER A O 1
ATOM 2458 N N . VAL A 1 308 ? 7.352 9.297 19.188 1 89 308 VAL A N 1
ATOM 2459 C CA . VAL A 1 308 ? 8.406 8.625 19.938 1 89 308 VAL A CA 1
ATOM 2460 C C . VAL A 1 308 ? 9.453 8.07 18.984 1 89 308 VAL A C 1
ATOM 2462 O O . VAL A 1 308 ? 10.641 8.016 19.297 1 89 308 VAL A O 1
ATOM 2465 N N . SER A 1 309 ? 8.93 7.613 17.797 1 81.81 309 SER A N 1
ATOM 2466 C CA . SER A 1 309 ? 9.805 7.117 16.734 1 81.81 309 SER A CA 1
ATOM 2467 C C . SER A 1 309 ? 9.227 7.391 15.359 1 81.81 309 SER A C 1
ATOM 2469 O O . SER A 1 309 ? 8.062 7.785 15.234 1 81.81 309 SER A O 1
ATOM 2471 N N . MET A 1 310 ? 10.094 7.219 14.438 1 76.75 310 MET A N 1
ATOM 2472 C CA . MET A 1 310 ? 9.641 7.465 13.078 1 76.75 310 MET A CA 1
ATOM 2473 C C . MET A 1 310 ? 8.492 6.535 12.711 1 76.75 310 MET A C 1
ATOM 2475 O O . MET A 1 310 ? 8.586 5.32 12.891 1 76.75 310 MET A O 1
ATOM 2479 N N . GLY A 1 311 ? 7.418 7.09 12.203 1 70.12 311 GLY A N 1
ATOM 2480 C CA . GLY A 1 311 ? 6.289 6.289 11.75 1 70.12 311 GLY A CA 1
ATOM 2481 C C . GLY A 1 311 ? 5.34 5.91 12.867 1 70.12 311 GLY A C 1
ATOM 2482 O O . GLY A 1 311 ? 4.242 5.41 12.609 1 70.12 311 GLY A O 1
ATOM 2483 N N . SER A 1 312 ? 5.711 6.164 14.094 1 75.38 312 SER A N 1
ATOM 2484 C CA . SER A 1 312 ? 4.871 5.832 15.234 1 75.38 312 SER A CA 1
ATOM 2485 C C . SER A 1 312 ? 3.74 6.844 15.406 1 75.38 312 SER A C 1
ATOM 2487 O O . SER A 1 312 ? 3.928 8.039 15.156 1 75.38 312 SER A O 1
ATOM 2489 N N . PHE A 1 313 ? 2.658 6.344 15.891 1 74.12 313 PHE A N 1
ATOM 2490 C CA . PHE A 1 313 ? 1.537 7.223 16.203 1 74.12 313 PHE A CA 1
ATOM 2491 C C . PHE A 1 313 ? 1.584 7.648 17.672 1 74.12 313 PHE A C 1
ATOM 2493 O O . PHE A 1 313 ? 0.786 8.484 18.109 1 74.12 313 PHE A O 1
ATOM 2500 N N . GLU A 1 314 ? 2.465 7.086 18.375 1 83.38 314 GLU A N 1
ATOM 2501 C CA . GLU A 1 314 ? 2.666 7.508 19.766 1 83.38 314 GLU A CA 1
ATOM 2502 C C . GLU A 1 314 ? 3.539 8.758 19.844 1 83.38 314 GLU A C 1
ATOM 2504 O O . GLU A 1 314 ? 4.551 8.859 19.141 1 83.38 314 GLU A O 1
ATOM 2509 N N . ASN A 1 315 ? 3.098 9.711 20.656 1 92.44 315 ASN A N 1
ATOM 2510 C CA . ASN A 1 315 ? 3.809 10.977 20.781 1 92.44 315 ASN A CA 1
ATOM 2511 C C . ASN A 1 315 ? 4.738 10.977 22 1 92.44 315 ASN A C 1
ATOM 2513 O O . ASN A 1 315 ? 4.453 10.328 23 1 92.44 315 ASN A O 1
ATOM 2517 N N . ARG A 1 316 ? 5.848 11.672 21.906 1 95.25 316 ARG A N 1
ATOM 2518 C CA . ARG A 1 316 ? 6.691 11.906 23.062 1 95.25 316 ARG A CA 1
ATOM 2519 C C . ARG A 1 316 ? 5.902 12.555 24.203 1 95.25 316 ARG A C 1
ATOM 2521 O O . ARG A 1 316 ? 6.043 12.18 25.359 1 95.25 316 ARG A O 1
ATOM 2528 N N . LEU A 1 317 ? 5.09 13.516 23.844 1 96.38 317 LEU A N 1
ATOM 2529 C CA . LEU A 1 317 ? 4.148 14.164 24.75 1 96.38 317 LEU A CA 1
ATOM 2530 C C . LEU A 1 317 ? 2.953 14.719 23.984 1 96.38 317 LEU A C 1
ATOM 2532 O O . LEU A 1 317 ? 3.092 15.68 23.219 1 96.38 317 LEU A O 1
ATOM 2536 N N . SER A 1 318 ? 1.805 14.172 24.234 1 96.25 318 SER A N 1
ATOM 2537 C CA . SER A 1 318 ? 0.597 14.617 23.547 1 96.25 318 SER A CA 1
ATOM 2538 C C . SER A 1 318 ? 0.087 15.938 24.125 1 96.25 318 SER A C 1
ATOM 2540 O O . SER A 1 318 ? 0.448 16.312 25.25 1 96.25 318 SER A O 1
ATOM 2542 N N . LEU A 1 319 ? -0.693 16.594 23.328 1 97.31 319 LEU A N 1
ATOM 2543 C CA . LEU A 1 319 ? -1.375 17.781 23.859 1 97.31 319 LEU A CA 1
ATOM 2544 C C . LEU A 1 319 ? -2.326 17.406 24.984 1 97.31 319 LEU A C 1
ATOM 2546 O O . LEU A 1 319 ? -2.764 16.25 25.078 1 97.31 319 LEU A O 1
ATOM 2550 N N . LYS A 1 320 ? -2.656 18.312 25.781 1 96.31 320 LYS A N 1
ATOM 2551 C CA . LYS A 1 320 ? -3.436 18.078 26.984 1 96.31 320 LYS A CA 1
ATOM 2552 C C . LYS A 1 320 ? -4.699 17.281 26.672 1 96.31 320 LYS A C 1
ATOM 2554 O O . LYS A 1 320 ? -5.406 17.578 25.719 1 96.31 320 LYS A O 1
ATOM 2559 N N . GLU A 1 321 ? -4.961 16.312 27.5 1 92.5 321 GLU A N 1
ATOM 2560 C CA . GLU A 1 321 ? -6.082 15.398 27.312 1 92.5 321 GLU A CA 1
ATOM 2561 C C . GLU A 1 321 ? -7.41 16.156 27.297 1 92.5 321 GLU A C 1
ATOM 2563 O O . GLU A 1 321 ? -8.305 15.836 26.516 1 92.5 321 GLU A O 1
ATOM 2568 N N . GLU A 1 322 ? -7.566 17.125 28.141 1 93.31 322 GLU A N 1
ATOM 2569 C CA . GLU A 1 322 ? -8.812 17.859 28.297 1 93.31 322 GLU A CA 1
ATOM 2570 C C . GLU A 1 322 ? -9.141 18.656 27.031 1 93.31 322 GLU A C 1
ATOM 2572 O O . GLU A 1 322 ? -10.281 19.062 26.828 1 93.31 322 GLU A O 1
ATOM 2577 N N . TRP A 1 323 ? -8.07 18.906 26.234 1 95.69 323 TRP A N 1
ATOM 2578 C CA . TRP A 1 323 ? -8.258 19.719 25.031 1 95.69 323 TRP A CA 1
ATOM 2579 C C . TRP A 1 323 ? -8.672 18.844 23.844 1 95.69 323 TRP A C 1
ATOM 2581 O O . TRP A 1 323 ? -9.141 19.344 22.828 1 95.69 323 TRP A O 1
ATOM 2591 N N . ARG A 1 324 ? -8.469 17.562 23.891 1 91.44 324 ARG A N 1
ATOM 2592 C CA . ARG A 1 324 ? -8.578 16.656 22.766 1 91.44 324 ARG A CA 1
ATOM 2593 C C . ARG A 1 324 ? -10.031 16.531 22.297 1 91.44 324 ARG A C 1
ATOM 2595 O O . ARG A 1 324 ? -10.922 16.25 23.109 1 91.44 324 ARG A O 1
ATOM 2602 N N . GLY A 1 325 ? -10.219 16.828 21.078 1 85.5 325 GLY A N 1
ATOM 2603 C CA . GLY A 1 325 ? -11.539 16.734 20.484 1 85.5 325 GLY A CA 1
ATOM 2604 C C . GLY A 1 325 ? -12.367 18 20.672 1 85.5 325 GLY A C 1
ATOM 2605 O O . GLY A 1 325 ? -13.547 18.031 20.312 1 85.5 325 GLY A O 1
ATOM 2606 N N . VAL A 1 326 ? -11.789 19.031 21.266 1 88.44 326 VAL A N 1
ATOM 2607 C CA . VAL A 1 326 ? -12.484 20.281 21.531 1 88.44 326 VAL A CA 1
ATOM 2608 C C . VAL A 1 326 ? -12.086 21.328 20.484 1 88.44 326 VAL A C 1
ATOM 2610 O O . VAL A 1 326 ? -10.992 21.25 19.922 1 88.44 326 VAL A O 1
ATOM 2613 N N . ARG A 1 327 ? -13.016 22.344 20.203 1 89.44 327 ARG A N 1
ATOM 2614 C CA . ARG A 1 327 ? -12.75 23.266 19.094 1 89.44 327 ARG A CA 1
ATOM 2615 C C . ARG A 1 327 ? -13.125 24.703 19.484 1 89.44 327 ARG A C 1
ATOM 2617 O O . ARG A 1 327 ? -13.914 24.906 20.406 1 89.44 327 ARG A O 1
ATOM 2624 N N . ASP A 1 328 ? -12.539 25.562 18.828 1 90.81 328 ASP A N 1
ATOM 2625 C CA . ASP A 1 328 ? -12.906 26.984 18.75 1 90.81 328 ASP A CA 1
ATOM 2626 C C . ASP A 1 328 ? -13.102 27.562 20.156 1 90.81 328 ASP A C 1
ATOM 2628 O O . ASP A 1 328 ? -12.227 27.438 21.016 1 90.81 328 ASP A O 1
ATOM 2632 N N . ASP A 1 329 ? -14.25 28.219 20.359 1 93.25 329 ASP A N 1
ATOM 2633 C CA . ASP A 1 329 ? -14.477 28.969 21.594 1 93.25 329 ASP A CA 1
ATOM 2634 C C . ASP A 1 329 ? -14.469 28.047 22.812 1 93.25 329 ASP A C 1
ATOM 2636 O O . ASP A 1 329 ? -13.977 28.438 23.875 1 93.25 329 ASP A O 1
ATOM 2640 N N . GLU A 1 330 ? -14.945 26.922 22.625 1 93 330 GLU A N 1
ATOM 2641 C CA . GLU A 1 330 ? -14.938 25.969 23.75 1 93 330 GLU A CA 1
ATOM 2642 C C . GLU A 1 330 ? -13.516 25.625 24.172 1 93 330 GLU A C 1
ATOM 2644 O O . GLU A 1 330 ? -13.211 25.562 25.359 1 93 330 GLU A O 1
ATOM 2649 N N . LEU A 1 331 ? -12.711 25.453 23.203 1 95.5 331 LEU A N 1
ATOM 2650 C CA . LEU A 1 331 ? -11.305 25.156 23.484 1 95.5 331 LEU A CA 1
ATOM 2651 C C . LEU A 1 331 ? -10.609 26.375 24.078 1 95.5 331 LEU A C 1
ATOM 2653 O O . LEU A 1 331 ? -9.812 26.234 25.016 1 95.5 331 LEU A O 1
ATOM 2657 N N . SER A 1 332 ? -10.891 27.516 23.578 1 97.31 332 SER A N 1
ATOM 2658 C CA . SER A 1 332 ? -10.297 28.75 24.109 1 97.31 332 SER A CA 1
ATOM 2659 C C . SER A 1 332 ? -10.672 28.969 25.562 1 97.31 332 SER A C 1
ATOM 2661 O O . SER A 1 332 ? -9.836 29.375 26.375 1 97.31 332 SER A O 1
ATOM 2663 N N . GLU A 1 333 ? -11.883 28.672 25.844 1 96.81 333 GLU A N 1
ATOM 2664 C CA . GLU A 1 333 ? -12.359 28.828 27.219 1 96.81 333 GLU A CA 1
ATOM 2665 C C . GLU A 1 333 ? -11.711 27.797 28.141 1 96.81 333 GLU A C 1
ATOM 2667 O O . GLU A 1 333 ? -11.227 28.141 29.219 1 96.81 333 GLU A O 1
ATOM 2672 N N . LYS A 1 334 ? -11.664 26.656 27.672 1 95.75 334 LYS A N 1
ATOM 2673 C CA . LYS A 1 334 ? -11.133 25.562 28.484 1 95.75 334 LYS A CA 1
ATOM 2674 C C . LYS A 1 334 ? -9.641 25.734 28.719 1 95.75 334 LYS A C 1
ATOM 2676 O O . LYS A 1 334 ? -9.133 25.391 29.781 1 95.75 334 LYS A O 1
ATOM 2681 N N . SER A 1 335 ? -8.953 26.234 27.781 1 96.31 335 SER A N 1
ATOM 2682 C CA . SER A 1 335 ? -7.496 26.344 27.859 1 96.31 335 SER A CA 1
ATOM 2683 C C . SER A 1 335 ? -7.074 27.688 28.422 1 96.31 335 SER A C 1
ATOM 2685 O O . SER A 1 335 ? -5.941 27.844 28.891 1 96.31 335 SER A O 1
ATOM 2687 N N . GLY A 1 336 ? -7.953 28.672 28.281 1 97.31 336 GLY A N 1
ATOM 2688 C CA . GLY A 1 336 ? -7.582 30.031 28.625 1 97.31 336 GLY A CA 1
ATOM 2689 C C . GLY A 1 336 ? -6.711 30.703 27.578 1 97.31 336 GLY A C 1
ATOM 2690 O O . GLY A 1 336 ? -6.074 31.719 27.859 1 97.31 336 GLY A O 1
ATOM 2691 N N . ILE A 1 337 ? -6.609 30.078 26.422 1 98 337 ILE A N 1
ATOM 2692 C CA . ILE A 1 337 ? -5.812 30.609 25.312 1 98 337 ILE A CA 1
ATOM 2693 C C . ILE A 1 337 ? -6.734 31.141 24.219 1 98 337 ILE A C 1
ATOM 2695 O O . ILE A 1 337 ? -7.566 30.391 23.688 1 98 337 ILE A O 1
ATOM 2699 N N . LYS A 1 338 ? -6.59 32.312 23.859 1 97.38 338 LYS A N 1
ATOM 2700 C CA . LYS A 1 338 ? -7.453 32.938 22.844 1 97.38 338 LYS A CA 1
ATOM 2701 C C . LYS A 1 338 ? -7.098 32.406 21.453 1 97.38 338 LYS A C 1
ATOM 2703 O O . LYS A 1 338 ? -5.93 32.156 21.156 1 97.38 338 LYS A O 1
ATOM 2708 N N . GLY A 1 339 ? -8.117 32.312 20.641 1 97.06 339 GLY A N 1
ATOM 2709 C CA . GLY A 1 339 ? -7.91 32.062 19.219 1 97.06 339 GLY A CA 1
ATOM 2710 C C . GLY A 1 339 ? -7.703 30.578 18.906 1 97.06 339 GLY A C 1
ATOM 2711 O O . GLY A 1 339 ? -7.191 30.25 17.844 1 97.06 339 GLY A O 1
ATOM 2712 N N . CYS A 1 340 ? -8.086 29.688 19.797 1 97 340 CYS A N 1
ATOM 2713 C CA . CYS A 1 340 ? -7.934 28.25 19.547 1 97 340 CYS A CA 1
ATOM 2714 C C . CYS A 1 340 ? -8.836 27.812 18.406 1 97 340 CYS A C 1
ATOM 2716 O O . CYS A 1 340 ? -9.938 28.328 18.234 1 97 340 CYS A O 1
ATOM 2718 N N . ILE A 1 341 ? -8.328 26.891 17.656 1 93.69 341 ILE A N 1
ATOM 2719 C CA . ILE A 1 341 ? -9.094 26.344 16.531 1 93.69 341 ILE A CA 1
ATOM 2720 C C . ILE A 1 341 ? -9.539 24.922 16.859 1 93.69 341 ILE A C 1
ATOM 2722 O O . ILE A 1 341 ? -10.727 24.609 16.812 1 93.69 341 ILE A O 1
ATOM 2726 N N . PHE A 1 342 ? -8.578 24.047 17.172 1 91.94 342 PHE A N 1
ATOM 2727 C CA . PHE A 1 342 ? -8.938 22.672 17.516 1 91.94 342 PHE A CA 1
ATOM 2728 C C . PHE A 1 342 ? -7.75 21.938 18.125 1 91.94 342 PHE A C 1
ATOM 2730 O O . PHE A 1 342 ? -6.617 22.422 18.062 1 91.94 342 PHE A O 1
ATOM 2737 N N . VAL A 1 343 ? -8.016 20.859 18.75 1 94.5 343 VAL A N 1
ATOM 2738 C CA . VAL A 1 343 ? -7.055 19.812 19.062 1 94.5 343 VAL A CA 1
ATOM 2739 C C . VAL A 1 343 ? -7.602 18.453 18.609 1 94.5 343 VAL A C 1
ATOM 2741 O O . VAL A 1 343 ? -8.75 18.109 18.906 1 94.5 343 VAL A O 1
ATOM 2744 N N . HIS A 1 344 ? -6.781 17.766 17.859 1 89.75 344 HIS A N 1
ATOM 2745 C CA . HIS A 1 344 ? -7.195 16.453 17.375 1 89.75 344 HIS A CA 1
ATOM 2746 C C . HIS A 1 344 ? -7.512 15.516 18.531 1 89.75 344 HIS A C 1
ATOM 2748 O O . HIS A 1 344 ? -6.871 15.578 19.578 1 89.75 344 HIS A O 1
ATOM 2754 N N . THR A 1 345 ? -8.383 14.562 18.344 1 83.69 345 THR A N 1
ATOM 2755 C CA . THR A 1 345 ? -8.859 13.641 19.375 1 83.69 345 THR A CA 1
ATOM 2756 C C . THR A 1 345 ? -7.699 12.828 19.953 1 83.69 345 THR A C 1
ATOM 2758 O O . THR A 1 345 ? -7.695 12.5 21.141 1 83.69 345 THR A O 1
ATOM 2761 N N . SER A 1 346 ? -6.762 12.57 19.109 1 83.25 346 SER A N 1
ATOM 2762 C CA . SER A 1 346 ? -5.625 11.781 19.562 1 83.25 346 SER A CA 1
ATOM 2763 C C . SER A 1 346 ? -4.59 12.656 20.266 1 83.25 346 SER A C 1
ATOM 2765 O O . SER A 1 346 ? -3.666 12.148 20.906 1 83.25 346 SER A O 1
ATOM 2767 N N . GLY A 1 347 ? -4.723 13.922 20.094 1 91.44 347 GLY A N 1
ATOM 2768 C CA . GLY A 1 347 ? -3.844 14.867 20.766 1 91.44 347 GLY A CA 1
ATOM 2769 C C . GLY A 1 347 ? -2.559 15.125 20 1 91.44 347 GLY A C 1
ATOM 2770 O O . GLY A 1 347 ? -1.666 15.82 20.5 1 91.44 347 GLY A O 1
ATOM 2771 N N . PHE A 1 348 ? -2.41 14.688 18.781 1 92.75 348 PHE A N 1
ATOM 2772 C CA . PHE A 1 348 ? -1.117 14.742 18.109 1 92.75 348 PHE A CA 1
ATOM 2773 C C . PHE A 1 348 ? -0.898 16.109 17.469 1 92.75 348 PHE A C 1
ATOM 2775 O O . PHE A 1 348 ? 0.234 16.469 17.141 1 92.75 348 PHE A O 1
ATOM 2782 N N . ILE A 1 349 ? -2.021 16.875 17.297 1 94.44 349 ILE A N 1
ATOM 2783 C CA . ILE A 1 349 ? -1.88 18.156 16.625 1 94.44 349 ILE A CA 1
ATOM 2784 C C . ILE A 1 349 ? -3.01 19.094 17.062 1 94.44 349 ILE A C 1
ATOM 2786 O O . ILE A 1 349 ? -4.113 18.641 17.375 1 94.44 349 ILE A O 1
ATOM 2790 N N . GLY A 1 350 ? -2.721 20.359 17.141 1 96 350 GLY A N 1
ATOM 2791 C CA . GLY A 1 350 ? -3.68 21.422 17.422 1 96 350 GLY A CA 1
ATOM 2792 C C . GLY A 1 350 ? -3.441 22.672 16.594 1 96 350 GLY A C 1
ATOM 2793 O O . GLY A 1 350 ? -2.473 22.75 15.828 1 96 350 GLY A O 1
ATOM 2794 N N . GLY A 1 351 ? -4.367 23.531 16.719 1 96.62 351 GLY A N 1
ATOM 2795 C CA . GLY A 1 351 ? -4.266 24.75 15.93 1 96.62 351 GLY A CA 1
ATOM 2796 C C . GLY A 1 351 ? -4.742 25.984 16.672 1 96.62 351 GLY A C 1
ATOM 2797 O O . GLY A 1 351 ? -5.566 25.891 17.578 1 96.62 351 GLY A O 1
ATOM 2798 N N . ASN A 1 352 ? -4.215 27.109 16.312 1 97.69 352 ASN A N 1
ATOM 2799 C CA . ASN A 1 352 ? -4.547 28.438 16.812 1 97.69 352 ASN A CA 1
ATOM 2800 C C . ASN A 1 352 ? -4.398 29.5 15.727 1 97.69 352 ASN A C 1
ATOM 2802 O O . ASN A 1 352 ? -3.672 29.281 14.75 1 97.69 352 ASN A O 1
ATOM 2806 N N . LYS A 1 353 ? -5.047 30.578 15.914 1 96.25 353 LYS A N 1
ATOM 2807 C CA . LYS A 1 353 ? -5.008 31.656 14.938 1 96.25 353 LYS A CA 1
ATOM 2808 C C . LYS A 1 353 ? -3.691 32.438 15.016 1 96.25 353 LYS A C 1
ATOM 2810 O O . LYS A 1 353 ? -3.305 33.125 14.062 1 96.25 353 LYS A O 1
ATOM 2815 N N . THR A 1 354 ? -3.023 32.281 16.172 1 96.94 354 THR A N 1
ATOM 2816 C CA . THR A 1 354 ? -1.825 33.094 16.359 1 96.94 354 THR A CA 1
ATOM 2817 C C . THR A 1 354 ? -0.643 32.219 16.781 1 96.94 354 THR A C 1
ATOM 2819 O O . THR A 1 354 ? -0.828 31.125 17.328 1 96.94 354 THR A O 1
ATOM 2822 N N . TYR A 1 355 ? 0.564 32.812 16.531 1 97.19 355 TYR A N 1
ATOM 2823 C CA . TYR A 1 355 ? 1.804 32.156 16.969 1 97.19 355 TYR A CA 1
ATOM 2824 C C . TYR A 1 355 ? 1.848 32.031 18.484 1 97.19 355 TYR A C 1
ATOM 2826 O O . TYR A 1 355 ? 2.184 30.984 19.016 1 97.19 355 TYR A O 1
ATOM 2834 N N . GLU A 1 356 ? 1.528 33.125 19.156 1 97.75 356 GLU A N 1
ATOM 2835 C CA . GLU A 1 356 ? 1.542 33.125 20.609 1 97.75 356 GLU A CA 1
ATOM 2836 C C . GLU A 1 356 ? 0.606 32.062 21.188 1 97.75 356 GLU A C 1
ATOM 2838 O O . GLU A 1 356 ? 0.918 31.453 22.203 1 97.75 356 GLU A O 1
ATOM 2843 N N . GLY A 1 357 ? -0.42 31.906 20.516 1 98 357 GLY A N 1
ATOM 2844 C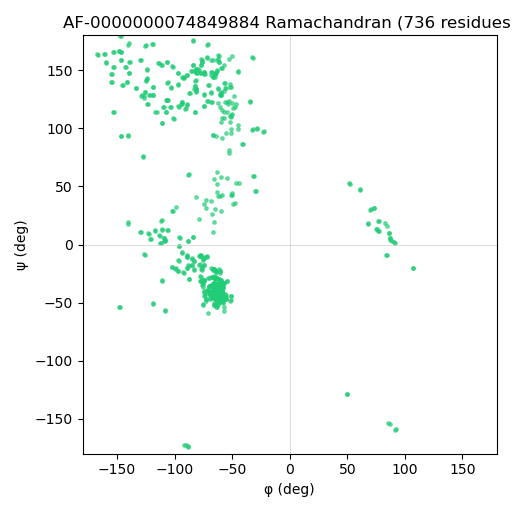 CA . GLY A 1 357 ? -1.399 30.922 20.969 1 98 357 GLY A CA 1
ATOM 2845 C C . GLY A 1 357 ? -0.88 29.5 20.922 1 98 357 GLY A C 1
ATOM 2846 O O . GLY A 1 357 ? -1 28.766 21.906 1 98 357 GLY A O 1
ATOM 2847 N N . VAL A 1 358 ? -0.306 29.094 19.75 1 98 358 VAL A N 1
ATOM 2848 C CA . VAL A 1 358 ? 0.181 27.719 19.641 1 98 358 VAL A CA 1
ATOM 2849 C C . VAL A 1 358 ? 1.376 27.516 20.578 1 98 358 VAL A C 1
ATOM 2851 O O . VAL A 1 358 ? 1.574 26.438 21.125 1 98 358 VAL A O 1
ATOM 2854 N N . LEU A 1 359 ? 2.166 28.578 20.734 1 98.31 359 LEU A N 1
ATOM 2855 C CA . LEU A 1 359 ? 3.281 28.484 21.672 1 98.31 359 LEU A CA 1
ATOM 2856 C C . LEU A 1 359 ? 2.783 28.219 23.094 1 98.31 359 LEU A C 1
ATOM 2858 O O . LEU A 1 359 ? 3.34 27.391 23.797 1 98.31 359 LEU A O 1
ATOM 2862 N N . GLU A 1 360 ? 1.77 28.922 23.438 1 98.19 360 GLU A N 1
ATOM 2863 C CA . GLU A 1 360 ? 1.19 28.734 24.766 1 98.19 360 GLU A CA 1
ATOM 2864 C C . GLU A 1 360 ? 0.577 27.344 24.906 1 98.19 360 GLU A C 1
ATOM 2866 O O . GLU A 1 360 ? 0.644 26.734 25.969 1 98.19 360 GLU A O 1
ATOM 2871 N N . MET A 1 361 ? -0.032 26.844 23.891 1 98.31 361 MET A N 1
ATOM 2872 C CA . MET A 1 361 ? -0.565 25.484 23.906 1 98.31 361 MET A CA 1
ATOM 2873 C C . MET A 1 361 ? 0.54 24.469 24.172 1 98.31 361 MET A C 1
ATOM 2875 O O . MET A 1 361 ? 0.36 23.547 24.984 1 98.31 361 MET A O 1
ATOM 2879 N N . ALA A 1 362 ? 1.623 24.656 23.516 1 98.31 362 ALA A N 1
ATOM 2880 C CA . ALA A 1 362 ? 2.77 23.781 23.719 1 98.31 362 ALA A CA 1
ATOM 2881 C C . ALA A 1 362 ? 3.291 23.891 25.156 1 98.31 362 ALA A C 1
ATOM 2883 O O . ALA A 1 362 ? 3.5 22.875 25.828 1 98.31 362 ALA A O 1
ATOM 2884 N N . ARG A 1 363 ? 3.432 25.109 25.656 1 98 363 ARG A N 1
ATOM 2885 C CA . ARG A 1 363 ? 3.984 25.359 26.984 1 98 363 ARG A CA 1
ATOM 2886 C C . ARG A 1 363 ? 3.113 24.734 28.062 1 98 363 ARG A C 1
ATOM 2888 O O . ARG A 1 363 ? 3.623 24.078 28.969 1 98 363 ARG A O 1
ATOM 2895 N N . GLN A 1 364 ? 1.865 24.938 27.906 1 97.62 364 GLN A N 1
ATOM 2896 C CA . GLN A 1 364 ? 0.956 24.391 28.906 1 97.62 364 GLN A CA 1
ATOM 2897 C C . GLN A 1 364 ? 0.973 22.859 28.891 1 97.62 364 GLN A C 1
ATOM 2899 O O . GLN A 1 364 ? 0.856 22.219 29.938 1 97.62 364 GLN A O 1
ATOM 2904 N N . SER A 1 365 ? 1.078 22.328 27.719 1 97.44 365 SER A N 1
ATOM 2905 C CA . SER A 1 365 ? 1.137 20.875 27.609 1 97.44 365 SER A CA 1
ATOM 2906 C C . SER A 1 365 ? 2.414 20.328 28.234 1 97.44 365 SER A C 1
ATOM 2908 O O . SER A 1 365 ? 2.391 19.281 28.891 1 97.44 365 SER A O 1
ATOM 2910 N N . ILE A 1 366 ? 3.51 21.016 28.078 1 96.44 366 ILE A N 1
ATOM 2911 C CA . ILE A 1 366 ? 4.781 20.625 28.672 1 96.44 366 ILE A CA 1
ATOM 2912 C C . ILE A 1 366 ? 4.68 20.672 30.188 1 96.44 366 ILE A C 1
ATOM 2914 O O . ILE A 1 366 ? 5.094 19.734 30.875 1 96.44 366 ILE A O 1
ATOM 2918 N N . ASN A 1 367 ? 4.09 21.719 30.672 1 94.88 367 ASN A N 1
ATOM 2919 C CA . ASN A 1 367 ? 3.961 21.922 32.125 1 94.88 367 ASN A CA 1
ATOM 2920 C C . ASN A 1 367 ? 3.045 20.859 32.75 1 94.88 367 ASN A C 1
ATOM 2922 O O . ASN A 1 367 ? 3.254 20.453 33.875 1 94.88 367 ASN A O 1
ATOM 2926 N N . ALA A 1 368 ? 2.074 20.438 32 1 91.5 368 ALA A N 1
ATOM 2927 C CA . ALA A 1 368 ? 1.136 19.438 32.5 1 91.5 368 ALA A CA 1
ATOM 2928 C C . ALA A 1 368 ? 1.765 18.047 32.5 1 91.5 368 ALA A C 1
ATOM 2930 O O . ALA A 1 368 ? 1.362 17.172 33.25 1 91.5 368 ALA A O 1
ATOM 2931 N N . GLY A 1 369 ? 2.588 17.797 31.516 1 84.38 369 GLY A N 1
ATOM 2932 C CA . GLY A 1 369 ? 3.234 16.5 31.375 1 84.38 369 GLY A CA 1
ATOM 2933 C C . GLY A 1 369 ? 4.352 16.281 32.375 1 84.38 369 GLY A C 1
ATOM 2934 O O . GLY A 1 369 ? 4.855 15.156 32.531 1 84.38 369 GLY A O 1
ATOM 2935 N N . LYS A 1 370 ? 4.805 17.297 33.094 1 68.25 370 LYS A N 1
ATOM 2936 C CA . LYS A 1 370 ? 5.777 17.219 34.188 1 68.25 370 LYS A CA 1
ATOM 2937 C C . LYS A 1 370 ? 5.102 16.859 35.5 1 68.25 370 LYS A C 1
ATOM 2939 O O . LYS A 1 370 ? 3.945 17.219 35.719 1 68.25 370 LYS A O 1
ATOM 2944 N N . MET B 1 1 ? -37.531 -58.781 19.5 1 20.34 1 MET B N 1
ATOM 2945 C CA . MET B 1 1 ? -38.781 -58.719 20.297 1 20.34 1 MET B CA 1
ATOM 2946 C C . MET B 1 1 ? -39.594 -57.469 19.938 1 20.34 1 MET B C 1
ATOM 2948 O O . MET B 1 1 ? -39.062 -56.344 20.031 1 20.34 1 MET B O 1
ATOM 2952 N N . LEU B 1 2 ? -40.594 -57.594 19.031 1 21.38 2 LEU B N 1
ATOM 2953 C CA . LEU B 1 2 ? -41.344 -57.094 17.891 1 21.38 2 LEU B CA 1
ATOM 2954 C C . LEU B 1 2 ? -42.438 -56.094 18.328 1 21.38 2 LEU B C 1
ATOM 2956 O O . LEU B 1 2 ? -43.344 -55.812 17.578 1 21.38 2 LEU B O 1
ATOM 2960 N N . ASN B 1 3 ? -42.344 -55.781 19.75 1 20.42 3 ASN B N 1
ATOM 2961 C CA . ASN B 1 3 ? -43.625 -55.281 20.266 1 20.42 3 ASN B CA 1
ATOM 2962 C C . ASN B 1 3 ? -44.062 -54.031 19.531 1 20.42 3 ASN B C 1
ATOM 2964 O O . ASN B 1 3 ? -43.312 -53.062 19.422 1 20.42 3 ASN B O 1
ATOM 2968 N N . ARG B 1 4 ? -45.125 -54.062 18.656 1 19.98 4 ARG B N 1
ATOM 2969 C CA . ARG B 1 4 ? -45.938 -53.5 17.609 1 19.98 4 ARG B CA 1
ATOM 2970 C C . ARG B 1 4 ? -46.656 -52.25 18.094 1 19.98 4 ARG B C 1
ATOM 2972 O O . ARG B 1 4 ? -47.656 -52.312 18.797 1 19.98 4 ARG B O 1
ATOM 2979 N N . ILE B 1 5 ? -45.812 -51.188 18.625 1 22.73 5 ILE B N 1
ATOM 2980 C CA . ILE B 1 5 ? -46.375 -50.062 19.344 1 22.73 5 ILE B CA 1
ATOM 2981 C C . ILE B 1 5 ? -47.469 -49.375 18.5 1 22.73 5 ILE B C 1
ATOM 2983 O O . ILE B 1 5 ? -47.25 -49.125 17.312 1 22.73 5 ILE B O 1
ATOM 2987 N N . LEU B 1 6 ? -48.719 -49.438 18.953 1 21.36 6 LEU B N 1
ATOM 2988 C CA . LEU B 1 6 ? -50.094 -49.094 18.625 1 21.36 6 LEU B CA 1
ATOM 2989 C C . LEU B 1 6 ? -50.219 -47.656 18.109 1 21.36 6 LEU B C 1
ATOM 2991 O O . LEU B 1 6 ? -49.594 -46.75 18.672 1 21.36 6 LEU B O 1
ATOM 2995 N N . LEU B 1 7 ? -50.719 -47.375 16.875 1 21.52 7 LEU B N 1
ATOM 2996 C CA . LEU B 1 7 ? -50.969 -46.5 15.75 1 21.52 7 LEU B CA 1
ATOM 2997 C C . LEU B 1 7 ? -51.938 -45.375 16.125 1 21.52 7 LEU B C 1
ATOM 2999 O O . LEU B 1 7 ? -53.062 -45.375 15.648 1 21.52 7 LEU B O 1
ATOM 3003 N N . SER B 1 8 ? -51.969 -45 17.531 1 21.47 8 SER B N 1
ATOM 3004 C CA . SER B 1 8 ? -53.219 -44.344 17.906 1 21.47 8 SER B CA 1
ATOM 3005 C C . SER B 1 8 ? -53.469 -43.125 17.047 1 21.47 8 SER B C 1
ATOM 3007 O O . SER B 1 8 ? -52.5 -42.406 16.688 1 21.47 8 SER B O 1
ATOM 3009 N N . SER B 1 9 ? -54.594 -43.062 16.359 1 21.02 9 SER B N 1
ATOM 3010 C CA . SER B 1 9 ? -55.438 -42.375 15.352 1 21.02 9 SER B CA 1
ATOM 3011 C C . SER B 1 9 ? -55.562 -40.906 15.648 1 21.02 9 SER B C 1
ATOM 3013 O O . SER B 1 9 ? -55.688 -40.5 16.812 1 21.02 9 SER B O 1
ATOM 3015 N N . ARG B 1 10 ? -55.156 -40 14.719 1 20.53 10 ARG B N 1
ATOM 3016 C CA . ARG B 1 10 ? -54.781 -38.625 14.359 1 20.53 10 ARG B CA 1
ATOM 3017 C C . ARG B 1 10 ? -56.031 -37.719 14.328 1 20.53 10 ARG B C 1
ATOM 3019 O O . ARG B 1 10 ? -56.625 -37.531 13.273 1 20.53 10 ARG B O 1
ATOM 3026 N N . SER B 1 11 ? -57.031 -37.875 15.258 1 20.33 11 SER B N 1
ATOM 3027 C CA . SER B 1 11 ? -58.344 -37.281 14.977 1 20.33 11 SER B CA 1
ATOM 3028 C C . SER B 1 11 ? -58.281 -35.781 14.922 1 20.33 11 SER B C 1
ATOM 3030 O O . SER B 1 11 ? -58.406 -35.094 15.953 1 20.33 11 SER B O 1
ATOM 3032 N N . CYS B 1 12 ? -57.156 -35.094 14.508 1 20.8 12 CYS B N 1
ATOM 3033 C CA . CYS B 1 12 ? -57.156 -33.688 14.867 1 20.8 12 CYS B CA 1
ATOM 3034 C C . CYS B 1 12 ? -58.344 -32.969 14.25 1 20.8 12 CYS B C 1
ATOM 3036 O O . CYS B 1 12 ? -58.562 -33.031 13.039 1 20.8 12 CYS B O 1
ATOM 3038 N N . ARG B 1 13 ? -59.312 -32.656 15.031 1 19.66 13 ARG B N 1
ATOM 3039 C CA . ARG B 1 13 ? -60.625 -32.031 14.906 1 19.66 13 ARG B CA 1
ATOM 3040 C C . ARG B 1 13 ? -60.531 -30.703 14.148 1 19.66 13 ARG B C 1
ATOM 3042 O O . ARG B 1 13 ? -59.656 -29.906 14.398 1 19.66 13 ARG B O 1
ATOM 3049 N N . PHE B 1 14 ? -61.062 -30.625 12.883 1 22.31 14 PHE B N 1
ATOM 3050 C CA . PHE B 1 14 ? -61.281 -29.672 11.797 1 22.31 14 PHE B CA 1
ATOM 3051 C C . PHE B 1 14 ? -62.031 -28.438 12.289 1 22.31 14 PHE B C 1
ATOM 3053 O O . PHE B 1 14 ? -63.219 -28.5 12.594 1 22.31 14 PHE B O 1
ATOM 3060 N N . ILE B 1 15 ? -61.406 -27.734 13.367 1 20.39 15 ILE B N 1
ATOM 3061 C CA . ILE B 1 15 ? -62.25 -26.641 13.867 1 20.39 15 ILE B CA 1
ATOM 3062 C C . ILE B 1 15 ? -62.688 -25.75 12.711 1 20.39 15 ILE B C 1
ATOM 3064 O O . ILE B 1 15 ? -61.875 -25.328 11.891 1 20.39 15 ILE B O 1
ATOM 3068 N N . ASN B 1 16 ? -63.875 -25.844 12.312 1 20.78 16 ASN B N 1
ATOM 3069 C CA . ASN B 1 16 ? -64.75 -25.219 11.312 1 20.78 16 ASN B CA 1
ATOM 3070 C C . ASN B 1 16 ? -64.688 -23.703 11.43 1 20.78 16 ASN B C 1
ATOM 3072 O O . ASN B 1 16 ? -65.375 -23.125 12.273 1 20.78 16 ASN B O 1
ATOM 3076 N N . LEU B 1 17 ? -63.5 -23.094 11.617 1 20.98 17 LEU B N 1
ATOM 3077 C CA . LEU B 1 17 ? -63.562 -21.672 11.953 1 20.98 17 LEU B CA 1
ATOM 3078 C C . LEU B 1 17 ? -64.438 -20.906 10.938 1 20.98 17 LEU B C 1
ATOM 3080 O O . LEU B 1 17 ? -64.188 -21.047 9.734 1 20.98 17 LEU B O 1
ATOM 3084 N N . SER B 1 18 ? -65.562 -20.469 11.391 1 20.64 18 SER B N 1
ATOM 3085 C CA . SER B 1 18 ? -66.75 -19.75 10.883 1 20.64 18 SER B CA 1
ATOM 3086 C C . SER B 1 18 ? -66.312 -18.516 10.078 1 20.64 18 SER B C 1
ATOM 3088 O O . SER B 1 18 ? -65.25 -17.906 10.375 1 20.64 18 SER B O 1
ATOM 3090 N N . ARG B 1 19 ? -66.812 -18.375 8.844 1 23.14 19 ARG B N 1
ATOM 3091 C CA . ARG B 1 19 ? -66.75 -17.531 7.656 1 23.14 19 ARG B CA 1
ATOM 3092 C C . ARG B 1 19 ? -67.125 -16.094 7.992 1 23.14 19 ARG B C 1
ATOM 3094 O O . ARG B 1 19 ? -68.312 -15.766 8.055 1 23.14 19 ARG B O 1
ATOM 3101 N N . PHE B 1 20 ? -66.625 -15.477 9.195 1 21.47 20 PHE B N 1
ATOM 3102 C CA . PHE B 1 20 ? -67.25 -14.188 9.516 1 21.47 20 PHE B CA 1
ATOM 3103 C C . PHE B 1 20 ? -67.188 -13.242 8.32 1 21.47 20 PHE B C 1
ATOM 3105 O O . PHE B 1 20 ? -66.125 -13.211 7.625 1 21.47 20 PHE B O 1
ATOM 3112 N N . ASN B 1 21 ? -68.312 -12.734 7.848 1 21.89 21 ASN B N 1
ATOM 3113 C CA . ASN B 1 21 ? -68.875 -11.93 6.773 1 21.89 21 ASN B CA 1
ATOM 3114 C C . ASN B 1 21 ? -68.25 -10.523 6.738 1 21.89 21 ASN B C 1
ATOM 3116 O O . ASN B 1 21 ? -68.812 -9.602 7.367 1 21.89 21 ASN B O 1
ATOM 3120 N N . LEU B 1 22 ? -67 -10.305 7.168 1 22.53 22 LEU B N 1
ATOM 3121 C CA . LEU B 1 22 ? -66.625 -8.922 7.469 1 22.53 22 LEU B CA 1
ATOM 3122 C C . LEU B 1 22 ? -66.688 -8.055 6.219 1 22.53 22 LEU B C 1
ATOM 3124 O O . LEU B 1 22 ? -65.812 -8.086 5.363 1 22.53 22 LEU B O 1
ATOM 3128 N N . GLN B 1 23 ? -67.812 -8.062 5.477 1 20.7 23 GLN B N 1
ATOM 3129 C CA . GLN B 1 23 ? -68 -7.363 4.215 1 20.7 23 GLN B CA 1
ATOM 3130 C C . GLN B 1 23 ? -67.75 -5.871 4.352 1 20.7 23 GLN B C 1
ATOM 3132 O O . GLN B 1 23 ? -67.125 -5.266 3.457 1 20.7 23 GLN B O 1
ATOM 3137 N N . THR B 1 24 ? -68.5 -5.219 5.27 1 22.48 24 THR B N 1
ATOM 3138 C CA . THR B 1 24 ? -69.125 -3.984 4.887 1 22.48 24 THR B CA 1
ATOM 3139 C C . THR B 1 24 ? -68.125 -2.84 4.758 1 22.48 24 THR B C 1
ATOM 3141 O O . THR B 1 24 ? -68.375 -1.931 3.947 1 22.48 24 THR B O 1
ATOM 3144 N N . LEU B 1 25 ? -67.25 -2.68 5.73 1 20.44 25 LEU B N 1
ATOM 3145 C CA . LEU B 1 25 ? -67.125 -1.315 6.234 1 20.44 25 LEU B CA 1
ATOM 3146 C C . LEU B 1 25 ? -66.375 -0.443 5.25 1 20.44 25 LEU B C 1
ATOM 3148 O O . LEU B 1 25 ? -66.625 0.763 5.156 1 20.44 25 LEU B O 1
ATOM 3152 N N . LEU B 1 26 ? -65.25 -0.876 4.648 1 21.3 26 LEU B N 1
ATOM 3153 C CA . LEU B 1 26 ? -64.188 0.133 4.555 1 21.3 26 LEU B CA 1
ATOM 3154 C C . LEU B 1 26 ? -64.438 1.061 3.367 1 21.3 26 LEU B C 1
ATOM 3156 O O . LEU B 1 26 ? -64.062 0.744 2.238 1 21.3 26 LEU B O 1
ATOM 3160 N N . LEU B 1 27 ? -65.688 1.472 3.127 1 24.05 27 LEU B N 1
ATOM 3161 C CA . LEU B 1 27 ? -65.875 2.299 1.944 1 24.05 27 LEU B CA 1
ATOM 3162 C C . LEU B 1 27 ? -65.188 3.625 2.066 1 24.05 27 LEU B C 1
ATOM 3164 O O . LEU B 1 27 ? -65.75 4.637 2.461 1 24.05 27 LEU B O 1
ATOM 3168 N N . ASN B 1 28 ? -64.188 3.803 2.971 1 21.61 28 ASN B N 1
ATOM 3169 C CA . ASN B 1 28 ? -63.906 5.211 3.207 1 21.61 28 ASN B CA 1
ATOM 3170 C C . ASN B 1 28 ? -63.656 5.953 1.899 1 21.61 28 ASN B C 1
ATOM 3172 O O . ASN B 1 28 ? -63.281 5.344 0.896 1 21.61 28 ASN B O 1
ATOM 3176 N N . LYS B 1 29 ? -63.812 7.379 1.919 1 26.86 29 LYS B N 1
ATOM 3177 C CA . LYS B 1 29 ? -63.906 8.594 1.118 1 26.86 29 LYS B CA 1
ATOM 3178 C C . LYS B 1 29 ? -62.719 8.75 0.208 1 26.86 29 LYS B C 1
ATOM 3180 O O . LYS B 1 29 ? -61.562 8.805 0.685 1 26.86 29 LYS B O 1
ATOM 3185 N N . LEU B 1 30 ? -62.719 8.383 -1.02 1 26.39 30 LEU B N 1
ATOM 3186 C CA . LEU B 1 30 ? -61.906 8.641 -2.189 1 26.39 30 LEU B CA 1
ATOM 3187 C C . LEU B 1 30 ? -61.688 10.141 -2.387 1 26.39 30 LEU B C 1
ATOM 3189 O O . LEU B 1 30 ? -62.562 10.82 -2.947 1 26.39 30 LEU B O 1
ATOM 3193 N N . SER B 1 31 ? -61.562 10.977 -1.287 1 26.09 31 SER B N 1
ATOM 3194 C CA . SER B 1 31 ? -61.469 12.391 -1.647 1 26.09 31 SER B CA 1
ATOM 3195 C C . SER B 1 31 ? -60.406 12.594 -2.744 1 26.09 31 SER B C 1
ATOM 3197 O O . SER B 1 31 ? -59.344 11.977 -2.723 1 26.09 31 SER B O 1
ATOM 3199 N N . THR B 1 32 ? -60.844 13.07 -3.879 1 30.16 32 THR B N 1
ATOM 3200 C CA . THR B 1 32 ? -60.219 13.508 -5.113 1 30.16 32 THR B CA 1
ATOM 3201 C C . THR B 1 32 ? -59.094 14.508 -4.82 1 30.16 32 THR B C 1
ATOM 3203 O O . THR B 1 32 ? -59.375 15.688 -4.566 1 30.16 32 THR B O 1
ATOM 3206 N N . MET B 1 33 ? -58.219 14.328 -3.822 1 27.34 33 MET B N 1
ATOM 3207 C CA . MET B 1 33 ? -57.188 15.336 -3.658 1 27.34 33 MET B CA 1
ATOM 3208 C C . MET B 1 33 ? -56.438 15.586 -4.973 1 27.34 33 MET B C 1
ATOM 3210 O O . MET B 1 33 ? -55.844 14.672 -5.543 1 27.34 33 MET B O 1
ATOM 3214 N N . THR B 1 34 ? -57.062 16.438 -5.859 1 32.56 34 THR B N 1
ATOM 3215 C CA . THR B 1 34 ? -56.406 17.078 -6.992 1 32.56 34 THR B CA 1
ATOM 3216 C C . THR B 1 34 ? -55.031 17.625 -6.582 1 32.56 34 THR B C 1
ATOM 3218 O O . THR B 1 34 ? -54.969 18.625 -5.863 1 32.56 34 THR B O 1
ATOM 3221 N N . GLY B 1 35 ? -54.25 16.859 -6.043 1 31.38 35 GLY B N 1
ATOM 3222 C CA . GLY B 1 35 ? -52.938 17.344 -5.637 1 31.38 35 GLY B CA 1
ATOM 3223 C C . GLY B 1 35 ? -52.188 18.078 -6.742 1 31.38 35 GLY B C 1
ATOM 3224 O O . GLY B 1 35 ? -52.156 17.625 -7.887 1 31.38 35 GLY B O 1
ATOM 3225 N N . GLU B 1 36 ? -52.312 19.438 -6.703 1 34 36 GLU B N 1
ATOM 3226 C CA . GLU B 1 36 ? -51.5 20.266 -7.586 1 34 36 GLU B CA 1
ATOM 3227 C C . GLU B 1 36 ? -50.125 19.641 -7.805 1 34 36 GLU B C 1
ATOM 3229 O O . GLU B 1 36 ? -49.562 19.047 -6.891 1 34 36 GLU B O 1
ATOM 3234 N N . PRO B 1 37 ? -49.812 19.391 -9.133 1 32.88 37 PRO B N 1
ATOM 3235 C CA . PRO B 1 37 ? -48.5 18.812 -9.383 1 32.88 37 PRO B CA 1
ATOM 3236 C C . PRO B 1 37 ? -47.375 19.5 -8.578 1 32.88 37 PRO B C 1
ATOM 3238 O O . PRO B 1 37 ? -47.375 20.719 -8.469 1 32.88 37 PRO B O 1
ATOM 3241 N N . ALA B 1 38 ? -46.938 18.938 -7.574 1 32.34 38 ALA B N 1
ATOM 3242 C CA . ALA B 1 38 ? -45.781 19.469 -6.898 1 32.34 38 ALA B CA 1
ATOM 3243 C C . ALA B 1 38 ? -44.812 20.125 -7.898 1 32.34 38 ALA B C 1
ATOM 3245 O O . ALA B 1 38 ? -44.469 19.531 -8.922 1 32.34 38 ALA B O 1
ATOM 3246 N N . GLU B 1 39 ? -44.844 21.391 -8.039 1 31.16 39 GLU B N 1
ATOM 3247 C CA . GLU B 1 39 ? -43.781 22.016 -8.828 1 31.16 39 GLU B CA 1
ATOM 3248 C C . GLU B 1 39 ? -42.5 21.203 -8.758 1 31.16 39 GLU B C 1
ATOM 3250 O O . GLU B 1 39 ? -42.062 20.812 -7.676 1 31.16 39 GLU B O 1
ATOM 3255 N N . LYS B 1 40 ? -42.219 20.453 -9.703 1 34.84 40 LYS B N 1
ATOM 3256 C CA . LYS B 1 40 ? -40.875 19.938 -9.836 1 34.84 40 LYS B CA 1
ATOM 3257 C C . LYS B 1 40 ? -39.844 20.938 -9.312 1 34.84 40 LYS B C 1
ATOM 3259 O O . LYS B 1 40 ? -39.625 21.984 -9.938 1 34.84 40 LYS B O 1
ATOM 3264 N N . LYS B 1 41 ? -40 21.266 -8.078 1 35.81 41 LYS B N 1
ATOM 3265 C CA . LYS B 1 41 ? -38.938 22.109 -7.555 1 35.81 41 LYS B CA 1
ATOM 3266 C C . LYS B 1 41 ? -37.656 21.953 -8.383 1 35.81 41 LYS B C 1
ATOM 3268 O O . LYS B 1 41 ? -37.188 20.844 -8.617 1 35.81 41 LYS B O 1
ATOM 3273 N N . LEU B 1 42 ? -37.281 22.703 -9.289 1 41.31 42 LEU B N 1
ATOM 3274 C CA . LEU B 1 42 ? -36.031 22.844 -10.008 1 41.31 42 LEU B CA 1
ATOM 3275 C C . LEU B 1 42 ? -34.844 22.453 -9.125 1 41.31 42 LEU B C 1
ATOM 3277 O O . LEU B 1 42 ? -34.406 23.25 -8.297 1 41.31 42 LEU B O 1
ATOM 3281 N N . HIS B 1 43 ? -34.875 21.438 -8.469 1 48.75 43 HIS B N 1
ATOM 3282 C CA . HIS B 1 43 ? -33.875 21 -7.504 1 48.75 43 HIS B CA 1
ATOM 3283 C C . HIS B 1 43 ? -32.438 21.266 -8.016 1 48.75 43 HIS B C 1
ATOM 3285 O O . HIS B 1 43 ? -32.094 20.859 -9.133 1 48.75 43 HIS B O 1
ATOM 3291 N N . GLY B 1 44 ? -31.938 22.469 -7.758 1 69.44 44 GLY B N 1
ATOM 3292 C CA . GLY B 1 44 ? -30.578 22.859 -8.102 1 69.44 44 GLY B CA 1
ATOM 3293 C C . GLY B 1 44 ? -29.594 21.719 -8.023 1 69.44 44 GLY B C 1
ATOM 3294 O O . GLY B 1 44 ? -29.953 20.594 -7.668 1 69.44 44 GLY B O 1
ATOM 3295 N N . THR B 1 45 ? -28.406 21.812 -8.656 1 88.69 45 THR B N 1
ATOM 3296 C CA . THR B 1 45 ? -27.312 20.844 -8.656 1 88.69 45 THR B CA 1
ATOM 3297 C C . THR B 1 45 ? -26.969 20.438 -7.23 1 88.69 45 THR B C 1
ATOM 3299 O O . THR B 1 45 ? -26.719 21.281 -6.375 1 88.69 45 THR B O 1
ATOM 3302 N N . PRO B 1 46 ? -27.25 19.156 -6.867 1 96.31 46 PRO B N 1
ATOM 3303 C CA . PRO B 1 46 ? -26.875 18.703 -5.523 1 96.31 46 PRO B CA 1
ATOM 3304 C C . PRO B 1 46 ? -25.469 19.125 -5.133 1 96.31 46 PRO B C 1
ATOM 3306 O O . PRO B 1 46 ? -24.609 19.297 -6.004 1 96.31 46 PRO B O 1
ATOM 3309 N N . LYS B 1 47 ? -25.297 19.328 -3.852 1 98.38 47 LYS B N 1
ATOM 3310 C CA . LYS B 1 47 ? -24.016 19.781 -3.34 1 98.38 47 LYS B CA 1
ATOM 3311 C C . LYS B 1 47 ? -23.469 18.812 -2.303 1 98.38 47 LYS B C 1
ATOM 3313 O O . LYS B 1 47 ? -24.172 18.438 -1.365 1 98.38 47 LYS B O 1
ATOM 3318 N N . ILE B 1 48 ? -22.234 18.391 -2.488 1 98.75 48 ILE B N 1
ATOM 3319 C CA . ILE B 1 48 ? -21.484 17.609 -1.521 1 98.75 48 ILE B CA 1
ATOM 3320 C C . ILE B 1 48 ? -20.469 18.484 -0.803 1 98.75 48 ILE B C 1
ATOM 3322 O O . ILE B 1 48 ? -19.609 19.094 -1.438 1 98.75 48 ILE B O 1
ATOM 3326 N N . GLY B 1 49 ? -20.609 18.609 0.489 1 98.75 49 GLY B N 1
ATOM 3327 C CA . GLY B 1 49 ? -19.688 19.406 1.274 1 98.75 49 GLY B CA 1
ATOM 3328 C C . GLY B 1 49 ? -18.594 18.578 1.925 1 98.75 49 GLY B C 1
ATOM 3329 O O . GLY B 1 49 ? -18.844 17.469 2.396 1 98.75 49 GLY B O 1
ATOM 3330 N N . THR B 1 50 ? -17.359 18.969 1.949 1 98.5 50 THR B N 1
ATOM 3331 C CA . THR B 1 50 ? -16.219 18.422 2.688 1 98.5 50 THR B CA 1
ATOM 3332 C C . THR B 1 50 ? -15.25 19.531 3.096 1 98.5 50 THR B C 1
ATOM 3334 O O . THR B 1 50 ? -15.5 20.703 2.836 1 98.5 50 THR B O 1
ATOM 3337 N N . HIS B 1 51 ? -14.203 19.203 3.77 1 95.12 51 HIS B N 1
ATOM 3338 C CA . HIS B 1 51 ? -13.32 20.25 4.281 1 95.12 51 HIS B CA 1
ATOM 3339 C C . HIS B 1 51 ? -12.344 20.719 3.209 1 95.12 51 HIS B C 1
ATOM 3341 O O . HIS B 1 51 ? -11.977 19.953 2.316 1 95.12 51 HIS B O 1
ATOM 3347 N N . ASN B 1 52 ? -11.969 21.953 3.268 1 93.19 52 ASN B N 1
ATOM 3348 C CA . ASN B 1 52 ? -10.922 22.5 2.412 1 93.19 52 ASN B CA 1
ATOM 3349 C C . ASN B 1 52 ? -9.531 22.234 2.986 1 93.19 52 ASN B C 1
ATOM 3351 O O . ASN B 1 52 ? -9.398 21.594 4.031 1 93.19 52 ASN B O 1
ATOM 3355 N N . GLY B 1 53 ? -8.43 22.625 2.227 1 90 53 GLY B N 1
ATOM 3356 C CA . GLY B 1 53 ? -7.066 22.391 2.676 1 90 53 GLY B CA 1
ATOM 3357 C C . GLY B 1 53 ? -6.543 21.016 2.314 1 90 53 GLY B C 1
ATOM 3358 O O . GLY B 1 53 ? -6.988 20.406 1.333 1 90 53 GLY B O 1
ATOM 3359 N N . SER B 1 54 ? -5.594 20.562 3.115 1 90.69 54 SER B N 1
ATOM 3360 C CA . SER B 1 54 ? -5.012 19.25 2.869 1 90.69 54 SER B CA 1
ATOM 3361 C C . SER B 1 54 ? -6.07 18.156 2.928 1 90.69 54 SER B C 1
ATOM 3363 O O . SER B 1 54 ? -6.906 18.141 3.832 1 90.69 54 SER B O 1
ATOM 3365 N N . PHE B 1 55 ? -6.059 17.375 1.893 1 96.06 55 PHE B N 1
ATOM 3366 C CA . PHE B 1 55 ? -7.059 16.312 1.827 1 96.06 55 PHE B CA 1
ATOM 3367 C C . PHE B 1 55 ? -6.426 14.961 2.098 1 96.06 55 PHE B C 1
ATOM 3369 O O . PHE B 1 55 ? -5.203 14.812 2.035 1 96.06 55 PHE B O 1
ATOM 3376 N N . HIS B 1 56 ? -7.277 14.047 2.529 1 97.06 56 HIS B N 1
ATOM 3377 C CA . HIS B 1 56 ? -6.91 12.656 2.773 1 97.06 56 HIS B CA 1
ATOM 3378 C C . HIS B 1 56 ? -7.711 11.711 1.888 1 97.06 56 HIS B C 1
ATOM 3380 O O . HIS B 1 56 ? -8.609 12.141 1.163 1 97.06 56 HIS B O 1
ATOM 3386 N N . CYS B 1 57 ? -7.324 10.5 1.946 1 98.75 57 CYS B N 1
ATOM 3387 C CA . CYS B 1 57 ? -7.922 9.508 1.062 1 98.75 57 CYS B CA 1
ATOM 3388 C C . CYS B 1 57 ? -9.398 9.297 1.393 1 98.75 57 CYS B C 1
ATOM 3390 O O . CYS B 1 57 ? -10.211 9.047 0.5 1 98.75 57 CYS B O 1
ATOM 3392 N N . ASP B 1 58 ? -9.805 9.414 2.652 1 98.56 58 ASP B N 1
ATOM 3393 C CA . ASP B 1 58 ? -11.156 9.055 3.059 1 98.56 58 ASP B CA 1
ATOM 3394 C C . ASP B 1 58 ? -12.18 10.031 2.486 1 98.56 58 ASP B C 1
ATOM 3396 O O . ASP B 1 58 ? -13.164 9.617 1.866 1 98.56 58 ASP B O 1
ATOM 3400 N N . GLU B 1 59 ? -12 11.336 2.551 1 98.69 59 GLU B N 1
ATOM 3401 C CA . GLU B 1 59 ? -13.016 12.234 2.016 1 98.69 59 GLU B CA 1
ATOM 3402 C C . GLU B 1 59 ? -13 12.25 0.49 1 98.69 59 GLU B C 1
ATOM 3404 O O . GLU B 1 59 ? -14.039 12.438 -0.147 1 98.69 59 GLU B O 1
ATOM 3409 N N . VAL B 1 60 ? -11.82 12.039 -0.074 1 98.88 60 VAL B N 1
ATOM 3410 C CA . VAL B 1 60 ? -11.727 11.938 -1.527 1 98.88 60 VAL B CA 1
ATOM 3411 C C . VAL B 1 60 ? -12.555 10.758 -2.02 1 98.88 60 VAL B C 1
ATOM 3413 O O . VAL B 1 60 ? -13.359 10.891 -2.943 1 98.88 60 VAL B O 1
ATOM 3416 N N . LEU B 1 61 ? -12.352 9.625 -1.41 1 98.94 61 LEU B N 1
ATOM 3417 C CA . LEU B 1 61 ? -13.078 8.414 -1.783 1 98.94 61 LEU B CA 1
ATOM 3418 C C . LEU B 1 61 ? -14.57 8.562 -1.486 1 98.94 61 LEU B C 1
ATOM 3420 O O . LEU B 1 61 ? -15.406 8.117 -2.273 1 98.94 61 LEU B O 1
ATOM 3424 N N . ALA B 1 62 ? -14.906 9.156 -0.33 1 98.94 62 ALA B N 1
ATOM 3425 C CA . ALA B 1 62 ? -16.312 9.391 0.013 1 98.94 62 ALA B CA 1
ATOM 3426 C C . ALA B 1 62 ? -17.016 10.18 -1.084 1 98.94 62 ALA B C 1
ATOM 3428 O O . ALA B 1 62 ? -18.109 9.805 -1.514 1 98.94 62 ALA B O 1
ATOM 3429 N N . CYS B 1 63 ? -16.422 11.211 -1.529 1 98.88 63 CYS B N 1
ATOM 3430 C CA . CYS B 1 63 ? -17 12.039 -2.578 1 98.88 63 CYS B CA 1
ATOM 3431 C C . CYS B 1 63 ? -17.156 11.25 -3.873 1 98.88 63 CYS B C 1
ATOM 3433 O O . CYS B 1 63 ? -18.188 11.344 -4.543 1 98.88 63 CYS B O 1
ATOM 3435 N N . PHE B 1 64 ? -16.172 10.492 -4.234 1 98.88 64 PHE B N 1
ATOM 3436 C CA . PHE B 1 64 ? -16.25 9.664 -5.43 1 98.88 64 PHE B CA 1
ATOM 3437 C C . PHE B 1 64 ? -17.438 8.711 -5.336 1 98.88 64 PHE B C 1
ATOM 3439 O O . PHE B 1 64 ? -18.219 8.578 -6.285 1 98.88 64 PHE B O 1
ATOM 3446 N N . LEU B 1 65 ? -17.516 8 -4.203 1 98.88 65 LEU B N 1
ATOM 3447 C CA . LEU B 1 65 ? -18.594 7.02 -4.023 1 98.88 65 LEU B CA 1
ATOM 3448 C C . LEU B 1 65 ? -19.953 7.668 -4.191 1 98.88 65 LEU B C 1
ATOM 3450 O O . LEU B 1 65 ? -20.828 7.129 -4.887 1 98.88 65 LEU B O 1
ATOM 3454 N N . LEU B 1 66 ? -20.156 8.82 -3.576 1 98.88 66 LEU B N 1
ATOM 3455 C CA . LEU B 1 66 ? -21.438 9.516 -3.658 1 98.88 66 LEU B CA 1
ATOM 3456 C C . LEU B 1 66 ? -21.766 9.875 -5.105 1 98.88 66 LEU B C 1
ATOM 3458 O O . LEU B 1 66 ? -22.906 9.742 -5.535 1 98.88 66 LEU B O 1
ATOM 3462 N N . LYS B 1 67 ? -20.797 10.195 -5.844 1 98.56 67 LYS B N 1
ATOM 3463 C CA . LYS B 1 67 ? -21.031 10.656 -7.211 1 98.56 67 LYS B CA 1
ATOM 3464 C C . LYS B 1 67 ? -21.344 9.484 -8.141 1 98.56 67 LYS B C 1
ATOM 3466 O O . LYS B 1 67 ? -21.672 9.688 -9.312 1 98.56 67 LYS B O 1
ATOM 3471 N N . GLN B 1 68 ? -21.188 8.281 -7.688 1 98.25 68 GLN B N 1
ATOM 3472 C CA . GLN B 1 68 ? -21.625 7.129 -8.461 1 98.25 68 GLN B CA 1
ATOM 3473 C C . GLN B 1 68 ? -23.141 6.984 -8.445 1 98.25 68 GLN B C 1
ATOM 3475 O O . GLN B 1 68 ? -23.703 6.223 -9.227 1 98.25 68 GLN B O 1
ATOM 3480 N N . LEU B 1 69 ? -23.781 7.641 -7.484 1 97.88 69 LEU B N 1
ATOM 3481 C CA . LEU B 1 69 ? -25.234 7.555 -7.328 1 97.88 69 LEU B CA 1
ATOM 3482 C C . LEU B 1 69 ? -25.938 8.562 -8.227 1 97.88 69 LEU B C 1
ATOM 3484 O O . LEU B 1 69 ? -25.422 9.672 -8.438 1 97.88 69 LEU B O 1
ATOM 3488 N N . ASP B 1 70 ? -27.125 8.242 -8.688 1 96 70 ASP B N 1
ATOM 3489 C CA . ASP B 1 70 ? -27.875 9.117 -9.578 1 96 70 ASP B CA 1
ATOM 3490 C C . ASP B 1 70 ? -28.141 10.477 -8.93 1 96 70 ASP B C 1
ATOM 3492 O O . ASP B 1 70 ? -28.047 11.516 -9.586 1 96 70 ASP B O 1
ATOM 3496 N N . GLN B 1 71 ? -28.422 10.477 -7.691 1 95.38 71 GLN B N 1
ATOM 3497 C CA . GLN B 1 71 ? -28.781 11.672 -6.941 1 95.38 71 GLN B CA 1
ATOM 3498 C C . GLN B 1 71 ? -27.609 12.664 -6.91 1 95.38 71 GLN B C 1
ATOM 3500 O O . GLN B 1 71 ? -27.828 13.875 -6.879 1 95.38 71 GLN B O 1
ATOM 3505 N N . TYR B 1 72 ? -26.328 12.102 -6.973 1 97.44 72 TYR B N 1
ATOM 3506 C CA . TYR B 1 72 ? -25.172 12.961 -6.758 1 97.44 72 TYR B CA 1
ATOM 3507 C C . TYR B 1 72 ? -24.234 12.93 -7.957 1 97.44 72 TYR B C 1
ATOM 3509 O O . TYR B 1 72 ? -23.109 13.438 -7.891 1 97.44 72 TYR B O 1
ATOM 3517 N N . LYS B 1 73 ? -24.594 12.367 -9.008 1 96.44 73 LYS B N 1
ATOM 3518 C CA . LYS B 1 73 ? -23.734 12.148 -10.156 1 96.44 73 LYS B CA 1
ATOM 3519 C C . LYS B 1 73 ? -23.172 13.469 -10.688 1 96.44 73 LYS B C 1
ATOM 3521 O O . LYS B 1 73 ? -22 13.547 -11.078 1 96.44 73 LYS B O 1
ATOM 3526 N N . ASP B 1 74 ? -23.938 14.539 -10.68 1 95.88 74 ASP B N 1
ATOM 3527 C CA . ASP B 1 74 ? -23.531 15.844 -11.195 1 95.88 74 ASP B CA 1
ATOM 3528 C C . ASP B 1 74 ? -23.375 16.859 -10.062 1 95.88 74 ASP B C 1
ATOM 3530 O O . ASP B 1 74 ? -23.438 18.062 -10.289 1 95.88 74 ASP B O 1
ATOM 3534 N N . ALA B 1 75 ? -23.219 16.328 -8.883 1 97.75 75 ALA B N 1
ATOM 3535 C CA . ALA B 1 75 ? -23.141 17.203 -7.711 1 97.75 75 ALA B CA 1
ATOM 3536 C C . ALA B 1 75 ? -21.891 18.047 -7.734 1 97.75 75 ALA B C 1
ATOM 3538 O O . ALA B 1 75 ? -20.828 17.609 -8.203 1 97.75 75 ALA B O 1
ATOM 3539 N N . GLU B 1 76 ? -22.016 19.219 -7.273 1 97.75 76 GLU B N 1
ATOM 3540 C CA . GLU B 1 76 ? -20.859 20.078 -7.008 1 97.75 76 GLU B CA 1
ATOM 3541 C C . GLU B 1 76 ? -20.219 19.734 -5.664 1 97.75 76 GLU B C 1
ATOM 3543 O O . GLU B 1 76 ? -20.922 19.562 -4.664 1 97.75 76 GLU B O 1
ATOM 3548 N N . VAL B 1 77 ? -18.953 19.625 -5.664 1 98.38 77 VAL B N 1
ATOM 3549 C CA . VAL B 1 77 ? -18.234 19.422 -4.41 1 98.38 77 VAL B CA 1
ATOM 3550 C C . VAL B 1 77 ? -17.766 20.766 -3.848 1 98.38 77 VAL B C 1
ATOM 3552 O O . VAL B 1 77 ? -17.016 21.484 -4.5 1 98.38 77 VAL B O 1
ATOM 3555 N N . ILE B 1 78 ? -18.203 21.047 -2.686 1 98.06 78 ILE B N 1
ATOM 3556 C CA . ILE B 1 78 ? -17.844 22.281 -1.994 1 98.06 78 ILE B CA 1
ATOM 3557 C C . ILE B 1 78 ? -16.875 21.969 -0.856 1 98.06 78 ILE B C 1
ATOM 3559 O O . ILE B 1 78 ? -17.234 21.281 0.107 1 98.06 78 ILE B O 1
ATOM 3563 N N . ARG B 1 79 ? -15.688 22.453 -0.991 1 97.12 79 ARG B N 1
ATOM 3564 C CA . ARG B 1 79 ? -14.68 22.219 0.044 1 97.12 79 ARG B CA 1
ATOM 3565 C C . ARG B 1 79 ? -14.531 23.453 0.938 1 97.12 79 ARG B C 1
ATOM 3567 O O . ARG B 1 79 ? -14.023 24.484 0.502 1 97.12 79 ARG B O 1
ATOM 3574 N N . THR B 1 80 ? -15.016 23.312 2.152 1 95.69 80 THR B N 1
ATOM 3575 C CA . THR B 1 80 ? -15.047 24.438 3.078 1 95.69 80 THR B CA 1
ATOM 3576 C C . THR B 1 80 ? -15.164 23.953 4.52 1 95.69 80 THR B C 1
ATOM 3578 O O . THR B 1 80 ? -15.57 22.812 4.766 1 95.69 80 THR B O 1
ATOM 3581 N N . ARG B 1 81 ? -14.742 24.781 5.434 1 89.38 81 ARG B N 1
ATOM 3582 C CA . ARG B 1 81 ? -14.977 24.5 6.848 1 89.38 81 ARG B CA 1
ATOM 3583 C C . ARG B 1 81 ? -16.016 25.453 7.43 1 89.38 81 ARG B C 1
ATOM 3585 O O . ARG B 1 81 ? -16.328 25.375 8.617 1 89.38 81 ARG B O 1
ATOM 3592 N N . ASP B 1 82 ? -16.562 26.312 6.543 1 92.38 82 ASP B N 1
ATOM 3593 C CA . ASP B 1 82 ? -17.578 27.281 6.977 1 92.38 82 ASP B CA 1
ATOM 3594 C C . ASP B 1 82 ? -18.922 26.609 7.219 1 92.38 82 ASP B C 1
ATOM 3596 O O . ASP B 1 82 ? -19.531 26.078 6.281 1 92.38 82 ASP B O 1
ATOM 3600 N N . PRO B 1 83 ? -19.375 26.703 8.43 1 93 83 PRO B N 1
ATOM 3601 C CA . PRO B 1 83 ? -20.641 26.016 8.734 1 93 83 PRO B CA 1
ATOM 3602 C C . PRO B 1 83 ? -21.812 26.562 7.934 1 93 83 PRO B C 1
ATOM 3604 O O . PRO B 1 83 ? -22.734 25.797 7.582 1 93 83 PRO B O 1
ATOM 3607 N N . LYS B 1 84 ? -21.797 27.812 7.68 1 95.75 84 LYS B N 1
ATOM 3608 C CA . LYS B 1 84 ? -22.906 28.422 6.93 1 95.75 84 LYS B CA 1
ATOM 3609 C C . LYS B 1 84 ? -23 27.828 5.523 1 95.75 84 LYS B C 1
ATOM 3611 O O . LYS B 1 84 ? -24.094 27.547 5.031 1 95.75 84 LYS B O 1
ATOM 3616 N N . LEU B 1 85 ? -21.859 27.703 4.918 1 96.81 85 LEU B N 1
ATOM 3617 C CA . LEU B 1 85 ? -21.828 27.109 3.582 1 96.81 85 LEU B CA 1
ATOM 3618 C C . LEU B 1 85 ? -22.141 25.625 3.635 1 96.81 85 LEU B C 1
ATOM 3620 O O . LEU B 1 85 ? -22.844 25.094 2.77 1 96.81 85 LEU B O 1
ATOM 3624 N N . LEU B 1 86 ? -21.641 24.922 4.594 1 97.06 86 LEU B N 1
ATOM 3625 C CA . LEU B 1 86 ? -21.891 23.484 4.754 1 97.06 86 LEU B CA 1
ATOM 3626 C C . LEU B 1 86 ? -23.375 23.219 4.926 1 97.06 86 LEU B C 1
ATOM 3628 O O . LEU B 1 86 ? -23.891 22.203 4.438 1 97.06 86 LEU B O 1
ATOM 3632 N N . ASP B 1 87 ? -24.047 24.141 5.582 1 96.38 87 ASP B N 1
ATOM 3633 C CA . ASP B 1 87 ? -25.484 23.984 5.844 1 96.38 87 ASP B CA 1
ATOM 3634 C C . ASP B 1 87 ? -26.281 24.031 4.547 1 96.38 87 ASP B C 1
ATOM 3636 O O . ASP B 1 87 ? -27.422 23.547 4.5 1 96.38 87 ASP B O 1
ATOM 3640 N N . THR B 1 88 ? -25.734 24.594 3.531 1 97.06 88 THR B N 1
ATOM 3641 C CA . THR B 1 88 ? -26.422 24.672 2.248 1 97.06 88 THR B CA 1
ATOM 3642 C C . THR B 1 88 ? -26.203 23.391 1.439 1 97.06 88 THR B C 1
ATOM 3644 O O . THR B 1 88 ? -26.844 23.188 0.404 1 97.06 88 THR B O 1
ATOM 3647 N N . CYS B 1 89 ? -25.312 22.547 1.843 1 98.06 89 CYS B N 1
ATOM 3648 C CA . CYS B 1 89 ? -25 21.328 1.114 1 98.06 89 CYS B CA 1
ATOM 3649 C C . CYS B 1 89 ? -26.016 20.234 1.426 1 98.06 89 CYS B C 1
ATOM 3651 O O . CYS B 1 89 ? -26.531 20.156 2.539 1 98.06 89 CYS B O 1
ATOM 3653 N N . ASP B 1 90 ? -26.281 19.391 0.46 1 98.25 90 ASP B N 1
ATOM 3654 C CA . ASP B 1 90 ? -27.234 18.297 0.605 1 98.25 90 ASP B CA 1
ATOM 3655 C C . ASP B 1 90 ? -26.656 17.156 1.439 1 98.25 90 ASP B C 1
ATOM 3657 O O . ASP B 1 90 ? -27.391 16.469 2.152 1 98.25 90 ASP B O 1
ATOM 3661 N N . ILE B 1 91 ? -25.422 16.922 1.348 1 98.62 91 ILE B N 1
ATOM 3662 C CA . ILE B 1 91 ? -24.703 15.906 2.094 1 98.62 91 ILE B CA 1
ATOM 3663 C C . ILE B 1 91 ? -23.297 16.422 2.426 1 98.62 91 ILE B C 1
ATOM 3665 O O . ILE B 1 91 ? -22.672 17.125 1.621 1 98.62 91 ILE B O 1
ATOM 3669 N N . VAL B 1 92 ? -22.828 16.188 3.691 1 98.81 92 VAL B N 1
ATOM 3670 C CA . VAL B 1 92 ? -21.531 16.656 4.156 1 98.81 92 VAL B CA 1
ATOM 3671 C C . VAL B 1 92 ? -20.719 15.492 4.711 1 98.81 92 VAL B C 1
ATOM 3673 O O . VAL B 1 92 ? -21.234 14.68 5.488 1 98.81 92 VAL B O 1
ATOM 3676 N N . VAL B 1 93 ? -19.484 15.438 4.246 1 98.75 93 VAL B N 1
ATOM 3677 C CA . VAL B 1 93 ? -18.625 14.336 4.684 1 98.75 93 VAL B CA 1
ATOM 3678 C C . VAL B 1 93 ? -17.344 14.891 5.285 1 98.75 93 VAL B C 1
ATOM 3680 O O . VAL B 1 93 ? -16.828 15.922 4.836 1 98.75 93 VAL B O 1
ATOM 3683 N N . ASP B 1 94 ? -16.828 14.328 6.328 1 97.75 94 ASP B N 1
ATOM 3684 C CA . ASP B 1 94 ? -15.5 14.469 6.93 1 97.75 94 ASP B CA 1
ATOM 3685 C C . ASP B 1 94 ? -15.32 15.852 7.535 1 97.75 94 ASP B C 1
ATOM 3687 O O . ASP B 1 94 ? -14.195 16.344 7.656 1 97.75 94 ASP B O 1
ATOM 3691 N N . VAL B 1 95 ? -16.359 16.578 7.781 1 94.81 95 VAL B N 1
ATOM 3692 C CA . VAL B 1 95 ? -16.281 17.906 8.383 1 94.81 95 VAL B CA 1
ATOM 3693 C C . VAL B 1 95 ? -17.578 18.203 9.133 1 94.81 95 VAL B C 1
ATOM 3695 O O . VAL B 1 95 ? -18.625 17.625 8.836 1 94.81 95 VAL B O 1
ATOM 3698 N N . GLY B 1 96 ? -17.531 19.031 10.133 1 91.69 96 GLY B N 1
ATOM 3699 C CA . GLY B 1 96 ? -18.719 19.469 10.852 1 91.69 96 GLY B CA 1
ATOM 3700 C C . GLY B 1 96 ? -18.844 18.859 12.234 1 91.69 96 GLY B C 1
ATOM 3701 O O . GLY B 1 96 ? -19.609 19.344 13.07 1 91.69 96 GLY B O 1
ATOM 3702 N N . GLY B 1 97 ? -18.125 17.703 12.484 1 90.25 97 GLY B N 1
ATOM 3703 C CA . GLY B 1 97 ? -18.062 17.125 13.812 1 90.25 97 GLY B CA 1
ATOM 3704 C C . GLY B 1 97 ? -19.312 16.375 14.211 1 90.25 97 GLY B C 1
ATOM 3705 O O . GLY B 1 97 ? -19.609 16.25 15.406 1 90.25 97 GLY B O 1
ATOM 3706 N N . VAL B 1 98 ? -20.094 15.992 13.211 1 93.56 98 VAL B N 1
ATOM 3707 C CA . VAL B 1 98 ? -21.375 15.352 13.492 1 93.56 98 VAL B CA 1
ATOM 3708 C C . VAL B 1 98 ? -21.547 14.117 12.609 1 93.56 98 VAL B C 1
ATOM 3710 O O . VAL B 1 98 ? -21.203 14.141 11.422 1 93.56 98 VAL B O 1
ATOM 3713 N N . TYR B 1 99 ? -21.984 13.047 13.219 1 97.38 99 TYR B N 1
ATOM 3714 C CA . TYR B 1 99 ? -22.5 11.891 12.492 1 97.38 99 TYR B CA 1
ATOM 3715 C C . TYR B 1 99 ? -24 11.75 12.703 1 97.38 99 TYR B C 1
ATOM 3717 O O . TYR B 1 99 ? -24.453 11.344 13.781 1 97.38 99 TYR B O 1
ATOM 3725 N N . ASP B 1 100 ? -24.75 12.117 11.688 1 98 100 ASP B N 1
ATOM 3726 C CA . ASP B 1 100 ? -26.219 12.078 11.703 1 98 100 ASP B CA 1
ATOM 3727 C C . ASP B 1 100 ? -26.766 11.742 10.32 1 98 100 ASP B C 1
ATOM 3729 O O . ASP B 1 100 ? -27.047 12.641 9.523 1 98 100 ASP B O 1
ATOM 3733 N N . PRO B 1 101 ? -27.016 10.469 10.078 1 97.94 101 PRO B N 1
ATOM 3734 C CA . PRO B 1 101 ? -27.484 10.031 8.758 1 97.94 101 PRO B CA 1
ATOM 3735 C C . PRO B 1 101 ? -28.797 10.688 8.344 1 97.94 101 PRO B C 1
ATOM 3737 O O . PRO B 1 101 ? -29.047 10.891 7.156 1 97.94 101 PRO B O 1
ATOM 3740 N N . SER B 1 102 ? -29.641 11.008 9.297 1 97.75 102 SER B N 1
ATOM 3741 C CA . SER B 1 102 ? -30.938 11.594 8.977 1 97.75 102 SER B CA 1
ATOM 3742 C C . SER B 1 102 ? -30.781 12.969 8.344 1 97.75 102 SER B C 1
ATOM 3744 O O . SER B 1 102 ? -31.641 13.414 7.578 1 97.75 102 SER B O 1
ATOM 3746 N N . LYS B 1 103 ? -29.703 13.594 8.562 1 97.62 103 LYS B N 1
ATOM 3747 C CA . LYS B 1 103 ? -29.422 14.914 8 1 97.62 103 LYS B CA 1
ATOM 3748 C C . LYS B 1 103 ? -28.297 14.844 6.973 1 97.62 103 LYS B C 1
ATOM 3750 O O . LYS B 1 103 ? -27.812 15.875 6.5 1 97.62 103 LYS B O 1
ATOM 3755 N N . HIS B 1 104 ? -27.781 13.695 6.73 1 98.38 104 HIS B N 1
ATOM 3756 C CA . HIS B 1 104 ? -26.703 13.43 5.781 1 98.38 104 HIS B CA 1
ATOM 3757 C C . HIS B 1 104 ? -25.438 14.18 6.16 1 98.38 104 HIS B C 1
ATOM 3759 O O . HIS B 1 104 ? -24.828 14.852 5.32 1 98.38 104 HIS B O 1
ATOM 3765 N N . ARG B 1 105 ? -25.125 14.047 7.508 1 98.56 105 ARG B N 1
ATOM 3766 C CA . ARG B 1 105 ? -23.844 14.5 8.055 1 98.56 105 ARG B CA 1
ATOM 3767 C C . ARG B 1 105 ? -22.969 13.32 8.453 1 98.56 105 ARG B C 1
ATOM 3769 O O . ARG B 1 105 ? -23.359 12.508 9.297 1 98.56 105 ARG B O 1
ATOM 3776 N N . TYR B 1 106 ? -21.781 13.164 7.816 1 98.62 106 TYR B N 1
ATOM 3777 C CA . TYR B 1 106 ? -20.922 11.992 7.992 1 98.62 106 TYR B CA 1
ATOM 3778 C C . TYR B 1 106 ? -19.5 12.398 8.367 1 98.62 106 TYR B C 1
ATOM 3780 O O . TYR B 1 106 ? -18.594 12.328 7.531 1 98.62 106 TYR B O 1
ATOM 3788 N N . ASP B 1 107 ? -19.312 12.797 9.594 1 96.56 107 ASP B N 1
ATOM 3789 C CA . ASP B 1 107 ? -18 13.078 10.156 1 96.56 107 ASP B CA 1
ATOM 3790 C C . ASP B 1 107 ? -17.609 12.039 11.203 1 96.56 107 ASP B C 1
ATOM 3792 O O . ASP B 1 107 ? -18.469 11.383 11.789 1 96.56 107 ASP B O 1
ATOM 3796 N N . HIS B 1 108 ? -16.328 11.891 11.367 1 94.56 108 HIS B N 1
ATOM 3797 C CA . HIS B 1 108 ? -15.836 10.875 12.297 1 94.56 108 HIS B CA 1
ATOM 3798 C C . HIS B 1 108 ? -14.828 11.461 13.273 1 94.56 108 HIS B C 1
ATOM 3800 O O . HIS B 1 108 ? -14.242 10.727 14.078 1 94.56 108 HIS B O 1
ATOM 3806 N N . HIS B 1 109 ? -14.703 12.805 13.305 1 88.75 109 HIS B N 1
ATOM 3807 C CA . HIS B 1 109 ? -13.625 13.445 14.055 1 88.75 109 HIS B CA 1
ATOM 3808 C C . HIS B 1 109 ? -14.039 13.719 15.492 1 88.75 109 HIS B C 1
ATOM 3810 O O . HIS B 1 109 ? -13.188 13.977 16.344 1 88.75 109 HIS B O 1
ATOM 3816 N N . GLN B 1 110 ? -15.328 13.758 15.789 1 86.69 110 GLN B N 1
ATOM 3817 C CA . GLN B 1 110 ? -15.781 14.062 17.141 1 86.69 110 GLN B CA 1
ATOM 3818 C C . GLN B 1 110 ? -15.359 12.977 18.125 1 86.69 110 GLN B C 1
ATOM 3820 O O . GLN B 1 110 ? -15.328 11.797 17.781 1 86.69 110 GLN B O 1
ATOM 3825 N N . ARG B 1 111 ? -15.086 13.359 19.312 1 83.75 111 ARG B N 1
ATOM 3826 C CA . ARG B 1 111 ? -14.57 12.484 20.359 1 83.75 111 ARG B CA 1
ATOM 3827 C C . ARG B 1 111 ? -15.516 11.32 20.625 1 83.75 111 ARG B C 1
ATOM 3829 O O . ARG B 1 111 ? -15.078 10.211 20.922 1 83.75 111 ARG B O 1
ATOM 3836 N N . SER B 1 112 ? -16.719 11.57 20.484 1 88.06 112 SER B N 1
ATOM 3837 C CA . SER B 1 112 ? -17.734 10.57 20.828 1 88.06 112 SER B CA 1
ATOM 3838 C C . SER B 1 112 ? -17.844 9.5 19.75 1 88.06 112 SER B C 1
ATOM 3840 O O . SER B 1 112 ? -18.453 8.453 19.969 1 88.06 112 SER B O 1
ATOM 3842 N N . PHE B 1 113 ? -17.219 9.703 18.641 1 92.88 113 PHE B N 1
ATOM 3843 C CA . PHE B 1 113 ? -17.391 8.758 17.547 1 92.88 113 PHE B CA 1
ATOM 3844 C C . PHE B 1 113 ? -16.375 7.625 17.625 1 92.88 113 PHE B C 1
ATOM 3846 O O . PHE B 1 113 ? -15.172 7.859 17.562 1 92.88 113 PHE B O 1
ATOM 3853 N N . THR B 1 114 ? -16.875 6.406 17.734 1 94.31 114 THR B N 1
ATOM 3854 C CA . THR B 1 114 ? -16.016 5.227 17.812 1 94.31 114 THR B CA 1
ATOM 3855 C C . THR B 1 114 ? -16.609 4.074 17 1 94.31 114 THR B C 1
ATOM 3857 O O . THR B 1 114 ? -16.156 2.932 17.125 1 94.31 114 THR B O 1
ATOM 3860 N N . ASP B 1 115 ? -17.469 4.387 16.125 1 97.69 115 ASP B N 1
ATOM 3861 C CA . ASP B 1 115 ? -18.266 3.346 15.484 1 97.69 115 ASP B CA 1
ATOM 3862 C C . ASP B 1 115 ? -17.484 2.65 14.383 1 97.69 115 ASP B C 1
ATOM 3864 O O . ASP B 1 115 ? -16.562 3.242 13.797 1 97.69 115 ASP B O 1
ATOM 3868 N N . SER B 1 116 ? -17.844 1.386 14.18 1 98.44 116 SER B N 1
ATOM 3869 C CA . SER B 1 116 ? -17.328 0.493 13.148 1 98.44 116 SER B CA 1
ATOM 3870 C C . SER B 1 116 ? -18.453 -0.092 12.312 1 98.44 116 SER B C 1
ATOM 3872 O O . SER B 1 116 ? -19.641 0.151 12.586 1 98.44 116 SER B O 1
ATOM 3874 N N . MET B 1 117 ? -18.094 -0.79 11.195 1 98.62 117 MET B N 1
ATOM 3875 C CA . MET B 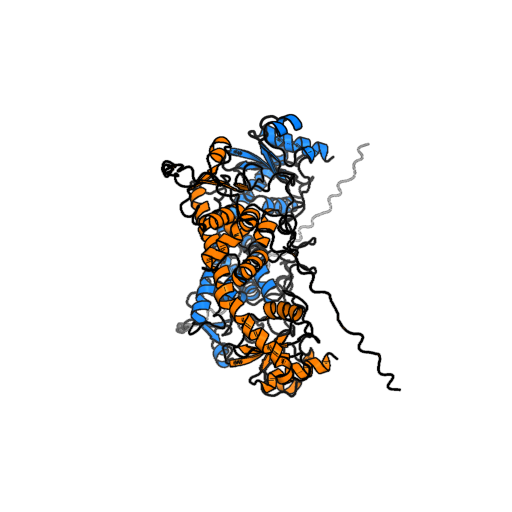1 117 ? -19.125 -1.509 10.453 1 98.62 117 MET B CA 1
ATOM 3876 C C . MET B 1 117 ? -19.953 -2.396 11.383 1 98.62 117 MET B C 1
ATOM 3878 O O . MET B 1 117 ? -21.172 -2.396 11.328 1 98.62 117 MET B O 1
ATOM 3882 N N . ASN B 1 118 ? -19.25 -3.092 12.266 1 98.31 118 ASN B N 1
ATOM 3883 C CA . ASN B 1 118 ? -19.906 -4.047 13.156 1 98.31 118 ASN B CA 1
ATOM 3884 C C . ASN B 1 118 ? -20.812 -3.35 14.156 1 98.31 118 ASN B C 1
ATOM 3886 O O . ASN B 1 118 ? -21.922 -3.818 14.422 1 98.31 118 ASN B O 1
ATOM 3890 N N . SER B 1 119 ? -20.406 -2.252 14.742 1 98.31 119 SER B N 1
ATOM 3891 C CA . SER B 1 119 ? -21.203 -1.57 15.75 1 98.31 119 SER B CA 1
ATOM 3892 C C . SER B 1 119 ? -22.469 -0.964 15.141 1 98.31 119 SER B C 1
ATOM 3894 O O . SER B 1 119 ? -23.484 -0.847 15.812 1 98.31 119 SER B O 1
ATOM 3896 N N . LEU B 1 120 ? -22.422 -0.614 13.844 1 98.12 120 LEU B N 1
ATOM 3897 C CA . LEU B 1 120 ? -23.562 0.049 13.203 1 98.12 120 LEU B CA 1
ATOM 3898 C C . LEU B 1 120 ? -24.391 -0.949 12.406 1 98.12 120 LEU B C 1
ATOM 3900 O O . LEU B 1 120 ? -25.531 -0.663 12.055 1 98.12 120 LEU B O 1
ATOM 3904 N N . TRP B 1 121 ? -23.781 -2.057 12.062 1 97.81 121 TRP B N 1
ATOM 3905 C CA . TRP B 1 121 ? -24.406 -3.156 11.344 1 97.81 121 TRP B CA 1
ATOM 3906 C C . TRP B 1 121 ? -23.938 -4.504 11.883 1 97.81 121 TRP B C 1
ATOM 3908 O O . TRP B 1 121 ? -23 -5.098 11.352 1 97.81 121 TRP B O 1
ATOM 3918 N N . SER B 1 122 ? -24.703 -5.074 12.828 1 97.06 122 SER B N 1
ATOM 3919 C CA . SER B 1 122 ? -24.266 -6.176 13.68 1 97.06 122 SER B CA 1
ATOM 3920 C C . SER B 1 122 ? -23.922 -7.41 12.852 1 97.06 122 SER B C 1
ATOM 3922 O O . SER B 1 122 ? -23.109 -8.242 13.273 1 97.06 122 SER B O 1
ATOM 3924 N N . GLU B 1 123 ? -24.422 -7.523 11.641 1 95.62 123 GLU B N 1
ATOM 3925 C CA . GLU B 1 123 ? -24.172 -8.68 10.789 1 95.62 123 GLU B CA 1
ATOM 3926 C C . GLU B 1 123 ? -22.781 -8.594 10.148 1 95.62 123 GLU B C 1
ATOM 3928 O O . GLU B 1 123 ? -22.281 -9.578 9.594 1 95.62 123 GLU B O 1
ATOM 3933 N N . LYS B 1 124 ? -22.25 -7.406 10.172 1 97 124 LYS B N 1
ATOM 3934 C CA . LYS B 1 124 ? -20.922 -7.23 9.602 1 97 124 LYS B CA 1
ATOM 3935 C C . LYS B 1 124 ? -19.844 -7.461 10.648 1 97 124 LYS B C 1
ATOM 3937 O O . LYS B 1 124 ? -20 -7.07 11.805 1 97 124 LYS B O 1
ATOM 3942 N N . LYS B 1 125 ? -18.688 -8.008 10.289 1 95.31 125 LYS B N 1
ATOM 3943 C CA . LYS B 1 125 ? -17.719 -8.508 11.258 1 95.31 125 LYS B CA 1
ATOM 3944 C C . LYS B 1 125 ? -16.641 -7.465 11.539 1 95.31 125 LYS B C 1
ATOM 3946 O O . LYS B 1 125 ? -15.852 -7.609 12.484 1 95.31 125 LYS B O 1
ATOM 3951 N N . TRP B 1 126 ? -16.469 -6.449 10.82 1 97.38 126 TRP B N 1
ATOM 3952 C CA . TRP B 1 126 ? -15.305 -5.578 10.859 1 97.38 126 TRP B CA 1
ATOM 3953 C C . TRP B 1 126 ? -15.414 -4.582 12.008 1 97.38 126 TRP B C 1
ATOM 3955 O O . TRP B 1 126 ? -16.422 -3.873 12.133 1 97.38 126 TRP B O 1
ATOM 3965 N N . VAL B 1 127 ? -14.383 -4.441 12.789 1 97.94 127 VAL B N 1
ATOM 3966 C CA . VAL B 1 127 ? -14.43 -3.648 14.016 1 97.94 127 VAL B CA 1
ATOM 3967 C C . VAL B 1 127 ? -13.523 -2.43 13.867 1 97.94 127 VAL B C 1
ATOM 3969 O O . VAL B 1 127 ? -13.297 -1.698 14.836 1 97.94 127 VAL B O 1
ATOM 3972 N N . THR B 1 128 ? -13.016 -2.201 12.695 1 97.75 128 THR B N 1
ATOM 3973 C CA . THR B 1 128 ? -12.195 -1.021 12.438 1 97.75 128 THR B CA 1
ATOM 3974 C C . THR B 1 128 ? -13.031 0.249 12.508 1 97.75 128 THR B C 1
ATOM 3976 O O . THR B 1 128 ? -14.109 0.321 11.914 1 97.75 128 THR B O 1
ATOM 3979 N N . LYS B 1 129 ? -12.516 1.286 13.297 1 97.25 129 LYS B N 1
ATOM 3980 C CA . LYS B 1 129 ? -13.211 2.568 13.344 1 97.25 129 LYS B CA 1
ATOM 3981 C C . LYS B 1 129 ? -13.383 3.148 11.938 1 97.25 129 LYS B C 1
ATOM 3983 O O . LYS B 1 129 ? -12.453 3.119 11.133 1 97.25 129 LYS B O 1
ATOM 3988 N N . LEU B 1 130 ? -14.594 3.615 11.711 1 98.56 130 LEU B N 1
ATOM 3989 C CA . LEU B 1 130 ? -14.891 4.098 10.367 1 98.56 130 LEU B CA 1
ATOM 3990 C C . LEU B 1 130 ? -14.383 5.523 10.18 1 98.56 130 LEU B C 1
ATOM 3992 O O . LEU B 1 130 ? -14.422 6.332 11.109 1 98.56 130 LEU B O 1
ATOM 3996 N N . SER B 1 131 ? -13.852 5.812 8.992 1 98.19 131 SER B N 1
ATOM 3997 C CA . SER B 1 131 ? -13.641 7.172 8.508 1 98.19 131 SER B CA 1
ATOM 3998 C C . SER B 1 131 ? -14.844 7.664 7.711 1 98.19 131 SER B C 1
ATOM 4000 O O . SER B 1 131 ? -15.898 7.035 7.719 1 98.19 131 SER B O 1
ATOM 4002 N N . SER B 1 132 ? -14.695 8.844 7.086 1 98.62 132 SER B N 1
ATOM 4003 C CA . SER B 1 132 ? -15.82 9.328 6.289 1 98.62 132 SER B CA 1
ATOM 4004 C C . SER B 1 132 ? -16.094 8.414 5.098 1 98.62 132 SER B C 1
ATOM 4006 O O . SER B 1 132 ? -17.234 8.25 4.688 1 98.62 132 SER B O 1
ATOM 4008 N N . ALA B 1 133 ? -15.039 7.805 4.523 1 98.88 133 ALA B N 1
ATOM 4009 C CA . ALA B 1 133 ? -15.219 6.852 3.434 1 98.88 133 ALA B CA 1
ATOM 4010 C C . ALA B 1 133 ? -16.031 5.645 3.891 1 98.88 133 ALA B C 1
ATOM 4012 O O . ALA B 1 133 ? -16.984 5.238 3.217 1 98.88 133 ALA B O 1
ATOM 4013 N N . GLY B 1 134 ? -15.617 5.129 5.031 1 98.88 134 GLY B N 1
ATOM 4014 C CA . GLY B 1 134 ? -16.359 4.008 5.586 1 98.88 134 GLY B CA 1
ATOM 4015 C C . GLY B 1 134 ? -17.797 4.344 5.898 1 98.88 134 GLY B C 1
ATOM 4016 O O . GLY B 1 134 ? -18.703 3.527 5.676 1 98.88 134 GLY B O 1
ATOM 4017 N N . LEU B 1 135 ? -18.078 5.508 6.441 1 98.81 135 LEU B N 1
ATOM 4018 C CA . LEU B 1 135 ? -19.438 5.93 6.746 1 98.81 135 LEU B CA 1
ATOM 4019 C C . LEU B 1 135 ? -20.281 6.016 5.48 1 98.81 135 LEU B C 1
ATOM 4021 O O . LEU B 1 135 ? -21.406 5.523 5.445 1 98.81 135 LEU B O 1
ATOM 4025 N N . VAL B 1 136 ? -19.703 6.629 4.473 1 98.88 136 VAL B N 1
ATOM 4026 C CA . VAL B 1 136 ? -20.422 6.727 3.205 1 98.88 136 VAL B CA 1
ATOM 4027 C C . VAL B 1 136 ? -20.641 5.332 2.625 1 98.88 136 VAL B C 1
ATOM 4029 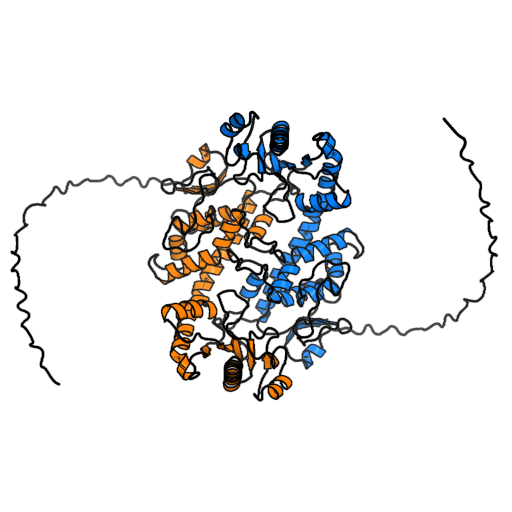O O . VAL B 1 136 ? -21.719 5.023 2.111 1 98.88 136 VAL B O 1
ATOM 4032 N N . TYR B 1 137 ? -19.656 4.445 2.699 1 98.88 137 TYR B N 1
ATOM 4033 C CA . TYR B 1 137 ? -19.781 3.084 2.186 1 98.88 137 TYR B CA 1
ATOM 4034 C C . TYR B 1 137 ? -20.844 2.301 2.941 1 98.88 137 TYR B C 1
ATOM 4036 O O . TYR B 1 137 ? -21.578 1.516 2.348 1 98.88 137 TYR B O 1
ATOM 4044 N N . LEU B 1 138 ? -20.875 2.48 4.238 1 98.88 138 LEU B N 1
ATOM 4045 C CA . LEU B 1 138 ? -21.875 1.807 5.062 1 98.88 138 LEU B CA 1
ATOM 4046 C C . LEU B 1 138 ? -23.281 2.164 4.609 1 98.88 138 LEU B C 1
ATOM 4048 O O . LEU B 1 138 ? -24.109 1.278 4.418 1 98.88 138 LEU B O 1
ATOM 4052 N N . HIS B 1 139 ? -23.562 3.416 4.391 1 98.62 139 HIS B N 1
ATOM 4053 C CA . HIS B 1 139 ? -24.922 3.904 4.156 1 98.62 139 HIS B CA 1
ATOM 4054 C C . HIS B 1 139 ? -25.281 3.834 2.68 1 98.62 139 HIS B C 1
ATOM 4056 O O . HIS B 1 139 ? -26.453 3.652 2.33 1 98.62 139 HIS B O 1
ATOM 4062 N N . PHE B 1 140 ? -24.266 3.963 1.796 1 98.69 140 PHE B N 1
ATOM 4063 C CA . PHE B 1 140 ? -24.578 4.109 0.379 1 98.69 140 PHE B CA 1
ATOM 4064 C C . PHE B 1 140 ? -23.859 3.059 -0.449 1 98.69 140 PHE B C 1
ATOM 4066 O O . PHE B 1 140 ? -24.094 2.934 -1.652 1 98.69 140 PHE B O 1
ATOM 4073 N N . GLY B 1 141 ? -22.938 2.314 0.159 1 98.75 141 GLY B N 1
ATOM 4074 C CA . GLY B 1 141 ? -22.062 1.399 -0.559 1 98.75 141 GLY B CA 1
ATOM 4075 C C . GLY B 1 141 ? -22.828 0.334 -1.331 1 98.75 141 GLY B C 1
ATOM 4076 O O . GLY B 1 141 ? -22.422 -0.029 -2.441 1 98.75 141 GLY B O 1
ATOM 4077 N N . MET B 1 142 ? -23.891 -0.182 -0.702 1 98.5 142 MET B N 1
ATOM 4078 C CA . MET B 1 142 ? -24.703 -1.188 -1.381 1 98.5 142 MET B CA 1
ATOM 4079 C C . MET B 1 142 ? -25.297 -0.631 -2.676 1 98.5 142 MET B C 1
ATOM 4081 O O . MET B 1 142 ? -25.25 -1.295 -3.713 1 98.5 142 MET B O 1
ATOM 4085 N N . ASP B 1 143 ? -25.781 0.592 -2.621 1 98.56 143 ASP B N 1
ATOM 4086 C CA . ASP B 1 143 ? -26.344 1.247 -3.799 1 98.56 143 ASP B CA 1
ATOM 4087 C C . ASP B 1 143 ? -25.266 1.502 -4.852 1 98.56 143 ASP B C 1
ATOM 4089 O O . ASP B 1 143 ? -25.516 1.35 -6.047 1 98.56 143 ASP B O 1
ATOM 4093 N N . VAL B 1 144 ? -24.109 1.891 -4.395 1 98.75 144 VAL B N 1
ATOM 4094 C CA . VAL B 1 144 ? -22.984 2.166 -5.293 1 98.75 144 VAL B CA 1
ATOM 4095 C C . VAL B 1 144 ? -22.594 0.891 -6.039 1 98.75 144 VAL B C 1
ATOM 4097 O O . VAL B 1 144 ? -22.5 0.889 -7.27 1 98.75 144 VAL B O 1
ATOM 4100 N N . ILE B 1 145 ? -22.375 -0.212 -5.281 1 98.75 145 ILE B N 1
ATOM 4101 C CA . ILE B 1 145 ? -21.984 -1.486 -5.871 1 98.75 145 ILE B CA 1
ATOM 4102 C C . ILE B 1 145 ? -23.078 -1.979 -6.816 1 98.75 145 ILE B C 1
ATOM 4104 O O . ILE B 1 145 ? -22.781 -2.453 -7.918 1 98.75 145 ILE B O 1
ATOM 4108 N N . SER B 1 146 ? -24.312 -1.848 -6.375 1 98.38 146 SER B N 1
ATOM 4109 C CA . SER B 1 146 ? -25.453 -2.221 -7.195 1 98.38 146 SER B CA 1
ATOM 4110 C C . SER B 1 146 ? -25.438 -1.495 -8.539 1 98.38 146 SER B C 1
ATOM 4112 O O . SER B 1 146 ? -25.609 -2.117 -9.586 1 98.38 146 SER B O 1
ATOM 4114 N N . LYS B 1 147 ? -25.188 -0.248 -8.516 1 97.69 147 LYS B N 1
ATOM 4115 C CA . LYS B 1 147 ? -25.172 0.578 -9.719 1 97.69 147 LYS B CA 1
ATOM 4116 C C . LYS B 1 147 ? -24.031 0.168 -10.648 1 97.69 147 LYS B C 1
ATOM 4118 O O . LYS B 1 147 ? -24.234 0.041 -11.859 1 97.69 147 LYS B O 1
ATOM 4123 N N . ILE B 1 148 ? -22.906 -0.044 -10.133 1 97.12 148 ILE B N 1
ATOM 4124 C CA . ILE B 1 148 ? -21.734 -0.38 -10.922 1 97.12 148 ILE B CA 1
ATOM 4125 C C . ILE B 1 148 ? -21.922 -1.74 -11.586 1 97.12 148 ILE B C 1
ATOM 4127 O O . ILE B 1 148 ? -21.562 -1.928 -12.75 1 97.12 148 ILE B O 1
ATOM 4131 N N . LEU B 1 149 ? -22.531 -2.648 -10.836 1 96.94 149 LEU B N 1
ATOM 4132 C CA . LEU B 1 149 ? -22.688 -4.016 -11.32 1 96.94 149 LEU B CA 1
ATOM 4133 C C . LEU B 1 149 ? -23.906 -4.137 -12.227 1 96.94 149 LEU B C 1
ATOM 4135 O O . LEU B 1 149 ? -24.031 -5.094 -13 1 96.94 149 LEU B O 1
ATOM 4139 N N . GLY B 1 150 ? -24.859 -3.217 -12.117 1 96 150 GLY B N 1
ATOM 4140 C CA . GLY B 1 150 ? -26.141 -3.342 -12.805 1 96 150 GLY B CA 1
ATOM 4141 C C . GLY B 1 150 ? -27.016 -4.438 -12.234 1 96 150 GLY B C 1
ATOM 4142 O O . GLY B 1 150 ? -27.719 -5.133 -12.977 1 96 150 GLY B O 1
ATOM 4143 N N . LEU B 1 151 ? -26.859 -4.691 -10.906 1 96.69 151 LEU B N 1
ATOM 4144 C CA . LEU B 1 151 ? -27.625 -5.691 -10.18 1 96.69 151 LEU B CA 1
ATOM 4145 C C . LEU B 1 151 ? -28.344 -5.07 -8.992 1 96.69 151 LEU B C 1
ATOM 4147 O O . LEU B 1 151 ? -27.875 -4.078 -8.422 1 96.69 151 LEU B O 1
ATOM 4151 N N . PRO B 1 152 ? -29.469 -5.672 -8.664 1 97.25 152 PRO B N 1
ATOM 4152 C CA . PRO B 1 152 ? -30.172 -5.145 -7.5 1 97.25 152 PRO B CA 1
ATOM 4153 C C . PRO B 1 152 ? -29.359 -5.246 -6.215 1 97.25 152 PRO B C 1
ATOM 4155 O O . PRO B 1 152 ? -28.469 -6.094 -6.109 1 97.25 152 PRO B O 1
ATOM 4158 N N . THR B 1 153 ? -29.703 -4.379 -5.238 1 96.94 153 THR B N 1
ATOM 4159 C CA . THR B 1 153 ? -29.016 -4.359 -3.951 1 96.94 153 THR B CA 1
ATOM 4160 C C . THR B 1 153 ? -29.234 -5.676 -3.205 1 96.94 153 THR B C 1
ATOM 4162 O O . THR B 1 153 ? -28.406 -6.07 -2.385 1 96.94 153 THR B O 1
ATOM 4165 N N . SER B 1 154 ? -30.297 -6.367 -3.535 1 96.19 154 SER B N 1
ATOM 4166 C CA . SER B 1 154 ? -30.625 -7.605 -2.844 1 96.19 154 SER B CA 1
ATOM 4167 C C . SER B 1 154 ? -29.969 -8.805 -3.51 1 96.19 154 SER B C 1
ATOM 4169 O O . SER B 1 154 ? -30 -9.914 -2.971 1 96.19 154 SER B O 1
ATOM 4171 N N . ASP B 1 155 ? -29.391 -8.586 -4.66 1 96 155 ASP B N 1
ATOM 4172 C CA . ASP B 1 155 ? -28.734 -9.688 -5.348 1 96 155 ASP B CA 1
ATOM 4173 C C . ASP B 1 155 ? -27.562 -10.234 -4.516 1 96 155 ASP B C 1
ATOM 4175 O O . ASP B 1 155 ? -26.766 -9.469 -3.992 1 96 155 ASP B O 1
ATOM 4179 N N . PRO B 1 156 ? -27.469 -11.57 -4.398 1 93.88 156 PRO B N 1
ATOM 4180 C CA . PRO B 1 156 ? -26.375 -12.164 -3.623 1 93.88 156 PRO B CA 1
ATOM 4181 C C . PRO B 1 156 ? -25 -11.742 -4.125 1 93.88 156 PRO B C 1
ATOM 4183 O O . PRO B 1 156 ? -24.062 -11.617 -3.332 1 93.88 156 PRO B O 1
ATOM 4186 N N . VAL B 1 157 ? -24.891 -11.539 -5.367 1 93.88 157 VAL B N 1
ATOM 4187 C CA . VAL B 1 157 ? -23.625 -11.094 -5.949 1 93.88 157 VAL B CA 1
ATOM 4188 C C . VAL B 1 157 ? -23.281 -9.695 -5.43 1 93.88 157 VAL B C 1
ATOM 4190 O O . VAL B 1 157 ? -22.141 -9.438 -5.039 1 93.88 157 VAL B O 1
ATOM 4193 N N . THR B 1 158 ? -24.25 -8.812 -5.434 1 97.38 158 THR B N 1
ATOM 4194 C CA . THR B 1 158 ? -24.047 -7.457 -4.926 1 97.38 158 THR B CA 1
ATOM 4195 C C . THR B 1 158 ? -23.609 -7.488 -3.465 1 97.38 158 THR B C 1
ATOM 4197 O O . THR B 1 158 ? -22.656 -6.809 -3.084 1 97.38 158 THR B O 1
ATOM 4200 N N . VAL B 1 159 ? -24.203 -8.336 -2.684 1 96.5 159 VAL B N 1
ATOM 4201 C CA . VAL B 1 159 ? -23.922 -8.445 -1.259 1 96.5 159 VAL B CA 1
ATOM 4202 C C . VAL B 1 159 ? -22.5 -8.984 -1.059 1 96.5 159 VAL B C 1
ATOM 4204 O O . VAL B 1 159 ? -21.75 -8.461 -0.235 1 96.5 159 VAL B O 1
ATOM 4207 N N . THR B 1 160 ? -22.172 -9.969 -1.84 1 94.94 160 THR B N 1
ATOM 4208 C CA . THR B 1 160 ? -20.859 -10.594 -1.732 1 94.94 160 THR B CA 1
ATOM 4209 C C . THR B 1 160 ? -19.75 -9.602 -2.088 1 94.94 160 THR B C 1
ATOM 4211 O O . THR B 1 160 ? -18.75 -9.492 -1.368 1 94.94 160 THR B O 1
ATOM 4214 N N . ILE B 1 161 ? -19.984 -8.922 -3.143 1 97.38 161 ILE B N 1
ATOM 4215 C CA . ILE B 1 161 ? -18.953 -7.984 -3.604 1 97.38 161 ILE B CA 1
ATOM 4216 C C . ILE B 1 161 ? -18.859 -6.805 -2.643 1 97.38 161 ILE B C 1
ATOM 4218 O O . ILE B 1 161 ? -17.781 -6.285 -2.389 1 97.38 161 ILE B O 1
ATOM 4222 N N . TYR B 1 162 ? -20 -6.34 -2.062 1 98.44 162 TYR B N 1
ATOM 4223 C CA . TYR B 1 162 ? -20 -5.312 -1.025 1 98.44 162 TYR B CA 1
ATOM 4224 C C . TYR B 1 162 ? -19.031 -5.688 0.102 1 98.44 162 TYR B C 1
ATOM 4226 O O . TYR B 1 162 ? -18.188 -4.883 0.5 1 98.44 162 TYR B O 1
ATOM 4234 N N . ASP B 1 163 ? -19.141 -6.887 0.551 1 97.06 163 ASP B N 1
ATOM 4235 C CA . ASP B 1 163 ? -18.312 -7.348 1.664 1 97.06 163 ASP B CA 1
ATOM 4236 C C . ASP B 1 163 ? -16.844 -7.461 1.253 1 97.06 163 ASP B C 1
ATOM 4238 O O . ASP B 1 163 ? -15.953 -7.062 2.004 1 97.06 163 ASP B O 1
ATOM 4242 N N . LYS B 1 164 ? -16.594 -7.969 0.094 1 95.56 164 LYS B N 1
ATOM 4243 C CA . LYS B 1 164 ? -15.219 -8.125 -0.395 1 95.56 164 LYS B CA 1
ATOM 4244 C C . LYS B 1 164 ? -14.539 -6.77 -0.553 1 95.56 164 LYS B C 1
ATOM 4246 O O . LYS B 1 164 ? -13.352 -6.629 -0.237 1 95.56 164 LYS B O 1
ATOM 4251 N N . MET B 1 165 ? -15.336 -5.832 -1.029 1 98.31 165 MET B N 1
ATOM 4252 C CA . MET B 1 165 ? -14.805 -4.488 -1.225 1 98.31 165 MET B CA 1
ATOM 4253 C C . MET B 1 165 ? -14.461 -3.836 0.113 1 98.31 1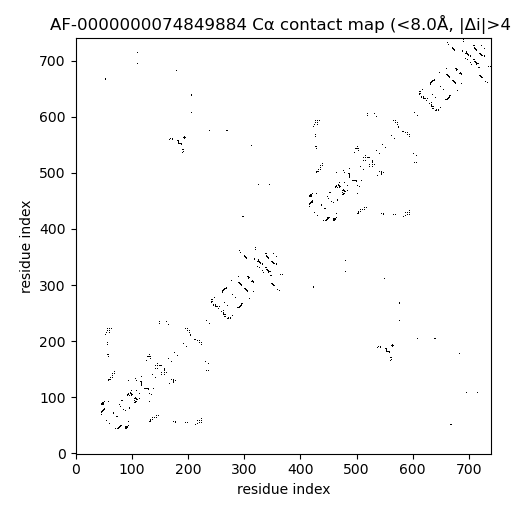65 MET B C 1
ATOM 4255 O O . MET B 1 165 ? -13.469 -3.113 0.223 1 98.31 165 MET B O 1
ATOM 4259 N N . TYR B 1 166 ? -15.297 -4.031 1.09 1 98.56 166 TYR B N 1
ATOM 4260 C CA . TYR B 1 166 ? -14.922 -3.449 2.373 1 98.56 166 TYR B CA 1
ATOM 4261 C C . TYR B 1 166 ? -13.648 -4.09 2.914 1 98.56 166 TYR B C 1
ATOM 4263 O O . TYR B 1 166 ? -12.719 -3.391 3.318 1 98.56 166 TYR B O 1
ATOM 4271 N N . GLU B 1 167 ? -13.578 -5.359 2.844 1 95.44 167 GLU B N 1
ATOM 4272 C CA . GLU B 1 167 ? -12.492 -6.129 3.447 1 95.44 167 GLU B CA 1
ATOM 4273 C C . GLU B 1 167 ? -11.156 -5.832 2.762 1 95.44 167 GLU B C 1
ATOM 4275 O O . GLU B 1 167 ? -10.125 -5.746 3.422 1 95.44 167 GLU B O 1
ATOM 4280 N N . ASN B 1 168 ? -11.219 -5.656 1.459 1 95.62 168 ASN B N 1
ATOM 4281 C CA . ASN B 1 168 ? -9.977 -5.652 0.695 1 95.62 168 ASN B CA 1
ATOM 4282 C C . ASN B 1 168 ? -9.734 -4.309 0.019 1 95.62 168 ASN B C 1
ATOM 4284 O O . ASN B 1 168 ? -8.914 -4.203 -0.893 1 95.62 168 ASN B O 1
ATOM 4288 N N . PHE B 1 169 ? -10.469 -3.268 0.352 1 98.25 169 PHE B N 1
ATOM 4289 C CA . PHE B 1 169 ? -10.258 -1.957 -0.252 1 98.25 169 PHE B CA 1
ATOM 4290 C C . PHE B 1 169 ? -10.578 -0.847 0.742 1 98.25 169 PHE B C 1
ATOM 4292 O O . PHE B 1 169 ? -9.703 -0.047 1.088 1 98.25 169 PHE B O 1
ATOM 4299 N N . MET B 1 170 ? -11.781 -0.867 1.336 1 98.81 170 MET B N 1
ATOM 4300 C CA . MET B 1 170 ? -12.281 0.219 2.176 1 98.81 170 MET B CA 1
ATOM 4301 C C . MET B 1 170 ? -11.586 0.22 3.533 1 98.81 170 MET B C 1
ATOM 4303 O O . MET B 1 170 ? -11.273 1.281 4.078 1 98.81 170 MET B O 1
ATOM 4307 N N . GLU B 1 171 ? -11.367 -0.931 4.094 1 98.62 171 GLU B N 1
ATOM 4308 C CA . GLU B 1 171 ? -10.93 -1.049 5.484 1 98.62 171 GLU B CA 1
ATOM 4309 C C . GLU B 1 171 ? -9.555 -0.418 5.684 1 98.62 171 GLU B C 1
ATOM 4311 O O . GLU B 1 171 ? -9.312 0.239 6.699 1 98.62 171 GLU B O 1
ATOM 4316 N N . GLU B 1 172 ? -8.672 -0.665 4.75 1 97.94 172 GLU B N 1
ATOM 4317 C CA . GLU B 1 172 ? -7.348 -0.069 4.914 1 97.94 172 GLU B CA 1
ATOM 4318 C C . GLU B 1 172 ? -7.422 1.455 4.918 1 97.94 172 GLU B C 1
ATOM 4320 O O . GLU B 1 172 ? -6.645 2.121 5.605 1 97.94 172 GLU B O 1
ATOM 4325 N N . ILE B 1 173 ? -8.352 2.025 4.137 1 98.56 173 ILE B N 1
ATOM 4326 C CA . ILE B 1 173 ? -8.531 3.473 4.082 1 98.56 173 ILE B CA 1
ATOM 4327 C C . ILE B 1 173 ? -9.062 3.979 5.418 1 98.56 173 ILE B C 1
ATOM 4329 O O . ILE B 1 173 ? -8.578 4.977 5.953 1 98.56 173 ILE B O 1
ATOM 4333 N N . ASP B 1 174 ? -10.039 3.277 5.988 1 98.38 174 ASP B N 1
ATOM 4334 C CA . ASP B 1 174 ? -10.57 3.617 7.305 1 98.38 174 ASP B CA 1
ATOM 4335 C C . ASP B 1 174 ? -9.477 3.555 8.375 1 98.38 174 ASP B C 1
ATOM 4337 O O . ASP B 1 174 ? -9.328 4.48 9.172 1 98.38 174 ASP B O 1
ATOM 4341 N N . ALA B 1 175 ? -8.75 2.496 8.391 1 96.94 175 ALA B N 1
ATOM 4342 C CA . ALA B 1 175 ? -7.738 2.258 9.422 1 96.94 175 ALA B CA 1
ATOM 4343 C C . ALA B 1 175 ? -6.633 3.303 9.352 1 96.94 175 ALA B C 1
ATOM 4345 O O . ALA B 1 175 ? -6.281 3.912 10.367 1 96.94 175 ALA B O 1
ATOM 4346 N N . ILE B 1 176 ? -6.145 3.541 8.203 1 94.12 176 ILE B N 1
ATOM 4347 C CA . ILE B 1 176 ? -5.027 4.457 8.023 1 94.12 176 ILE B CA 1
ATOM 4348 C C . ILE B 1 176 ? -5.461 5.879 8.375 1 94.12 176 ILE B C 1
ATOM 4350 O O . ILE B 1 176 ? -4.734 6.605 9.055 1 94.12 176 ILE B O 1
ATOM 4354 N N . ASP B 1 177 ? -6.617 6.262 7.953 1 94.56 177 ASP B N 1
ATOM 4355 C CA . ASP B 1 177 ? -7.102 7.609 8.234 1 94.56 177 ASP B CA 1
ATOM 4356 C C . ASP B 1 177 ? -7.254 7.832 9.742 1 94.56 177 ASP B C 1
ATOM 4358 O O . ASP B 1 177 ? -7.039 8.938 10.234 1 94.56 177 ASP B O 1
ATOM 4362 N N . ASN B 1 178 ? -7.641 6.77 10.422 1 92.12 178 ASN B N 1
ATOM 4363 C CA . ASN B 1 178 ? -7.859 6.871 11.859 1 92.12 178 ASN B CA 1
ATOM 4364 C C . ASN B 1 178 ? -6.574 6.605 12.641 1 92.12 178 ASN B C 1
ATOM 4366 O O . ASN B 1 178 ? -6.594 6.547 13.875 1 92.12 178 ASN B O 1
ATOM 4370 N N . GLY B 1 179 ? -5.504 6.402 11.945 1 87.62 179 GLY B N 1
ATOM 4371 C CA . GLY B 1 179 ? -4.23 6.195 12.617 1 87.62 179 GLY B CA 1
ATOM 4372 C C . GLY B 1 179 ? -4.117 4.84 13.289 1 87.62 179 GLY B C 1
ATOM 4373 O O . GLY B 1 179 ? -3.484 4.711 14.336 1 87.62 179 GLY B O 1
ATOM 4374 N N . ILE B 1 180 ? -4.734 3.824 12.773 1 90.69 180 ILE B N 1
ATOM 4375 C CA . ILE B 1 180 ? -4.699 2.477 13.336 1 90.69 180 ILE B CA 1
ATOM 4376 C C . ILE B 1 180 ? -3.586 1.67 12.672 1 90.69 180 ILE B C 1
ATOM 4378 O O . ILE B 1 180 ? -3.588 1.486 11.453 1 90.69 180 ILE B O 1
ATOM 4382 N N . ASN B 1 181 ? -2.703 1.183 13.5 1 88.5 181 ASN B N 1
ATOM 4383 C CA . ASN B 1 181 ? -1.639 0.322 13 1 88.5 181 ASN B CA 1
ATOM 4384 C C . ASN B 1 181 ? -2.143 -1.091 12.719 1 88.5 181 ASN B C 1
ATOM 4386 O O . ASN B 1 181 ? -3.082 -1.559 13.367 1 88.5 181 ASN B O 1
ATOM 4390 N N . GLN B 1 182 ? -1.466 -1.751 11.836 1 89.75 182 GLN B N 1
ATOM 4391 C CA . GLN B 1 182 ? -1.817 -3.135 11.531 1 89.75 182 GLN B CA 1
ATOM 4392 C C . GLN B 1 182 ? -1.457 -4.059 12.695 1 89.75 182 GLN B C 1
ATOM 4394 O O . GLN B 1 182 ? -2.033 -5.141 12.836 1 89.75 182 GLN B O 1
ATOM 4399 N N . SER B 1 183 ? -0.424 -3.658 13.445 1 88.88 183 SER B N 1
ATOM 4400 C CA . SER B 1 183 ? 0.039 -4.453 14.578 1 88.88 183 SER B CA 1
ATOM 4401 C C . SER B 1 183 ? 0.559 -3.566 15.703 1 88.88 183 SER B C 1
ATOM 4403 O O . SER B 1 183 ? 0.767 -2.367 15.508 1 88.88 183 SER B O 1
ATOM 4405 N N . GLU B 1 184 ? 0.726 -4.152 16.891 1 83.12 184 GLU B N 1
ATOM 4406 C CA . GLU B 1 184 ? 1.25 -3.418 18.031 1 83.12 184 GLU B CA 1
ATOM 4407 C C . GLU B 1 184 ? 2.76 -3.229 17.922 1 83.12 184 GLU B C 1
ATOM 4409 O O . GLU B 1 184 ? 3.293 -2.195 18.344 1 83.12 184 GLU B O 1
ATOM 4414 N N . SER B 1 185 ? 3.334 -4.211 17.312 1 84.44 185 SER B N 1
ATOM 4415 C CA . SER B 1 185 ? 4.789 -4.152 17.188 1 84.44 185 SER B CA 1
ATOM 4416 C C . SER B 1 185 ? 5.215 -3.309 15.992 1 84.44 185 SER B C 1
ATOM 4418 O O . SER B 1 185 ? 4.438 -3.117 15.055 1 84.44 185 SER B O 1
ATOM 4420 N N . GLU B 1 186 ? 6.445 -2.77 16.109 1 84.56 186 GLU B N 1
ATOM 4421 C CA . GLU B 1 186 ? 7.023 -2.07 14.969 1 84.56 186 GLU B CA 1
ATOM 4422 C C . GLU B 1 186 ? 7.145 -2.994 13.758 1 84.56 186 GLU B C 1
ATOM 4424 O O . GLU B 1 186 ? 7.645 -4.113 13.875 1 84.56 186 GLU B O 1
ATOM 4429 N N . PRO B 1 187 ? 6.688 -2.543 12.656 1 89.5 187 PRO B N 1
ATOM 4430 C CA . PRO B 1 187 ? 6.773 -3.387 11.461 1 89.5 187 PRO B CA 1
ATOM 4431 C C . PRO B 1 187 ? 8.211 -3.609 11 1 89.5 187 PRO B C 1
ATOM 4433 O O . PRO B 1 187 ? 9.047 -2.711 11.117 1 89.5 187 PRO B O 1
ATOM 4436 N N . ARG B 1 188 ? 8.484 -4.734 10.422 1 92.38 188 ARG B N 1
ATOM 4437 C CA . ARG B 1 188 ? 9.805 -5.082 9.914 1 92.38 188 ARG B CA 1
ATOM 4438 C C . ARG B 1 188 ? 10.203 -4.184 8.75 1 92.38 188 ARG B C 1
ATOM 4440 O O . ARG B 1 188 ? 11.391 -3.965 8.5 1 92.38 188 ARG B O 1
ATOM 4447 N N . TYR B 1 189 ? 9.266 -3.717 8.039 1 93.25 189 TYR B N 1
ATOM 4448 C CA . TYR B 1 189 ? 9.43 -2.787 6.926 1 93.25 189 TYR B CA 1
ATOM 4449 C C . TYR B 1 189 ? 8.18 -1.934 6.746 1 93.25 189 TYR B C 1
ATOM 4451 O O . TYR B 1 189 ? 7.121 -2.248 7.293 1 93.25 189 TYR B O 1
ATOM 4459 N N . ARG B 1 190 ? 8.305 -0.883 5.992 1 91 190 ARG B N 1
ATOM 4460 C CA . ARG B 1 190 ? 7.195 0.047 5.801 1 91 190 ARG B CA 1
ATOM 4461 C C . ARG B 1 190 ? 6.586 -0.106 4.41 1 91 190 ARG B C 1
ATOM 4463 O O . ARG B 1 190 ? 7.305 -0.311 3.43 1 91 190 ARG B O 1
ATOM 4470 N N . ILE B 1 191 ? 5.25 -0.042 4.363 1 94.44 191 ILE B N 1
ATOM 4471 C CA . ILE B 1 191 ? 4.543 0.064 3.09 1 94.44 191 ILE B CA 1
ATOM 4472 C C . ILE B 1 191 ? 4.219 1.528 2.801 1 94.44 191 ILE B C 1
ATOM 4474 O O . ILE B 1 191 ? 3.484 2.168 3.559 1 94.44 191 ILE B O 1
ATOM 4478 N N . THR B 1 192 ? 4.75 2.02 1.721 1 94.38 192 THR B N 1
ATOM 4479 C CA . THR B 1 192 ? 4.609 3.445 1.455 1 94.38 192 THR B CA 1
ATOM 4480 C C . THR B 1 192 ? 3.898 3.68 0.124 1 94.38 192 THR B C 1
ATOM 4482 O O . THR B 1 192 ? 3.74 4.824 -0.308 1 94.38 192 THR B O 1
ATOM 4485 N N . SER B 1 193 ? 3.461 2.656 -0.494 1 97.44 193 SER B N 1
ATOM 4486 C CA . SER B 1 193 ? 2.914 2.775 -1.841 1 97.44 193 SER B CA 1
ATOM 4487 C C . SER B 1 193 ? 1.411 2.518 -1.853 1 97.44 193 SER B C 1
ATOM 4489 O O . SER B 1 193 ? 0.816 2.332 -2.916 1 97.44 193 SER B O 1
ATOM 4491 N N . ASN B 1 194 ? 0.769 2.49 -0.663 1 97.5 194 ASN B N 1
ATOM 4492 C CA . ASN B 1 194 ? -0.667 2.24 -0.606 1 97.5 194 ASN B CA 1
ATOM 4493 C C . ASN B 1 194 ? -1.465 3.43 -1.134 1 97.5 194 ASN B C 1
ATOM 4495 O O . ASN B 1 194 ? -0.894 4.48 -1.438 1 97.5 194 ASN B O 1
ATOM 4499 N N . LEU B 1 195 ? -2.738 3.254 -1.274 1 98.56 195 LEU B N 1
ATOM 4500 C CA . LEU B 1 195 ? -3.604 4.242 -1.909 1 98.56 195 LEU B CA 1
ATOM 4501 C C . LEU B 1 195 ? -3.617 5.543 -1.113 1 98.56 195 LEU B C 1
ATOM 4503 O O . LEU B 1 195 ? -3.559 6.633 -1.692 1 98.56 195 LEU B O 1
ATOM 4507 N N . SER B 1 196 ? -3.699 5.477 0.217 1 98.25 196 SER B N 1
ATOM 4508 C CA . SER B 1 196 ? -3.705 6.664 1.064 1 98.25 196 SER B CA 1
ATOM 4509 C C . SER B 1 196 ? -2.439 7.492 0.867 1 98.25 196 SER B C 1
ATOM 4511 O O . SER B 1 196 ? -2.502 8.719 0.788 1 98.25 196 SER B O 1
ATOM 4513 N N . SER B 1 197 ? -1.337 6.781 0.769 1 96.38 197 SER B N 1
ATOM 4514 C CA . SER B 1 197 ? -0.071 7.469 0.539 1 96.38 197 SER B CA 1
ATOM 4515 C C . SER B 1 197 ? -0.058 8.164 -0.818 1 96.38 197 SER B C 1
ATOM 4517 O O . SER B 1 197 ? 0.399 9.305 -0.935 1 96.38 197 SER B O 1
ATOM 4519 N N . ARG B 1 198 ? -0.52 7.496 -1.804 1 97.69 198 ARG B N 1
ATOM 4520 C CA . ARG B 1 198 ? -0.519 8.055 -3.152 1 97.69 198 ARG B CA 1
ATOM 4521 C C . ARG B 1 198 ? -1.438 9.266 -3.244 1 97.69 198 ARG B C 1
ATOM 4523 O O . ARG B 1 198 ? -1.125 10.242 -3.936 1 97.69 198 ARG B O 1
ATOM 4530 N N . VAL B 1 199 ? -2.549 9.211 -2.561 1 98.5 199 VAL B N 1
ATOM 4531 C CA . VAL B 1 199 ? -3.432 10.367 -2.486 1 98.5 199 VAL B CA 1
ATOM 4532 C C . VAL B 1 199 ? -2.721 11.516 -1.775 1 98.5 199 VAL B C 1
ATOM 4534 O O . VAL B 1 199 ? -2.775 12.664 -2.227 1 98.5 199 VAL B O 1
ATOM 4537 N N . GLY B 1 200 ? -2.066 11.219 -0.655 1 96.06 200 GLY B N 1
ATOM 4538 C CA . GLY B 1 200 ? -1.311 12.227 0.071 1 96.06 200 GLY B CA 1
ATOM 4539 C C . GLY B 1 200 ? -0.284 12.938 -0.79 1 96.06 200 GLY B C 1
ATOM 4540 O O . GLY B 1 200 ? -0.05 14.133 -0.625 1 96.06 200 GLY B O 1
ATOM 4541 N N . HIS B 1 201 ? 0.235 12.25 -1.741 1 94.75 201 HIS B N 1
ATOM 4542 C CA . HIS B 1 201 ? 1.283 12.789 -2.602 1 94.75 201 HIS B CA 1
ATOM 4543 C C . HIS B 1 201 ? 0.711 13.773 -3.613 1 94.75 201 HIS B C 1
ATOM 4545 O O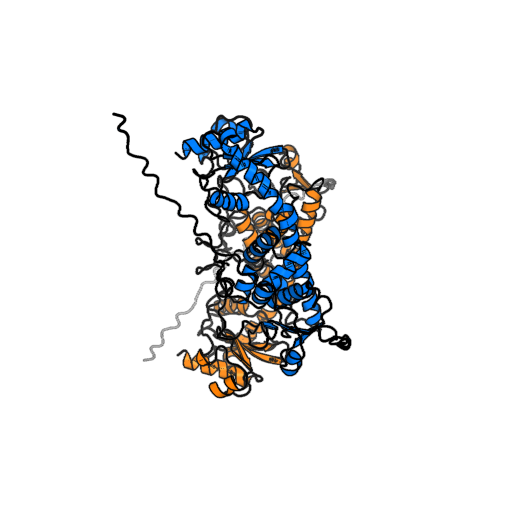 . HIS B 1 201 ? 1.463 14.477 -4.293 1 94.75 201 HIS B O 1
ATOM 4551 N N . LEU B 1 202 ? -0.55 13.797 -3.73 1 96 202 LEU B N 1
ATOM 4552 C CA . LEU B 1 202 ? -1.172 14.703 -4.695 1 96 202 LEU B CA 1
ATOM 4553 C C . LEU B 1 202 ? -1.469 16.062 -4.059 1 96 202 LEU B C 1
ATOM 4555 O O . LEU B 1 202 ? -1.81 17.016 -4.758 1 96 202 LEU B O 1
ATOM 4559 N N . ASN B 1 203 ? -1.333 16.141 -2.686 1 94.44 203 ASN B N 1
ATOM 4560 C CA . ASN B 1 203 ? -1.454 17.453 -2.053 1 94.44 203 ASN B CA 1
ATOM 4561 C C . ASN B 1 203 ? -0.351 18.391 -2.514 1 94.44 203 ASN B C 1
ATOM 4563 O O . ASN B 1 203 ? 0.751 17.953 -2.846 1 94.44 203 ASN B O 1
ATOM 4567 N N . PRO B 1 204 ? -0.676 19.703 -2.555 1 91.62 204 PRO B N 1
ATOM 4568 C CA . PRO B 1 204 ? 0.406 20.656 -2.832 1 91.62 204 PRO B CA 1
ATOM 4569 C C . PRO B 1 204 ? 1.561 20.531 -1.84 1 91.62 204 PRO B C 1
ATOM 4571 O O . PRO B 1 204 ? 1.335 20.328 -0.645 1 91.62 204 PRO B O 1
ATOM 4574 N N . LYS B 1 205 ? 2.756 20.625 -2.408 1 90.25 205 LYS B N 1
ATOM 4575 C CA . LYS B 1 205 ? 3.945 20.594 -1.562 1 90.25 205 LYS B CA 1
ATOM 4576 C C . LYS B 1 205 ? 4.141 21.922 -0.844 1 90.25 205 LYS B C 1
ATOM 4578 O O . LYS B 1 205 ? 3.672 22.969 -1.313 1 90.25 205 LYS B O 1
ATOM 4583 N N . TRP B 1 206 ? 4.859 21.891 0.267 1 87 206 TRP B N 1
ATOM 4584 C CA . TRP B 1 206 ? 5.074 23.062 1.088 1 87 206 TRP B CA 1
ATOM 4585 C C . TRP B 1 206 ? 5.82 24.141 0.304 1 87 206 TRP B C 1
ATOM 4587 O O . TRP B 1 206 ? 5.637 25.344 0.552 1 87 206 TRP B O 1
ATOM 4597 N N . ASN B 1 207 ? 6.613 23.688 -0.605 1 88.56 207 ASN B N 1
ATOM 4598 C CA . ASN B 1 207 ? 7.422 24.641 -1.35 1 88.56 207 ASN B CA 1
ATOM 4599 C C . ASN B 1 207 ? 6.902 24.828 -2.771 1 88.56 207 ASN B C 1
ATOM 4601 O O . ASN B 1 207 ? 7.617 25.328 -3.639 1 88.56 207 ASN B O 1
ATOM 4605 N N . SER B 1 208 ? 5.711 24.312 -2.93 1 84.81 208 SER B N 1
ATOM 4606 C CA . SER B 1 208 ? 5.07 24.516 -4.223 1 84.81 208 SER B CA 1
ATOM 4607 C C . SER B 1 208 ? 4.395 25.891 -4.285 1 84.81 208 SER B C 1
ATOM 4609 O O . SER B 1 208 ? 3.865 26.375 -3.283 1 84.81 208 SER B O 1
ATOM 4611 N N . LYS B 1 209 ? 4.598 26.594 -5.465 1 80.06 209 LYS B N 1
ATOM 4612 C CA . LYS B 1 209 ? 3.938 27.875 -5.652 1 80.06 209 LYS B CA 1
ATOM 4613 C C . LYS B 1 209 ? 2.783 27.766 -6.641 1 80.06 209 LYS B C 1
ATOM 4615 O O . LYS B 1 209 ? 2.934 27.172 -7.715 1 80.06 209 LYS B O 1
ATOM 4620 N N . GLY B 1 210 ? 1.633 28.172 -6.176 1 79.06 210 GLY B N 1
ATOM 4621 C CA . GLY B 1 210 ? 0.537 28.375 -7.109 1 79.06 210 GLY B CA 1
ATOM 4622 C C . GLY B 1 210 ? -0.265 27.125 -7.375 1 79.06 210 GLY B C 1
ATOM 4623 O O . GLY B 1 210 ? -0.991 27.031 -8.367 1 79.06 210 GLY B O 1
ATOM 4624 N N . MET B 1 211 ? -0.035 26.031 -6.727 1 79.75 211 MET B N 1
ATOM 4625 C CA . MET B 1 211 ? -0.833 24.828 -6.973 1 79.75 211 MET B CA 1
ATOM 4626 C C . MET B 1 211 ? -2.219 24.969 -6.352 1 79.75 211 MET B C 1
ATOM 4628 O O . MET B 1 211 ? -2.35 25.359 -5.191 1 79.75 211 MET B O 1
ATOM 4632 N N . ASP B 1 212 ? -3.162 24.688 -7.219 1 88.94 212 ASP B N 1
ATOM 4633 C CA . ASP B 1 212 ? -4.555 24.734 -6.785 1 88.94 212 ASP B CA 1
ATOM 4634 C C . ASP B 1 212 ? -4.961 23.453 -6.078 1 88.94 212 ASP B C 1
ATOM 4636 O O . ASP B 1 212 ? -5.051 22.391 -6.711 1 88.94 212 ASP B O 1
ATOM 4640 N N . GLU B 1 213 ? -5.23 23.516 -4.898 1 91.56 213 GLU B N 1
ATOM 4641 C CA . GLU B 1 213 ? -5.566 22.375 -4.047 1 91.56 213 GLU B CA 1
ATOM 4642 C C . GLU B 1 213 ? -6.801 21.641 -4.57 1 91.56 213 GLU B C 1
ATOM 4644 O O . GLU B 1 213 ? -6.875 20.406 -4.492 1 91.56 213 GLU B O 1
ATOM 4649 N N . ASP B 1 214 ? -7.699 22.359 -5.098 1 93.94 214 ASP B N 1
ATOM 4650 C CA . ASP B 1 214 ? -8.938 21.75 -5.578 1 93.94 214 ASP B CA 1
ATOM 4651 C C . ASP B 1 214 ? -8.688 20.938 -6.84 1 93.94 214 ASP B C 1
ATOM 4653 O O . ASP B 1 214 ? -9.289 19.875 -7.027 1 93.94 214 ASP B O 1
ATOM 4657 N N . VAL B 1 215 ? -7.871 21.469 -7.68 1 96.06 215 VAL B N 1
ATOM 4658 C CA . VAL B 1 215 ? -7.508 20.703 -8.867 1 96.06 215 VAL B CA 1
ATOM 4659 C C . VAL B 1 215 ? -6.867 19.391 -8.453 1 96.06 215 VAL B C 1
ATOM 4661 O O . VAL B 1 215 ? -7.18 18.328 -9.016 1 96.06 215 VAL B O 1
ATOM 4664 N N . GLN B 1 216 ? -6.016 19.484 -7.461 1 96.75 216 GLN B N 1
ATOM 4665 C CA . GLN B 1 216 ? -5.355 18.281 -6.965 1 96.75 216 GLN B CA 1
ATOM 4666 C C . GLN B 1 216 ? -6.355 17.328 -6.324 1 96.75 216 GLN B C 1
ATOM 4668 O O . GLN B 1 216 ? -6.211 16.109 -6.426 1 96.75 216 GLN B O 1
ATOM 4673 N N . PHE B 1 217 ? -7.344 17.891 -5.688 1 98.12 217 PHE B N 1
ATOM 4674 C CA . PHE B 1 217 ? -8.391 17.094 -5.07 1 98.12 217 PHE B CA 1
ATOM 4675 C C . PHE B 1 217 ? -9.117 16.25 -6.113 1 98.12 217 PHE B C 1
ATOM 4677 O O . PHE B 1 217 ? -9.336 15.055 -5.91 1 98.12 217 PHE B O 1
ATOM 4684 N N . PHE B 1 218 ? -9.406 16.812 -7.191 1 98.38 218 PHE B N 1
ATOM 4685 C CA . PHE B 1 218 ? -10.148 16.094 -8.227 1 98.38 218 PHE B CA 1
ATOM 4686 C C . PHE B 1 218 ? -9.258 15.086 -8.93 1 98.38 218 PHE B C 1
ATOM 4688 O O . PHE B 1 218 ? -9.727 14.023 -9.344 1 98.38 218 PHE B O 1
ATOM 4695 N N . LYS B 1 219 ? -7.977 15.391 -9.016 1 98.25 219 LYS B N 1
ATOM 4696 C CA . LYS B 1 219 ? -7.043 14.375 -9.5 1 98.25 219 LYS B CA 1
ATOM 4697 C C . LYS B 1 219 ? -7.008 13.172 -8.57 1 98.25 219 LYS B C 1
ATOM 4699 O O . LYS B 1 219 ? -6.945 12.031 -9.023 1 98.25 219 LYS B O 1
ATOM 4704 N N . ALA B 1 220 ? -7.039 13.477 -7.312 1 98.75 220 ALA B N 1
ATOM 4705 C CA . ALA B 1 220 ? -7.082 12.406 -6.316 1 98.75 220 ALA B CA 1
ATOM 4706 C C . ALA B 1 220 ? -8.367 11.594 -6.445 1 98.75 220 ALA B C 1
ATOM 4708 O O . ALA B 1 220 ? -8.344 10.367 -6.301 1 98.75 220 ALA B O 1
ATOM 4709 N N . MET B 1 221 ? -9.453 12.266 -6.746 1 98.75 221 MET B N 1
ATOM 4710 C CA . MET B 1 221 ? -10.727 11.57 -6.926 1 98.75 221 MET B CA 1
ATOM 4711 C C . MET B 1 221 ? -10.664 10.625 -8.125 1 98.75 221 MET B C 1
ATOM 4713 O O . MET B 1 221 ? -11.18 9.508 -8.062 1 98.75 221 MET B O 1
ATOM 4717 N N . ASP B 1 222 ? -10.031 11.109 -9.172 1 98.56 222 ASP B N 1
ATOM 4718 C CA . ASP B 1 222 ? -9.852 10.258 -10.336 1 98.56 222 ASP B CA 1
ATOM 4719 C C . ASP B 1 222 ? -9.016 9.023 -9.992 1 98.56 222 ASP B C 1
ATOM 4721 O O . ASP B 1 222 ? -9.32 7.914 -10.43 1 98.56 222 ASP B O 1
ATOM 4725 N N . LEU B 1 223 ? -8.031 9.242 -9.227 1 98.5 223 LEU B N 1
ATOM 4726 C CA . LEU B 1 223 ? -7.137 8.156 -8.82 1 98.5 223 LEU B CA 1
ATOM 4727 C C . LEU B 1 223 ? -7.883 7.113 -8 1 98.5 223 LEU B C 1
ATOM 4729 O O . LEU B 1 223 ? -7.875 5.93 -8.344 1 98.5 223 LEU B O 1
ATOM 4733 N N . VAL B 1 224 ? -8.555 7.523 -6.953 1 98.75 224 VAL B N 1
ATOM 4734 C CA . VAL B 1 224 ? -9.219 6.578 -6.066 1 98.75 224 VAL B CA 1
ATOM 4735 C C . VAL B 1 224 ? -10.391 5.922 -6.801 1 98.75 224 VAL B C 1
ATOM 4737 O O . VAL B 1 224 ? -10.672 4.738 -6.594 1 98.75 224 VAL B O 1
ATOM 4740 N N . GLY B 1 225 ? -11.039 6.715 -7.656 1 98.69 225 GLY B N 1
ATOM 4741 C CA . GLY B 1 225 ? -12.148 6.176 -8.422 1 98.69 225 GLY B CA 1
ATOM 4742 C C . GLY B 1 225 ? -11.734 5.074 -9.383 1 98.69 225 GLY B C 1
ATOM 4743 O O . GLY B 1 225 ? -12.398 4.039 -9.477 1 98.69 225 GLY B O 1
ATOM 4744 N N . SER B 1 226 ? -10.68 5.328 -10.07 1 98.06 226 SER B N 1
ATOM 4745 C CA . SER B 1 226 ? -10.18 4.332 -11.016 1 98.06 226 SER B CA 1
ATOM 4746 C C . SER B 1 226 ? -9.82 3.029 -10.305 1 98.06 226 SER B C 1
ATOM 4748 O O . SER B 1 226 ? -10.117 1.942 -10.797 1 98.06 226 SER B O 1
ATOM 4750 N N . GLU B 1 227 ? -9.219 3.119 -9.195 1 97.88 227 GLU B N 1
ATOM 4751 C CA . GLU B 1 227 ? -8.844 1.925 -8.445 1 97.88 227 GLU B CA 1
ATOM 4752 C C . GLU B 1 227 ? -10.07 1.198 -7.91 1 97.88 227 GLU B C 1
ATOM 4754 O O . GLU B 1 227 ? -10.141 -0.032 -7.945 1 97.88 227 GLU B O 1
ATOM 4759 N N . PHE B 1 228 ? -11.031 1.972 -7.383 1 98.69 228 PHE B N 1
ATOM 4760 C CA . PHE B 1 228 ? -12.258 1.384 -6.855 1 98.69 228 PHE B CA 1
ATOM 4761 C C . PHE B 1 228 ? -13.008 0.627 -7.941 1 98.69 228 PHE B C 1
ATOM 4763 O O . PHE B 1 228 ? -13.367 -0.537 -7.758 1 98.69 228 PHE B O 1
ATOM 4770 N N . LEU B 1 229 ? -13.188 1.284 -9.078 1 98.5 229 LEU B N 1
ATOM 4771 C CA . LEU B 1 229 ? -13.938 0.691 -10.18 1 98.5 229 LEU B CA 1
ATOM 4772 C C . LEU B 1 229 ? -13.219 -0.542 -10.719 1 98.5 229 LEU B C 1
ATOM 4774 O O . LEU B 1 229 ? -13.859 -1.551 -11.023 1 98.5 229 LEU B O 1
ATOM 4778 N N . SER B 1 230 ? -11.922 -0.437 -10.82 1 97.12 230 SER B N 1
ATOM 4779 C CA . SER B 1 230 ? -11.141 -1.568 -11.305 1 97.12 230 SER B CA 1
ATOM 4780 C C . SER B 1 230 ? -11.281 -2.775 -10.383 1 97.12 230 SER B C 1
ATOM 4782 O O . SER B 1 230 ? -11.422 -3.906 -10.844 1 97.12 230 SER B O 1
ATOM 4784 N N . LYS B 1 231 ? -11.273 -2.559 -9.125 1 97.62 231 LYS B N 1
ATOM 4785 C CA . LYS B 1 231 ? -11.367 -3.648 -8.164 1 97.62 231 LYS B CA 1
ATOM 4786 C C . LYS B 1 231 ? -12.75 -4.293 -8.195 1 97.62 231 LYS B C 1
ATOM 4788 O O . LYS B 1 231 ? -12.875 -5.52 -8.172 1 97.62 231 LYS B O 1
ATOM 4793 N N . VAL B 1 232 ? -13.789 -3.482 -8.266 1 98.06 232 VAL B N 1
ATOM 4794 C CA . VAL B 1 232 ? -15.148 -4.008 -8.352 1 98.06 232 VAL B CA 1
ATOM 4795 C C . VAL B 1 232 ? -15.289 -4.871 -9.602 1 98.06 232 VAL B C 1
ATOM 4797 O O . VAL B 1 232 ? -15.844 -5.969 -9.547 1 98.06 232 VAL B O 1
ATOM 4800 N N . THR B 1 233 ? -14.797 -4.352 -10.641 1 95.38 233 THR B N 1
ATOM 4801 C CA . THR B 1 233 ? -14.883 -5.074 -11.906 1 95.38 233 THR B CA 1
ATOM 4802 C C . THR B 1 233 ? -14.102 -6.379 -11.844 1 95.38 233 THR B C 1
ATOM 4804 O O . THR B 1 233 ? -14.555 -7.41 -12.336 1 95.38 233 THR B O 1
ATOM 4807 N N . ASP B 1 234 ? -12.984 -6.375 -11.281 1 96 234 ASP B N 1
ATOM 4808 C CA . ASP B 1 234 ? -12.172 -7.578 -11.125 1 96 234 ASP B CA 1
ATOM 4809 C C . ASP B 1 234 ? -12.914 -8.633 -10.297 1 96 234 ASP B C 1
ATOM 4811 O O . ASP B 1 234 ? -12.852 -9.82 -10.609 1 96 234 ASP B O 1
ATOM 4815 N N . TYR B 1 235 ? -13.555 -8.234 -9.242 1 96.56 235 TYR B N 1
ATOM 4816 C CA . TYR B 1 235 ? -14.32 -9.172 -8.422 1 96.56 235 TYR B CA 1
ATOM 4817 C C . TYR B 1 235 ? -15.453 -9.797 -9.227 1 96.56 235 TYR B C 1
ATOM 4819 O O . TYR B 1 235 ? -15.703 -11 -9.133 1 96.56 235 TYR B O 1
ATOM 4827 N N . LYS B 1 236 ? -16.047 -8.992 -10.023 1 95.31 236 LYS B N 1
ATOM 4828 C CA . LYS B 1 236 ? -17.188 -9.469 -10.805 1 95.31 236 LYS B CA 1
ATOM 4829 C C . LYS B 1 236 ? -16.734 -10.383 -11.938 1 95.31 236 LYS B C 1
ATOM 4831 O O . LYS B 1 236 ? -17.297 -11.461 -12.133 1 95.31 236 LYS B O 1
ATOM 4836 N N . GLU B 1 237 ? -15.68 -9.992 -12.602 1 94.12 237 GLU B N 1
ATOM 4837 C CA . GLU B 1 237 ? -15.352 -10.633 -13.875 1 94.12 237 GLU B CA 1
ATOM 4838 C C . GLU B 1 237 ? -14.305 -11.727 -13.688 1 94.12 237 GLU B C 1
ATOM 4840 O O . GLU B 1 237 ? -14.156 -12.609 -14.539 1 94.12 237 GLU B O 1
ATOM 4845 N N . THR B 1 238 ? -13.586 -11.656 -12.688 1 93.81 238 THR B N 1
ATOM 4846 C CA . THR B 1 238 ? -12.453 -12.562 -12.539 1 93.81 238 THR B CA 1
ATOM 4847 C C . THR B 1 238 ? -12.609 -13.422 -11.289 1 93.81 238 THR B C 1
ATOM 4849 O O . THR B 1 238 ? -12.523 -14.656 -11.367 1 93.81 238 THR B O 1
ATOM 4852 N N . TRP B 1 239 ? -12.867 -12.844 -10.172 1 95 239 TRP B N 1
ATOM 4853 C CA . TRP B 1 239 ? -12.898 -13.547 -8.898 1 95 239 TRP B CA 1
ATOM 4854 C C . TRP B 1 239 ? -14.164 -14.383 -8.766 1 95 239 TRP B C 1
ATOM 4856 O O . TRP B 1 239 ? -14.102 -15.578 -8.484 1 95 239 TRP B O 1
ATOM 4866 N N . LEU B 1 240 ? -15.312 -13.797 -8.984 1 94.69 240 LEU B N 1
ATOM 4867 C CA . LEU B 1 240 ? -16.594 -14.445 -8.711 1 94.69 240 LEU B CA 1
ATOM 4868 C C . LEU B 1 240 ? -16.781 -15.68 -9.578 1 94.69 240 LEU B C 1
ATOM 4870 O O . LEU B 1 240 ? -17.188 -16.734 -9.086 1 94.69 240 LEU B O 1
ATOM 4874 N N . PRO B 1 241 ? -16.469 -15.594 -10.852 1 93.38 241 PRO B N 1
ATOM 4875 C CA . PRO B 1 241 ? -16.641 -16.766 -11.703 1 93.38 241 PRO B CA 1
ATOM 4876 C C . PRO B 1 241 ? -15.805 -17.969 -11.25 1 93.38 241 PRO B C 1
ATOM 4878 O O . PRO B 1 241 ? -16.141 -19.109 -11.547 1 93.38 241 PRO B O 1
ATOM 4881 N N . ALA B 1 242 ? -14.773 -17.75 -10.57 1 94.94 242 ALA B N 1
ATOM 4882 C CA . ALA B 1 242 ? -13.906 -18.812 -10.094 1 94.94 242 ALA B CA 1
ATOM 4883 C C . ALA B 1 242 ? -14.617 -19.672 -9.055 1 94.94 242 ALA B C 1
ATOM 4885 O O . ALA B 1 242 ? -14.227 -20.828 -8.82 1 94.94 242 ALA B O 1
ATOM 4886 N N . ARG B 1 243 ? -15.625 -19.141 -8.445 1 94.12 243 ARG B N 1
ATOM 4887 C CA . ARG B 1 243 ? -16.297 -19.844 -7.359 1 94.12 243 ARG B CA 1
ATOM 4888 C C . ARG B 1 243 ? -16.875 -21.172 -7.832 1 94.12 243 ARG B C 1
ATOM 4890 O O . ARG B 1 243 ? -16.719 -22.188 -7.16 1 94.12 243 ARG B O 1
ATOM 4897 N N . SER B 1 244 ? -17.531 -21.078 -8.914 1 93.56 244 SER B N 1
ATOM 4898 C CA . SER B 1 244 ? -18.156 -22.297 -9.438 1 93.56 244 SER B CA 1
ATOM 4899 C C . SER B 1 244 ? -17.109 -23.359 -9.773 1 93.56 244 SER B C 1
ATOM 4901 O O . SER B 1 244 ? -17.344 -24.547 -9.602 1 93.56 244 SER B O 1
ATOM 4903 N N . LEU B 1 245 ? -15.961 -22.953 -10.227 1 95.06 245 LEU B N 1
ATOM 4904 C CA . LEU B 1 245 ? -14.883 -23.875 -10.539 1 95.06 245 LEU B CA 1
ATOM 4905 C C . LEU B 1 245 ? -14.344 -24.531 -9.273 1 95.06 245 LEU B C 1
ATOM 4907 O O . LEU B 1 245 ? -14.094 -25.734 -9.258 1 95.06 245 LEU B O 1
ATOM 4911 N N . VAL B 1 246 ? -14.227 -23.734 -8.289 1 96.38 246 VAL B N 1
ATOM 4912 C CA . VAL B 1 246 ? -13.719 -24.25 -7.016 1 96.38 246 VAL B CA 1
ATOM 4913 C C . VAL B 1 246 ? -14.742 -25.203 -6.402 1 96.38 246 VAL B C 1
ATOM 4915 O O . VAL B 1 246 ? -14.383 -26.266 -5.879 1 96.38 246 VAL B O 1
ATOM 4918 N N . LEU B 1 247 ? -15.953 -24.828 -6.465 1 95.94 247 LEU B N 1
ATOM 4919 C CA . LEU B 1 247 ? -17.016 -25.703 -5.973 1 95.94 247 LEU B CA 1
ATOM 4920 C C . LEU B 1 247 ? -17 -27.047 -6.691 1 95.94 247 LEU B C 1
ATOM 4922 O O . LEU B 1 247 ? -17.094 -28.094 -6.051 1 95.94 247 LEU B O 1
ATOM 4926 N N . ALA B 1 248 ? -16.922 -26.938 -7.93 1 96.44 248 ALA B N 1
ATOM 4927 C CA . ALA B 1 248 ? -16.875 -28.156 -8.727 1 96.44 248 ALA B CA 1
ATOM 4928 C C . ALA B 1 248 ? -15.656 -29 -8.352 1 96.44 248 ALA B C 1
ATOM 4930 O O . ALA B 1 248 ? -15.758 -30.234 -8.266 1 96.44 248 ALA B O 1
ATOM 4931 N N . ALA B 1 249 ? -14.539 -28.406 -8.148 1 97.5 249 ALA B N 1
ATOM 4932 C CA . ALA B 1 249 ? -13.312 -29.094 -7.777 1 97.5 249 ALA B CA 1
ATOM 4933 C C . ALA B 1 249 ? -13.461 -29.781 -6.418 1 97.5 249 ALA B C 1
ATOM 4935 O O . ALA B 1 249 ? -13.023 -30.922 -6.234 1 97.5 249 ALA B O 1
ATOM 4936 N N . ILE B 1 250 ? -14.062 -29.109 -5.504 1 97.62 250 ILE B N 1
ATOM 4937 C CA . ILE B 1 250 ? -14.273 -29.656 -4.168 1 97.62 250 ILE B CA 1
ATOM 4938 C C . ILE B 1 250 ? -15.195 -30.859 -4.246 1 97.62 250 ILE B C 1
ATOM 4940 O O . ILE B 1 250 ? -14.922 -31.906 -3.629 1 97.62 250 ILE B O 1
ATOM 4944 N N . LYS B 1 251 ? -16.203 -30.734 -4.996 1 96.81 251 LYS B N 1
ATOM 4945 C CA . LYS B 1 251 ? -17.156 -31.828 -5.133 1 96.81 251 LYS B CA 1
ATOM 4946 C C . LYS B 1 251 ? -16.516 -33.031 -5.805 1 96.81 251 LYS B C 1
ATOM 4948 O O . LYS B 1 251 ? -16.875 -34.188 -5.516 1 96.81 251 LYS B O 1
ATOM 4953 N N . ASN B 1 252 ? -15.578 -32.781 -6.605 1 97.38 252 ASN B N 1
ATOM 4954 C CA . ASN B 1 252 ? -14.938 -33.844 -7.375 1 97.38 252 ASN B CA 1
ATOM 4955 C C . ASN B 1 252 ? -13.68 -34.344 -6.688 1 97.38 252 ASN B C 1
ATOM 4957 O O . ASN B 1 252 ? -12.945 -35.156 -7.25 1 97.38 252 ASN B O 1
ATOM 4961 N N . ARG B 1 253 ? -13.383 -33.906 -5.539 1 97.81 253 ARG B N 1
ATOM 4962 C CA . ARG B 1 253 ? -12.07 -34.094 -4.918 1 97.81 253 ARG B CA 1
ATOM 4963 C C . ARG B 1 253 ? -11.789 -35.562 -4.656 1 97.81 253 ARG B C 1
ATOM 4965 O O . ARG B 1 253 ? -10.641 -36 -4.715 1 97.81 253 ARG B O 1
ATOM 4972 N N . TYR B 1 254 ? -12.797 -36.406 -4.43 1 97.69 254 TYR B N 1
ATOM 4973 C CA . TYR B 1 254 ? -12.586 -37.844 -4.148 1 97.69 254 TYR B CA 1
ATOM 4974 C C . TYR B 1 254 ? -12.258 -38.594 -5.426 1 97.69 254 TYR B C 1
ATOM 4976 O O . TYR B 1 254 ? -11.727 -39.719 -5.371 1 97.69 254 TYR B O 1
ATOM 4984 N N . ASN B 1 255 ? -12.641 -38.031 -6.547 1 97.44 255 ASN B N 1
ATOM 4985 C CA . ASN B 1 255 ? -12.227 -38.594 -7.824 1 97.44 255 ASN B CA 1
ATOM 4986 C C . ASN B 1 255 ? -10.773 -38.25 -8.156 1 97.44 255 ASN B C 1
ATOM 4988 O O . ASN B 1 255 ? -10.109 -38.969 -8.883 1 97.44 255 ASN B O 1
ATOM 4992 N N . VAL B 1 256 ? -10.328 -37.188 -7.672 1 97.62 256 VAL B N 1
ATOM 4993 C CA . VAL B 1 256 ? -8.938 -36.781 -7.844 1 97.62 256 VAL B CA 1
ATOM 4994 C C . VAL B 1 256 ? -8.039 -37.656 -6.98 1 97.62 256 VAL B C 1
ATOM 4996 O O . VAL B 1 256 ? -7.055 -38.219 -7.469 1 97.62 256 VAL B O 1
ATOM 4999 N N . ASP B 1 257 ? -8.438 -37.781 -5.777 1 97.88 257 ASP B N 1
ATOM 5000 C CA . ASP B 1 257 ? -7.719 -38.625 -4.828 1 97.88 257 ASP B CA 1
ATOM 5001 C C . ASP B 1 257 ? -8.648 -39.125 -3.719 1 97.88 257 ASP B C 1
ATOM 5003 O O . ASP B 1 257 ? -9.406 -38.344 -3.146 1 97.88 257 ASP B O 1
ATOM 5007 N N . PRO B 1 258 ? -8.492 -40.344 -3.348 1 97.19 258 PRO B N 1
ATOM 5008 C CA . PRO B 1 258 ? -9.398 -40.906 -2.35 1 97.19 258 PRO B CA 1
ATOM 5009 C C . PRO B 1 258 ? -9.281 -40.219 -0.988 1 97.19 258 PRO B C 1
ATOM 5011 O O . PRO B 1 258 ? -10.195 -40.312 -0.17 1 97.19 258 PRO B O 1
ATOM 5014 N N . SER B 1 259 ? -8.188 -39.594 -0.701 1 95.88 259 SER B N 1
ATOM 5015 C CA . SER B 1 259 ? -8.016 -38.906 0.572 1 95.88 259 SER B CA 1
ATOM 5016 C C . SER B 1 259 ? -8.992 -37.75 0.697 1 95.88 259 SER B C 1
ATOM 5018 O O . SER B 1 259 ? -9.281 -37.281 1.806 1 95.88 259 SER B O 1
ATOM 5020 N N . GLY B 1 260 ? -9.391 -37.188 -0.413 1 97.5 260 GLY B N 1
ATOM 5021 C CA . GLY B 1 260 ? -10.25 -36 -0.426 1 97.5 260 GLY B CA 1
ATOM 5022 C C . GLY B 1 260 ? -9.508 -34.719 -0.076 1 97.5 260 GLY B C 1
ATOM 5023 O O . GLY B 1 260 ? -10.133 -33.688 0.194 1 97.5 260 GLY B O 1
ATOM 5024 N N . GLN B 1 261 ? -8.203 -34.688 -0.053 1 98.38 261 GLN B N 1
ATOM 5025 C CA . GLN B 1 261 ? -7.426 -33.562 0.431 1 98.38 261 GLN B CA 1
ATOM 5026 C C . GLN B 1 261 ? -6.727 -32.844 -0.719 1 98.38 261 GLN B C 1
ATOM 5028 O O . GLN B 1 261 ? -5.949 -31.906 -0.495 1 98.38 261 GLN B O 1
ATOM 5033 N N . ILE B 1 262 ? -7.051 -33.312 -1.915 1 98.5 262 ILE B N 1
ATOM 5034 C CA . ILE B 1 262 ? -6.469 -32.75 -3.123 1 98.5 262 ILE B CA 1
ATOM 5035 C C . ILE B 1 262 ? -7.578 -32.344 -4.094 1 98.5 262 ILE B C 1
ATOM 5037 O O . ILE B 1 262 ? -8.461 -33.156 -4.398 1 98.5 262 ILE B O 1
ATOM 5041 N N . ILE B 1 263 ? -7.543 -31.062 -4.543 1 98.31 263 ILE B N 1
ATOM 5042 C CA . ILE B 1 263 ? -8.508 -30.656 -5.559 1 98.31 263 ILE B CA 1
ATOM 5043 C C . ILE B 1 263 ? -7.773 -30.328 -6.859 1 98.31 263 ILE B C 1
ATOM 5045 O O . ILE B 1 263 ? -6.574 -30.047 -6.852 1 98.31 263 ILE B O 1
ATOM 5049 N N . CYS B 1 264 ? -8.508 -30.438 -7.938 1 97.88 264 CYS B N 1
ATOM 5050 C CA . CYS B 1 264 ? -7.965 -30.109 -9.25 1 97.88 264 CYS B CA 1
ATOM 5051 C C . CYS B 1 264 ? -8.812 -29.031 -9.938 1 97.88 264 CYS B C 1
ATOM 5053 O O . CYS B 1 264 ? -10.016 -29.234 -10.133 1 97.88 264 CYS B O 1
ATOM 5055 N N . LEU B 1 265 ? -8.148 -27.953 -10.234 1 96 265 LEU B N 1
ATOM 5056 C CA . LEU B 1 265 ? -8.82 -26.891 -10.977 1 96 265 LEU B CA 1
ATOM 5057 C C . LEU B 1 265 ? -8.648 -27.078 -12.477 1 96 265 LEU B C 1
ATOM 5059 O O . LEU B 1 265 ? -7.543 -26.953 -13.008 1 96 265 LEU B O 1
ATOM 5063 N N . GLU B 1 266 ? -9.664 -27.266 -13.141 1 84.94 266 GLU B N 1
ATOM 5064 C CA . GLU B 1 266 ? -9.648 -27.688 -14.539 1 84.94 266 GLU B CA 1
ATOM 5065 C C . GLU B 1 266 ? -9.328 -26.516 -15.461 1 84.94 266 GLU B C 1
ATOM 5067 O O . GLU B 1 266 ? -8.805 -26.719 -16.562 1 84.94 266 GLU B O 1
ATOM 5072 N N . GLU B 1 267 ? -9.695 -25.391 -15.125 1 81.81 267 GLU B N 1
ATOM 5073 C CA . GLU B 1 267 ? -9.539 -24.234 -16.016 1 81.81 267 GLU B CA 1
ATOM 5074 C C . GLU B 1 267 ? -8.344 -23.375 -15.609 1 81.81 267 GLU B C 1
ATOM 5076 O O . GLU B 1 267 ? -8.359 -22.156 -15.773 1 81.81 267 GLU B O 1
ATOM 5081 N N . GLY B 1 268 ? -7.391 -24.062 -15.023 1 78.25 268 GLY B N 1
ATOM 5082 C CA . GLY B 1 268 ? -6.156 -23.344 -14.773 1 78.25 268 GLY B CA 1
ATOM 5083 C C . GLY B 1 268 ? -6.117 -22.688 -13.398 1 78.25 268 GLY B C 1
ATOM 5084 O O . GLY B 1 268 ? -6.832 -23.109 -12.492 1 78.25 268 GLY B O 1
ATOM 5085 N N . GLY B 1 269 ? -5.211 -21.656 -13.281 1 83.25 269 GLY B N 1
ATOM 5086 C CA . GLY B 1 269 ? -4.918 -21.031 -12.008 1 83.25 269 GLY B CA 1
ATOM 5087 C C . GLY B 1 269 ? -5.855 -19.891 -11.672 1 83.25 269 GLY B C 1
ATOM 5088 O O . GLY B 1 269 ? -5.414 -18.766 -11.445 1 83.25 269 GLY B O 1
ATOM 5089 N N . CYS B 1 270 ? -7.191 -20.188 -11.555 1 90.31 270 CYS B N 1
ATOM 5090 C CA . CYS B 1 270 ? -8.156 -19.188 -11.117 1 90.31 270 CYS B CA 1
ATOM 5091 C C . CYS B 1 270 ? -7.934 -18.828 -9.648 1 90.31 270 CYS B C 1
ATOM 5093 O O . CYS B 1 270 ? -7.211 -19.531 -8.938 1 90.31 270 CYS B O 1
ATOM 5095 N N . PRO B 1 271 ? -8.414 -17.641 -9.203 1 92.5 271 PRO B N 1
ATOM 5096 C CA . PRO B 1 271 ? -8.289 -17.297 -7.785 1 92.5 271 PRO B CA 1
ATOM 5097 C C . PRO B 1 271 ? -9.125 -18.203 -6.879 1 92.5 271 PRO B C 1
ATOM 5099 O O . PRO B 1 271 ? -10.273 -17.875 -6.559 1 92.5 271 PRO B O 1
ATOM 5102 N N . TRP B 1 272 ? -8.5 -19.188 -6.402 1 94.81 272 TRP B N 1
ATOM 5103 C CA . TRP B 1 272 ? -9.258 -20.281 -5.773 1 94.81 272 TRP B CA 1
ATOM 5104 C C . TRP B 1 272 ? -9.188 -20.172 -4.254 1 94.81 272 TRP B C 1
ATOM 5106 O O . TRP B 1 272 ? -10.062 -20.688 -3.551 1 94.81 272 TRP B O 1
ATOM 5116 N N . LYS B 1 273 ? -8.266 -19.484 -3.715 1 92.19 273 LYS B N 1
ATOM 5117 C CA . LYS B 1 273 ? -7.945 -19.578 -2.293 1 92.19 273 LYS B CA 1
ATOM 5118 C C . LYS B 1 273 ? -9.094 -19.062 -1.433 1 92.19 273 LYS B C 1
ATOM 5120 O O . LYS B 1 273 ? -9.594 -19.781 -0.563 1 92.19 273 LYS B O 1
ATOM 5125 N N . ASP B 1 274 ? -9.469 -17.906 -1.779 1 91.12 274 ASP B N 1
ATOM 5126 C CA . ASP B 1 274 ? -10.555 -17.297 -1.013 1 91.12 274 ASP B CA 1
ATOM 5127 C C . ASP B 1 274 ? -11.82 -18.156 -1.077 1 91.12 274 ASP B C 1
ATOM 5129 O O . ASP B 1 274 ? -12.477 -18.375 -0.059 1 91.12 274 ASP B O 1
ATOM 5133 N N . HIS B 1 275 ? -12.141 -18.594 -2.244 1 94.12 275 HIS B N 1
ATOM 5134 C CA . HIS B 1 275 ? -13.328 -19.422 -2.447 1 94.12 275 HIS B CA 1
ATOM 5135 C C . HIS B 1 275 ? -13.203 -20.75 -1.712 1 94.12 275 HIS B C 1
ATOM 5137 O O . HIS B 1 275 ? -14.18 -21.25 -1.156 1 94.12 275 HIS B O 1
ATOM 5143 N N . LEU B 1 276 ? -12.039 -21.25 -1.694 1 95.81 276 LEU B N 1
ATOM 5144 C CA . LEU B 1 276 ? -11.82 -22.516 -1.021 1 95.81 276 LEU B CA 1
ATOM 5145 C C . LEU B 1 276 ? -12.156 -22.422 0.462 1 95.81 276 LEU B C 1
ATOM 5147 O O . LEU B 1 276 ? -12.891 -23.25 0.997 1 95.81 276 LEU B O 1
ATOM 5151 N N . PHE B 1 277 ? -11.688 -21.422 1.103 1 92.5 277 PHE B N 1
ATOM 5152 C CA . PHE B 1 277 ? -11.922 -21.25 2.529 1 92.5 277 PHE B CA 1
ATOM 5153 C C . PHE B 1 277 ? -13.406 -21.078 2.816 1 92.5 277 PHE B C 1
ATOM 5155 O O . PHE B 1 277 ? -13.945 -21.719 3.723 1 92.5 277 PHE B O 1
ATOM 5162 N N . THR B 1 278 ? -14.039 -20.281 2.062 1 89.56 278 THR B N 1
ATOM 5163 C CA . THR B 1 278 ? -15.46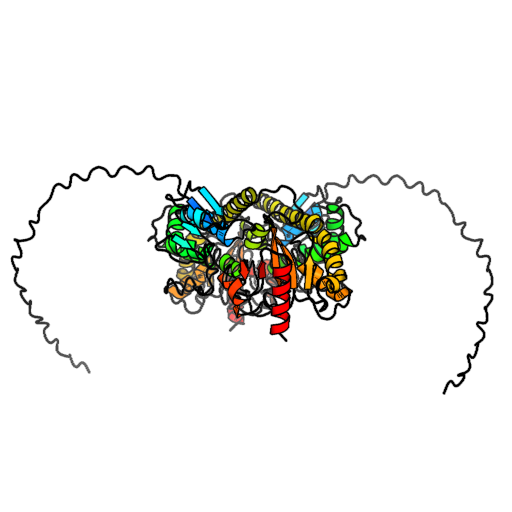9 -20.031 2.248 1 89.56 278 THR B CA 1
ATOM 5164 C C . THR B 1 278 ? -16.281 -21.297 1.988 1 89.56 278 THR B C 1
ATOM 5166 O O . THR B 1 278 ? -17.156 -21.656 2.779 1 89.56 278 THR B O 1
ATOM 5169 N N . LEU B 1 279 ? -15.977 -21.938 0.958 1 94.12 279 LEU B N 1
ATOM 5170 C CA . LEU B 1 279 ? -16.719 -23.125 0.554 1 94.12 279 LEU B CA 1
ATOM 5171 C C . LEU B 1 279 ? -16.453 -24.281 1.514 1 94.12 279 LEU B C 1
ATOM 5173 O O . LEU B 1 279 ? -17.359 -25.094 1.786 1 94.12 279 LEU B O 1
ATOM 5177 N N . GLU B 1 280 ? -15.234 -24.375 2.012 1 95.69 280 GLU B N 1
ATOM 5178 C CA . GLU B 1 280 ? -14.93 -25.391 3.016 1 95.69 280 GLU B CA 1
ATOM 5179 C C . GLU B 1 280 ? -15.805 -25.234 4.254 1 95.69 280 GLU B C 1
ATOM 5181 O O . GLU B 1 280 ? -16.312 -26.203 4.805 1 95.69 280 GLU B O 1
ATOM 5186 N N . ALA B 1 281 ? -15.938 -24.047 4.641 1 91.12 281 ALA B N 1
ATOM 5187 C CA . ALA B 1 281 ? -16.766 -23.75 5.809 1 91.12 281 ALA B CA 1
ATOM 5188 C C . ALA B 1 281 ? -18.234 -24.047 5.535 1 91.12 281 ALA B C 1
ATOM 5190 O O . ALA B 1 281 ? -18.906 -24.688 6.344 1 91.12 281 ALA B O 1
ATOM 5191 N N . GLU B 1 282 ? -18.734 -23.641 4.445 1 90.88 282 GLU B N 1
ATOM 5192 C CA . GLU B 1 282 ? -20.125 -23.812 4.066 1 90.88 282 GLU B CA 1
ATOM 5193 C C . GLU B 1 282 ? -20.484 -25.281 3.92 1 90.88 282 GLU B C 1
ATOM 5195 O O . GLU B 1 282 ? -21.578 -25.703 4.32 1 90.88 282 GLU B O 1
ATOM 5200 N N . LEU B 1 283 ? -19.578 -26.016 3.359 1 94.94 283 LEU B N 1
ATOM 5201 C CA . LEU B 1 283 ? -19.844 -27.406 3.037 1 94.94 283 LEU B CA 1
ATOM 5202 C C . LEU B 1 283 ? -19.328 -28.328 4.141 1 94.94 283 LEU B C 1
ATOM 5204 O O . LEU B 1 283 ? -19.484 -29.547 4.051 1 94.94 283 LEU B O 1
ATOM 5208 N N . LYS B 1 284 ? -18.734 -27.703 5.137 1 94.44 284 LYS B N 1
ATOM 5209 C CA . LYS B 1 284 ? -18.172 -28.469 6.254 1 94.44 284 LYS B CA 1
ATOM 5210 C C . LYS B 1 284 ? -17.25 -29.562 5.758 1 94.44 284 LYS B C 1
ATOM 5212 O O . LYS B 1 284 ? -17.406 -30.734 6.137 1 94.44 284 LYS B O 1
ATOM 5217 N N . VAL B 1 285 ? -16.344 -29.188 4.965 1 95.56 285 VAL B N 1
ATOM 5218 C CA . VAL B 1 285 ? -15.406 -30.125 4.324 1 95.56 285 VAL B CA 1
ATOM 5219 C C . VAL B 1 285 ? -14.438 -30.672 5.363 1 95.56 285 VAL B C 1
ATOM 5221 O O . VAL B 1 285 ? -13.797 -29.906 6.094 1 95.56 285 VAL B O 1
ATOM 5224 N N . THR B 1 286 ? -14.398 -31.969 5.48 1 94.19 286 THR B N 1
ATOM 5225 C CA . THR B 1 286 ? -13.461 -32.719 6.312 1 94.19 286 THR B CA 1
ATOM 5226 C C . THR B 1 286 ? -13.016 -34 5.613 1 94.19 286 THR B C 1
ATOM 5228 O O . THR B 1 286 ? -13.836 -34.719 5.031 1 94.19 286 THR B O 1
ATOM 5231 N N . PRO B 1 287 ? -11.734 -34.344 5.727 1 95.19 287 PRO B N 1
ATOM 5232 C CA . PRO B 1 287 ? -10.602 -33.531 6.199 1 95.19 287 PRO B CA 1
ATOM 5233 C C . PRO B 1 287 ? -10.336 -32.312 5.332 1 95.19 287 PRO B C 1
ATOM 5235 O O . PRO B 1 287 ? -10.844 -32.219 4.211 1 95.19 287 PRO B O 1
ATOM 5238 N N . PRO B 1 288 ? -9.586 -31.344 5.84 1 95.94 288 PRO B N 1
ATOM 5239 C CA . PRO B 1 288 ? -9.32 -30.125 5.066 1 95.94 288 PRO B CA 1
ATOM 5240 C C . PRO B 1 288 ? -8.523 -30.406 3.795 1 95.94 288 PRO B C 1
ATOM 5242 O O . PRO B 1 288 ? -7.703 -31.328 3.762 1 95.94 288 PRO B O 1
ATOM 5245 N N . ILE B 1 289 ? -8.82 -29.625 2.84 1 97.94 289 ILE B N 1
ATOM 5246 C CA . ILE B 1 289 ? -8.078 -29.703 1.585 1 97.94 289 ILE B CA 1
ATOM 5247 C C . ILE B 1 289 ? -6.668 -29.156 1.785 1 97.94 289 ILE B C 1
ATOM 5249 O O . ILE B 1 289 ? -6.484 -28.094 2.406 1 97.94 289 ILE B O 1
ATOM 5253 N N . LEU B 1 290 ? -5.668 -29.844 1.214 1 98 290 LEU B N 1
ATOM 5254 C CA . LEU B 1 290 ? -4.273 -29.5 1.47 1 98 290 LEU B CA 1
ATOM 5255 C C . LEU B 1 290 ? -3.619 -28.922 0.219 1 98 290 LEU B C 1
ATOM 5257 O O . LEU B 1 290 ? -2.723 -28.078 0.315 1 98 290 LEU B O 1
ATOM 5261 N N . TYR B 1 291 ? -4.098 -29.391 -0.938 1 98.38 291 TYR B N 1
ATOM 5262 C CA . TYR B 1 291 ? -3.41 -29.016 -2.168 1 98.38 291 TYR B CA 1
ATOM 5263 C C . TYR B 1 291 ? -4.406 -28.703 -3.281 1 98.38 291 TYR B C 1
ATOM 5265 O O . TYR B 1 291 ? -5.465 -29.344 -3.359 1 98.38 291 TYR B O 1
ATOM 5273 N N . ALA B 1 292 ? -4.047 -27.828 -4.105 1 98.25 292 ALA B N 1
ATOM 5274 C CA . ALA B 1 292 ? -4.73 -27.547 -5.363 1 98.25 292 ALA B CA 1
ATOM 5275 C C . ALA B 1 292 ? -3.814 -27.797 -6.555 1 98.25 292 ALA B C 1
ATOM 5277 O O . ALA B 1 292 ? -2.668 -27.344 -6.574 1 98.25 292 ALA B O 1
ATOM 5278 N N . LEU B 1 293 ? -4.324 -28.562 -7.465 1 98.19 293 LEU B N 1
ATOM 5279 C CA . LEU B 1 293 ? -3.617 -28.812 -8.719 1 98.19 293 LEU B CA 1
ATOM 5280 C C . LEU B 1 293 ? -4.215 -28 -9.859 1 98.19 293 LEU B C 1
ATOM 5282 O O . LEU B 1 293 ? -5.438 -27.859 -9.953 1 98.19 293 LEU B O 1
ATOM 5286 N N . PHE B 1 294 ? -3.371 -27.391 -10.656 1 96.56 294 PHE B N 1
ATOM 5287 C CA . PHE B 1 294 ? -3.852 -26.641 -11.812 1 96.56 294 PHE B CA 1
ATOM 5288 C C . PHE B 1 294 ? -2.732 -26.422 -12.82 1 96.56 294 PHE B C 1
ATOM 5290 O O . PHE B 1 294 ? -1.562 -26.672 -12.523 1 96.56 294 PHE B O 1
ATOM 5297 N N . THR B 1 295 ? -3.092 -26.062 -14.008 1 92.81 295 THR B N 1
ATOM 5298 C CA . THR B 1 295 ? -2.109 -25.75 -15.047 1 92.81 295 THR B CA 1
ATOM 5299 C C . THR B 1 295 ? -1.799 -24.266 -15.07 1 92.81 295 THR B C 1
ATOM 5301 O O . THR B 1 295 ? -2.684 -23.438 -14.852 1 92.81 295 THR B O 1
ATOM 5304 N N . ASP B 1 296 ? -0.544 -23.969 -15.328 1 86.25 296 ASP B N 1
ATOM 5305 C CA . ASP B 1 296 ? -0.186 -22.562 -15.484 1 86.25 296 ASP B CA 1
ATOM 5306 C C . ASP B 1 296 ? -0.365 -22.109 -16.938 1 86.25 296 ASP B C 1
ATOM 5308 O O . ASP B 1 296 ? -0.911 -22.844 -17.75 1 86.25 296 ASP B O 1
ATOM 5312 N N . THR B 1 297 ? 0.012 -20.938 -17.281 1 77.69 297 THR B N 1
ATOM 5313 C CA . THR B 1 297 ? -0.226 -20.312 -18.594 1 77.69 297 THR B CA 1
ATOM 5314 C C . THR B 1 297 ? 0.642 -20.969 -19.656 1 77.69 297 THR B C 1
ATOM 5316 O O . THR B 1 297 ? 0.406 -20.781 -20.859 1 77.69 297 THR B O 1
ATOM 5319 N N . HIS B 1 298 ? 1.58 -21.797 -19.25 1 78.06 298 HIS B N 1
ATOM 5320 C CA . HIS B 1 298 ? 2.465 -22.453 -20.203 1 78.06 298 HIS B CA 1
ATOM 5321 C C . HIS B 1 298 ? 2.141 -23.938 -20.328 1 78.06 298 HIS B C 1
ATOM 5323 O O . HIS B 1 298 ? 2.895 -24.688 -20.953 1 78.06 298 HIS B O 1
ATOM 5329 N N . GLY B 1 299 ? 1.153 -24.312 -19.656 1 85.25 299 GLY B N 1
ATOM 5330 C CA . GLY B 1 299 ? 0.689 -25.672 -19.797 1 85.25 299 GLY B CA 1
ATOM 5331 C C . GLY B 1 299 ? 1.342 -26.625 -18.797 1 85.25 299 GLY B C 1
ATOM 5332 O O . GLY B 1 299 ? 1.071 -27.828 -18.812 1 85.25 299 GLY B O 1
ATOM 5333 N N . ASN B 1 300 ? 2.189 -26.109 -17.953 1 91.62 300 ASN B N 1
ATOM 5334 C CA . ASN B 1 300 ? 2.777 -26.938 -16.906 1 91.62 300 ASN B CA 1
ATOM 5335 C C . ASN B 1 300 ? 1.838 -27.094 -15.719 1 91.62 300 ASN B C 1
ATOM 5337 O O . ASN B 1 300 ? 1.033 -26.203 -15.438 1 91.62 300 ASN B O 1
ATOM 5341 N N . TRP B 1 301 ? 1.988 -28.172 -15.086 1 96.12 301 TRP B N 1
ATOM 5342 C CA . TRP B 1 301 ? 1.112 -28.453 -13.945 1 96.12 301 TRP B CA 1
ATOM 5343 C C . TRP B 1 301 ? 1.738 -27.953 -12.648 1 96.12 301 TRP B C 1
ATOM 5345 O O . TRP B 1 301 ? 2.947 -28.078 -12.445 1 96.12 301 TRP B O 1
ATOM 5355 N N . ARG B 1 302 ? 0.896 -27.469 -11.797 1 96.81 302 ARG B N 1
ATOM 5356 C CA . ARG B 1 302 ? 1.322 -26.938 -10.508 1 96.81 302 ARG B CA 1
ATOM 5357 C C . ARG B 1 302 ? 0.605 -27.641 -9.359 1 96.81 302 ARG B C 1
ATOM 5359 O O . ARG B 1 302 ? -0.552 -28.031 -9.492 1 96.81 302 ARG B O 1
ATOM 5366 N N . VAL B 1 303 ? 1.319 -27.828 -8.328 1 98.19 303 VAL B N 1
ATOM 5367 C CA . VAL B 1 303 ? 0.771 -28.266 -7.047 1 98.19 303 VAL B CA 1
ATOM 5368 C C . VAL B 1 303 ? 1.004 -27.172 -6.004 1 98.19 303 VAL B C 1
ATOM 5370 O O . VAL B 1 303 ? 2.148 -26.844 -5.676 1 98.19 303 VAL B O 1
ATOM 5373 N N . GLN B 1 304 ? -0.052 -26.578 -5.516 1 97 304 GLN B N 1
ATOM 5374 C CA . GLN B 1 304 ? 0.049 -25.469 -4.566 1 97 304 GLN B CA 1
ATOM 5375 C C . GLN B 1 304 ? -0.607 -25.812 -3.236 1 97 304 GLN B C 1
ATOM 5377 O O . GLN B 1 304 ? -1.701 -26.391 -3.209 1 97 304 GLN B O 1
ATOM 5382 N N . CYS B 1 305 ? 0.079 -25.469 -2.201 1 97.12 305 CYS B N 1
ATOM 5383 C CA . CYS B 1 305 ? -0.408 -25.734 -0.854 1 97.12 305 CYS B CA 1
ATOM 5384 C C . CYS B 1 305 ? -1.529 -24.781 -0.476 1 97.12 305 CYS B C 1
ATOM 5386 O O . CYS B 1 305 ? -1.562 -23.641 -0.946 1 97.12 305 CYS B O 1
ATOM 5388 N N . VAL B 1 306 ? -2.418 -25.297 0.335 1 96.12 306 VAL B N 1
ATOM 5389 C CA . VAL B 1 306 ? -3.414 -24.438 0.97 1 96.12 306 VAL B CA 1
ATOM 5390 C C . VAL B 1 306 ? -2.854 -23.875 2.27 1 96.12 306 VAL B C 1
ATOM 5392 O O . VAL B 1 306 ? -2.289 -24.609 3.084 1 96.12 306 VAL B O 1
ATOM 5395 N N . SER B 1 307 ? -2.996 -22.578 2.393 1 91.62 307 SER B N 1
ATOM 5396 C CA . SER B 1 307 ? -2.514 -21.906 3.6 1 91.62 307 SER B CA 1
ATOM 5397 C C . SER B 1 307 ? -3.398 -22.219 4.801 1 91.62 307 SER B C 1
ATOM 5399 O O . SER B 1 307 ? -4.535 -22.672 4.637 1 91.62 307 SER B O 1
ATOM 5401 N N . VAL B 1 308 ? -2.859 -22 5.992 1 89.12 308 VAL B N 1
ATOM 5402 C CA . VAL B 1 308 ? -3.598 -22.266 7.223 1 89.12 308 VAL B CA 1
ATOM 5403 C C . VAL B 1 308 ? -4.777 -21.312 7.34 1 89.12 308 VAL B C 1
ATOM 5405 O O . VAL B 1 308 ? -5.828 -21.672 7.875 1 89.12 308 VAL B O 1
ATOM 5408 N N . SER B 1 309 ? -4.516 -20.062 6.848 1 81.81 309 SER B N 1
ATOM 5409 C CA . SER B 1 309 ? -5.566 -19.047 6.816 1 81.81 309 SER B CA 1
ATOM 5410 C C . SER B 1 309 ? -5.391 -18.109 5.637 1 81.81 309 SER B C 1
ATOM 5412 O O . SER B 1 309 ? -4.352 -18.125 4.969 1 81.81 309 SER B O 1
ATOM 5414 N N . MET B 1 310 ? -6.445 -17.391 5.438 1 76.81 310 MET B N 1
ATOM 5415 C CA . MET B 1 310 ? -6.387 -16.453 4.316 1 76.81 310 MET B CA 1
ATOM 5416 C C . MET B 1 310 ? -5.262 -15.445 4.512 1 76.81 310 MET B C 1
ATOM 5418 O O . MET B 1 310 ? -5.16 -14.82 5.57 1 76.81 310 MET B O 1
ATOM 5422 N N . GLY B 1 311 ? -4.434 -15.305 3.527 1 70.12 311 GLY B N 1
ATOM 5423 C CA . GLY B 1 311 ? -3.371 -14.312 3.576 1 70.12 311 GLY B CA 1
ATOM 5424 C C . GLY B 1 311 ? -2.127 -14.805 4.289 1 70.12 311 GLY B C 1
ATOM 5425 O O . GLY B 1 311 ? -1.077 -14.156 4.234 1 70.12 311 GLY B O 1
ATOM 5426 N N . SER B 1 312 ? -2.201 -15.938 4.922 1 75.38 312 SER B N 1
ATOM 5427 C CA . SER B 1 312 ? -1.062 -16.5 5.645 1 75.38 312 SER B CA 1
ATOM 5428 C C . SER B 1 312 ? -0.056 -17.125 4.688 1 75.38 312 SER B C 1
ATOM 5430 O O . SER B 1 312 ? -0.441 -17.719 3.68 1 75.38 312 SER B O 1
ATOM 5432 N N . PHE B 1 313 ? 1.156 -17.047 5.082 1 74 313 PHE B N 1
ATOM 5433 C CA . PHE B 1 313 ? 2.209 -17.703 4.316 1 74 313 PHE B CA 1
ATOM 5434 C C . PHE B 1 313 ? 2.486 -19.094 4.875 1 74 313 PHE B C 1
ATOM 5436 O O . PHE B 1 313 ? 3.268 -19.859 4.297 1 74 313 PHE B O 1
ATOM 5443 N N . GLU B 1 314 ? 1.892 -19.391 5.949 1 83.44 314 GLU B N 1
ATOM 5444 C CA . GLU B 1 314 ? 2.002 -20.734 6.5 1 83.44 314 GLU B CA 1
ATOM 5445 C C . GLU B 1 314 ? 1.029 -21.703 5.812 1 83.44 314 GLU B C 1
ATOM 5447 O O . GLU B 1 314 ? -0.133 -21.359 5.59 1 83.44 314 GLU B O 1
ATOM 5452 N N . ASN B 1 315 ? 1.553 -22.875 5.461 1 92.44 315 ASN B N 1
ATOM 5453 C CA . ASN B 1 315 ? 0.749 -23.859 4.754 1 92.44 315 ASN B CA 1
ATOM 5454 C C . ASN B 1 315 ? 0.166 -24.891 5.715 1 92.44 315 ASN B C 1
ATOM 5456 O O . ASN B 1 315 ? 0.779 -25.219 6.734 1 92.44 315 ASN B O 1
ATOM 5460 N N . ARG B 1 316 ? -1.006 -25.391 5.406 1 95.31 316 ARG B N 1
ATOM 5461 C CA . ARG B 1 316 ? -1.548 -26.531 6.148 1 95.31 316 ARG B CA 1
ATOM 5462 C C . ARG B 1 316 ? -0.583 -27.703 6.121 1 95.31 316 ARG B C 1
ATOM 5464 O O . ARG B 1 316 ? -0.381 -28.375 7.141 1 95.31 316 ARG B O 1
ATOM 5471 N N . LEU B 1 317 ? -0.015 -27.953 4.98 1 96.38 317 LEU B N 1
ATOM 5472 C CA . LEU B 1 317 ? 1.04 -28.938 4.785 1 96.38 317 LEU B CA 1
ATOM 5473 C C . LEU B 1 317 ? 1.924 -28.562 3.598 1 96.38 317 LEU B C 1
ATOM 5475 O O . LEU B 1 317 ? 1.479 -28.609 2.449 1 96.38 317 LEU B O 1
ATOM 5479 N N . SER B 1 318 ? 3.152 -28.266 3.877 1 96.31 318 SER B N 1
ATOM 5480 C CA . SER B 1 318 ? 4.086 -27.891 2.822 1 96.31 318 SER B CA 1
ATOM 5481 C C . SER B 1 318 ? 4.559 -29.109 2.033 1 96.31 318 SER B C 1
ATOM 5483 O O . SER B 1 318 ? 4.453 -30.234 2.51 1 96.31 318 SER B O 1
ATOM 5485 N N . LEU B 1 319 ? 5.02 -28.828 0.847 1 97.38 319 LEU B N 1
ATOM 5486 C CA . LEU B 1 319 ? 5.664 -29.906 0.09 1 97.38 319 LEU B CA 1
ATOM 5487 C C . LEU B 1 319 ? 6.91 -30.406 0.811 1 97.38 319 LEU B C 1
ATOM 5489 O O . LEU B 1 319 ? 7.496 -29.688 1.624 1 97.38 319 LEU B O 1
ATOM 5493 N N . LYS B 1 320 ? 7.324 -31.547 0.501 1 96.31 320 LYS B N 1
ATOM 5494 C CA . LYS B 1 320 ? 8.406 -32.219 1.21 1 96.31 320 LYS B CA 1
ATOM 5495 C C . LYS B 1 320 ? 9.641 -31.328 1.311 1 96.31 320 LYS B C 1
ATOM 5497 O O . LYS B 1 320 ? 10.031 -30.688 0.329 1 96.31 320 LYS B O 1
ATOM 5502 N N . GLU B 1 321 ? 10.203 -31.312 2.48 1 92.5 321 GLU B N 1
ATOM 5503 C CA . GLU B 1 321 ? 11.344 -30.453 2.773 1 92.5 321 GLU B CA 1
ATOM 5504 C C . GLU B 1 321 ? 12.523 -30.75 1.855 1 92.5 321 GLU B C 1
ATOM 5506 O O . GLU B 1 321 ? 13.211 -29.844 1.395 1 92.5 321 GLU B O 1
ATOM 5511 N N . GLU B 1 322 ? 12.766 -32 1.578 1 93.31 322 GLU B N 1
ATOM 5512 C CA . GLU B 1 322 ? 13.914 -32.438 0.783 1 93.31 322 GLU B CA 1
ATOM 5513 C C . GLU B 1 322 ? 13.805 -31.938 -0.656 1 93.31 322 GLU B C 1
ATOM 5515 O O . GLU B 1 322 ? 14.797 -31.906 -1.383 1 93.31 322 GLU B O 1
ATOM 5520 N N . TRP B 1 323 ? 12.555 -31.609 -1.048 1 95.75 323 TRP B N 1
ATOM 5521 C CA . TRP B 1 323 ? 12.328 -31.188 -2.426 1 95.75 323 TRP B CA 1
ATOM 5522 C C . TRP B 1 323 ? 12.531 -29.688 -2.574 1 95.75 323 TRP B C 1
ATOM 5524 O O . TRP B 1 323 ? 12.648 -29.172 -3.691 1 95.75 323 TRP B O 1
ATOM 5534 N N . ARG B 1 324 ? 12.516 -28.938 -1.521 1 91.56 324 ARG B N 1
ATOM 5535 C CA . ARG B 1 324 ? 12.445 -27.484 -1.537 1 91.56 324 ARG B CA 1
ATOM 5536 C C . ARG B 1 324 ? 13.734 -26.875 -2.086 1 91.56 324 ARG B C 1
ATOM 5538 O O . ARG B 1 324 ? 14.828 -27.203 -1.625 1 91.56 324 ARG B O 1
ATOM 5545 N N . GLY B 1 325 ? 13.57 -26.125 -3.102 1 85.5 325 GLY B N 1
ATOM 5546 C CA . GLY B 1 325 ? 14.703 -25.453 -3.721 1 85.5 325 GLY B CA 1
ATOM 5547 C C . GLY B 1 325 ? 15.375 -26.297 -4.789 1 85.5 325 GLY B C 1
ATOM 5548 O O . GLY B 1 325 ? 16.422 -25.906 -5.328 1 85.5 325 GLY B O 1
ATOM 5549 N N . VAL B 1 326 ? 14.844 -27.453 -5.07 1 88.31 326 VAL B N 1
ATOM 5550 C CA . VAL B 1 326 ? 15.43 -28.375 -6.047 1 88.31 326 VAL B CA 1
ATOM 5551 C C . VAL B 1 326 ? 14.648 -28.297 -7.359 1 88.31 326 VAL B C 1
ATOM 5553 O O . VAL B 1 326 ? 13.469 -27.953 -7.367 1 88.31 326 VAL B O 1
ATOM 5556 N N . ARG B 1 327 ? 15.344 -28.625 -8.539 1 89.5 327 ARG B N 1
ATOM 5557 C CA . ARG B 1 327 ? 14.688 -28.406 -9.828 1 89.5 327 ARG B CA 1
ATOM 5558 C C . ARG B 1 327 ? 14.977 -29.562 -10.789 1 89.5 327 ARG B C 1
ATOM 5560 O O . ARG B 1 327 ? 15.938 -30.312 -10.594 1 89.5 327 ARG B O 1
ATOM 5567 N N . ASP B 1 328 ? 14.141 -29.688 -11.688 1 90.81 328 ASP B N 1
ATOM 5568 C CA . ASP B 1 328 ? 14.305 -30.5 -12.898 1 90.81 328 ASP B CA 1
ATOM 5569 C C . ASP B 1 328 ? 14.781 -31.906 -12.555 1 90.81 328 ASP B C 1
ATOM 5571 O O . ASP B 1 328 ? 14.172 -32.594 -11.727 1 90.81 328 ASP B O 1
ATOM 5575 N N . ASP B 1 329 ? 15.852 -32.344 -13.227 1 93.19 329 ASP B N 1
ATOM 5576 C CA . ASP B 1 329 ? 16.281 -33.75 -13.117 1 93.19 329 ASP B CA 1
ATOM 5577 C C . ASP B 1 329 ? 16.703 -34.094 -11.688 1 93.19 329 ASP B C 1
ATOM 5579 O O . ASP B 1 329 ? 16.453 -35.188 -11.211 1 93.19 329 ASP B O 1
ATOM 5583 N N . GLU B 1 330 ? 17.25 -33.156 -11.055 1 92.94 330 GLU B N 1
ATOM 5584 C CA . GLU B 1 330 ? 17.641 -33.406 -9.672 1 92.94 330 GLU B CA 1
ATOM 5585 C C . GLU B 1 330 ? 16.422 -33.688 -8.789 1 92.94 330 GLU B C 1
ATOM 5587 O O . GLU B 1 330 ? 16.453 -34.594 -7.953 1 92.94 330 GLU B O 1
ATOM 5592 N N . LEU B 1 331 ? 15.43 -32.938 -9.023 1 95.5 331 LEU B N 1
ATOM 5593 C CA . LEU B 1 331 ? 14.195 -33.125 -8.281 1 95.5 331 LEU B CA 1
ATOM 5594 C C . LEU B 1 331 ? 13.531 -34.438 -8.664 1 95.5 331 LEU B C 1
ATOM 5596 O O . LEU B 1 331 ? 13.023 -35.188 -7.797 1 95.5 331 LEU B O 1
ATOM 5600 N N . SER B 1 332 ? 13.531 -34.781 -9.898 1 97.31 332 SER B N 1
ATOM 5601 C CA . SER B 1 332 ? 12.945 -36.031 -10.367 1 97.31 332 SER B CA 1
ATOM 5602 C C . SER B 1 332 ? 13.656 -37.219 -9.766 1 97.31 332 SER B C 1
ATOM 5604 O O . SER B 1 332 ? 13.008 -38.188 -9.359 1 97.31 332 SER B O 1
ATOM 5606 N N . GLU B 1 333 ? 14.922 -37.094 -9.688 1 96.81 333 GLU B N 1
ATOM 5607 C CA . GLU B 1 333 ? 15.719 -38.188 -9.102 1 96.81 333 GLU B CA 1
ATOM 5608 C C . GLU B 1 333 ? 15.453 -38.312 -7.602 1 96.81 333 GLU B C 1
ATOM 5610 O O . GLU B 1 333 ? 15.234 -39.406 -7.098 1 96.81 333 GLU B O 1
ATOM 5615 N N . LYS B 1 334 ? 15.43 -37.219 -7.004 1 95.81 334 LYS B N 1
ATOM 5616 C CA . LYS B 1 334 ? 15.258 -37.188 -5.555 1 95.81 334 LYS B CA 1
ATOM 5617 C C . LYS B 1 334 ? 13.859 -37.688 -5.16 1 95.81 334 LYS B C 1
ATOM 5619 O O . LYS B 1 334 ? 13.688 -38.344 -4.129 1 95.81 334 LYS B O 1
ATOM 5624 N N . SER B 1 335 ? 12.898 -37.375 -5.922 1 96.31 335 SER B N 1
ATOM 5625 C CA . SER B 1 335 ? 11.508 -37.688 -5.598 1 96.31 335 SER B CA 1
ATOM 5626 C C . SER B 1 335 ? 11.086 -39.031 -6.176 1 96.31 335 SER B C 1
ATOM 5628 O O . SER B 1 335 ? 10.102 -39.625 -5.73 1 96.31 335 SER B O 1
ATOM 5630 N N . GLY B 1 336 ? 11.781 -39.438 -7.227 1 97.25 336 GLY B N 1
ATOM 5631 C CA . GLY B 1 336 ? 11.344 -40.594 -7.965 1 97.25 336 GLY B CA 1
ATOM 5632 C C . GLY B 1 336 ? 10.164 -40.344 -8.875 1 97.25 336 GLY B C 1
ATOM 5633 O O . GLY B 1 336 ? 9.492 -41.281 -9.328 1 97.25 336 GLY B O 1
ATOM 5634 N N . ILE B 1 337 ? 9.844 -39.062 -9.062 1 98.06 337 ILE B N 1
ATOM 5635 C CA . ILE B 1 337 ? 8.734 -38.656 -9.914 1 98.06 337 ILE B CA 1
ATOM 5636 C C . ILE B 1 337 ? 9.273 -38.062 -11.203 1 98.06 337 ILE B C 1
ATOM 5638 O O . ILE B 1 337 ? 10.023 -37.062 -11.172 1 98.06 337 ILE B O 1
ATOM 5642 N N . LYS B 1 338 ? 8.898 -38.562 -12.297 1 97.38 338 LYS B N 1
ATOM 5643 C CA . LYS B 1 338 ? 9.391 -38.062 -13.578 1 97.38 338 LYS B CA 1
ATOM 5644 C C . LYS B 1 338 ? 8.75 -36.719 -13.93 1 97.38 338 LYS B C 1
ATOM 5646 O O . LYS B 1 338 ? 7.586 -36.469 -13.625 1 97.38 338 LYS B O 1
ATOM 5651 N N . GLY B 1 339 ? 9.539 -35.906 -14.602 1 97.06 339 GLY B N 1
ATOM 5652 C CA . GLY B 1 339 ? 9 -34.719 -15.195 1 97.06 339 GLY B CA 1
ATOM 5653 C C . GLY B 1 339 ? 8.906 -33.531 -14.219 1 97.06 339 GLY B C 1
ATOM 5654 O O . GLY B 1 339 ? 8.18 -32.562 -14.461 1 97.06 339 GLY B O 1
ATOM 5655 N N . CYS B 1 340 ? 9.609 -33.625 -13.094 1 97 340 CYS B N 1
ATOM 5656 C CA . CYS B 1 340 ? 9.578 -32.531 -12.117 1 97 340 CYS B CA 1
ATOM 5657 C C . CYS B 1 340 ? 10.203 -31.266 -12.695 1 97 340 CYS B C 1
ATOM 5659 O O . CYS B 1 340 ? 11.156 -31.328 -13.477 1 97 340 CYS B O 1
ATOM 5661 N N . ILE B 1 341 ? 9.641 -30.156 -12.32 1 93.75 341 ILE B N 1
ATOM 5662 C CA . ILE B 1 341 ? 10.148 -28.875 -12.773 1 93.75 341 ILE B CA 1
ATOM 5663 C C . ILE B 1 341 ? 10.836 -28.156 -11.609 1 93.75 341 ILE B C 1
ATOM 5665 O O . ILE B 1 341 ? 12.008 -27.766 -11.711 1 93.75 341 ILE B O 1
ATOM 5669 N N . PHE B 1 342 ? 10.102 -27.938 -10.508 1 92.06 342 PHE B N 1
ATOM 5670 C CA . PHE B 1 342 ? 10.703 -27.281 -9.359 1 92.06 342 PHE B CA 1
ATOM 5671 C C . PHE B 1 342 ? 9.812 -27.422 -8.125 1 92.06 342 PHE B C 1
ATOM 5673 O O . PHE B 1 342 ? 8.656 -27.828 -8.242 1 92.06 342 PHE B O 1
ATOM 5680 N N . VAL B 1 343 ? 10.359 -27.188 -6.996 1 94.62 343 VAL B N 1
ATOM 5681 C CA . VAL B 1 343 ? 9.648 -26.859 -5.762 1 94.62 343 VAL B CA 1
ATOM 5682 C C . VAL B 1 343 ? 10.219 -25.594 -5.145 1 94.62 343 VAL B C 1
ATOM 5684 O O . VAL B 1 343 ? 11.438 -25.453 -5.004 1 94.62 343 VAL B O 1
ATOM 5687 N N . HIS B 1 344 ? 9.328 -24.688 -4.859 1 89.81 344 HIS B N 1
ATOM 5688 C CA . HIS B 1 344 ? 9.758 -23.438 -4.262 1 89.81 344 HIS B CA 1
ATOM 5689 C C . HIS B 1 344 ? 10.469 -23.672 -2.934 1 89.81 344 HIS B C 1
ATOM 5691 O O . HIS B 1 344 ? 10.117 -24.578 -2.188 1 89.81 344 HIS B O 1
ATOM 5697 N N . THR B 1 345 ? 11.383 -22.812 -2.533 1 83.69 345 THR B N 1
ATOM 5698 C CA . THR B 1 345 ? 12.211 -22.953 -1.343 1 83.69 345 THR B CA 1
ATOM 5699 C C . THR B 1 345 ? 11.352 -23.016 -0.085 1 83.69 345 THR B C 1
ATOM 5701 O O . THR B 1 345 ? 11.688 -23.703 0.875 1 83.69 345 THR B O 1
ATOM 5704 N N . SER B 1 346 ? 10.258 -22.312 -0.153 1 83.38 346 SER B N 1
ATOM 5705 C CA . SER B 1 346 ? 9.383 -22.297 1.014 1 83.38 346 SER B CA 1
ATOM 5706 C C . SER B 1 346 ? 8.461 -23.516 1.028 1 83.38 346 SER B C 1
ATOM 5708 O O . SER B 1 346 ? 7.793 -23.781 2.031 1 83.38 346 SER B O 1
ATOM 5710 N N . GLY B 1 347 ? 8.398 -24.156 -0.07 1 91.5 347 GLY B N 1
ATOM 5711 C CA . GLY B 1 347 ? 7.613 -25.375 -0.162 1 91.5 347 GLY B CA 1
ATOM 5712 C C . GLY B 1 347 ? 6.152 -25.125 -0.489 1 91.5 347 GLY B C 1
ATOM 5713 O O . GLY B 1 347 ? 5.34 -26.047 -0.49 1 91.5 347 GLY B O 1
ATOM 5714 N N . PHE B 1 348 ? 5.75 -23.938 -0.843 1 92.81 348 PHE B N 1
ATOM 5715 C CA . PHE B 1 348 ? 4.332 -23.625 -0.957 1 92.81 348 PHE B CA 1
ATOM 5716 C C . PHE B 1 348 ? 3.793 -24.031 -2.322 1 92.81 348 PHE B C 1
ATOM 5718 O O . PHE B 1 348 ? 2.58 -24.141 -2.506 1 92.81 348 PHE B O 1
ATOM 5725 N N . ILE B 1 349 ? 4.727 -24.234 -3.295 1 94.56 349 ILE B N 1
ATOM 5726 C CA . ILE B 1 349 ? 4.262 -24.578 -4.637 1 94.56 349 ILE B CA 1
ATOM 5727 C C . ILE B 1 349 ? 5.34 -25.359 -5.375 1 94.56 349 ILE B C 1
ATOM 5729 O O . ILE B 1 349 ? 6.535 -25.172 -5.121 1 94.56 349 ILE B O 1
ATOM 5733 N N . GLY B 1 350 ? 4.926 -26.281 -6.227 1 96 350 GLY B N 1
ATOM 5734 C CA . GLY B 1 350 ? 5.785 -27.047 -7.113 1 96 350 GLY B CA 1
ATOM 5735 C C . GLY B 1 350 ? 5.191 -27.234 -8.492 1 96 350 GLY B C 1
ATOM 5736 O O . GLY B 1 350 ? 4.059 -26.828 -8.758 1 96 350 GLY B O 1
ATOM 5737 N N . GLY B 1 351 ? 6.004 -27.781 -9.305 1 96.69 351 GLY B N 1
ATOM 5738 C CA . GLY B 1 351 ? 5.555 -27.969 -10.68 1 96.69 351 GLY B CA 1
ATOM 5739 C C . GLY B 1 351 ? 6.047 -29.266 -11.297 1 96.69 351 GLY B C 1
ATOM 5740 O O . GLY B 1 351 ? 7.082 -29.797 -10.891 1 96.69 351 GLY B O 1
ATOM 5741 N N . ASN B 1 352 ? 5.32 -29.781 -12.227 1 97.75 352 ASN B N 1
ATOM 5742 C CA . ASN B 1 352 ? 5.605 -30.969 -13.023 1 97.75 352 ASN B CA 1
ATOM 5743 C C . ASN B 1 352 ? 5.055 -30.828 -14.445 1 97.75 352 ASN B C 1
ATOM 5745 O O . ASN B 1 352 ? 4.137 -30.047 -14.688 1 97.75 352 ASN B O 1
ATOM 5749 N N . LYS B 1 353 ? 5.594 -31.594 -15.328 1 96.31 353 LYS B N 1
ATOM 5750 C CA . LYS B 1 353 ? 5.172 -31.547 -16.719 1 96.31 353 LYS B CA 1
ATOM 5751 C C . LYS B 1 353 ? 3.838 -32.25 -16.922 1 96.31 353 LYS B C 1
ATOM 5753 O O . LYS B 1 353 ? 3.139 -32 -17.906 1 96.31 353 LYS B O 1
ATOM 5758 N N . THR B 1 354 ? 3.518 -33.125 -15.938 1 97 354 THR B N 1
ATOM 5759 C CA . THR B 1 354 ? 2.318 -33.906 -16.141 1 97 354 THR B CA 1
ATOM 5760 C C . THR B 1 354 ? 1.396 -33.844 -14.922 1 97 354 THR B C 1
ATOM 5762 O O . THR B 1 354 ? 1.848 -33.531 -13.812 1 97 354 THR B O 1
ATOM 5765 N N . TYR B 1 355 ? 0.099 -34.156 -15.211 1 97.25 355 TYR B N 1
ATOM 5766 C CA . TYR B 1 355 ? -0.901 -34.219 -14.148 1 97.25 355 TYR B CA 1
ATOM 5767 C C . TYR B 1 355 ? -0.543 -35.312 -13.141 1 97.25 355 TYR B C 1
ATOM 5769 O O . TYR B 1 355 ? -0.6 -35.094 -11.93 1 97.25 355 TYR B O 1
ATOM 5777 N N . GLU B 1 356 ? -0.202 -36.469 -13.625 1 97.75 356 GLU B N 1
ATOM 5778 C CA . GLU B 1 356 ? 0.155 -37.594 -12.766 1 97.75 356 GLU B CA 1
ATOM 5779 C C . GLU B 1 356 ? 1.329 -37.219 -11.859 1 97.75 356 GLU B C 1
ATOM 5781 O O . GLU B 1 356 ? 1.367 -37.656 -10.695 1 97.75 356 GLU B O 1
ATOM 5786 N N . GLY B 1 357 ? 2.164 -36.5 -12.391 1 97.94 357 GLY B N 1
ATOM 5787 C CA . GLY B 1 357 ? 3.338 -36.094 -11.633 1 97.94 357 GLY B CA 1
ATOM 5788 C C . GLY B 1 357 ? 3.006 -35.219 -10.445 1 97.94 357 GLY B C 1
ATOM 5789 O O . GLY B 1 357 ? 3.459 -35.469 -9.328 1 97.94 357 GLY B O 1
ATOM 5790 N N . VAL B 1 358 ? 2.211 -34.125 -10.688 1 98 358 VAL B N 1
ATOM 5791 C CA . VAL B 1 358 ? 1.885 -33.25 -9.586 1 98 358 VAL B CA 1
ATOM 5792 C C . VAL B 1 358 ? 1 -33.969 -8.57 1 98 358 VAL B C 1
ATOM 5794 O O . VAL B 1 358 ? 1.078 -33.688 -7.367 1 98 358 VAL B O 1
ATOM 5797 N N . LEU B 1 359 ? 0.152 -34.844 -9.07 1 98.31 359 LEU B N 1
ATOM 5798 C CA . LEU B 1 359 ? -0.67 -35.625 -8.164 1 98.31 359 LEU B CA 1
ATOM 5799 C C . LEU B 1 359 ? 0.2 -36.469 -7.242 1 98.31 359 LEU B C 1
ATOM 5801 O O . LEU B 1 359 ? -0.049 -36.562 -6.039 1 98.31 359 LEU B O 1
ATOM 5805 N N . GLU B 1 360 ? 1.177 -37.062 -7.824 1 98.19 360 GLU B N 1
ATOM 5806 C CA . GLU B 1 360 ? 2.092 -37.875 -7.035 1 98.19 360 GLU B CA 1
ATOM 5807 C C . GLU B 1 360 ? 2.889 -37.031 -6.051 1 98.19 360 GLU B C 1
ATOM 5809 O O . GLU B 1 360 ? 3.17 -37.469 -4.934 1 98.19 360 GLU B O 1
ATOM 5814 N N . MET B 1 361 ? 3.271 -35.875 -6.434 1 98.38 361 MET B N 1
ATOM 5815 C CA . MET B 1 361 ? 3.955 -34.969 -5.527 1 98.38 361 MET B CA 1
ATOM 5816 C C . MET B 1 361 ? 3.088 -34.656 -4.309 1 98.38 361 MET B C 1
ATOM 5818 O O . MET B 1 361 ? 3.576 -34.656 -3.178 1 98.38 361 MET B O 1
ATOM 5822 N N . ALA B 1 362 ? 1.851 -34.406 -4.586 1 98.31 362 ALA B N 1
ATOM 5823 C CA . ALA B 1 362 ? 0.913 -34.125 -3.496 1 98.31 362 ALA B CA 1
ATOM 5824 C C . ALA B 1 362 ? 0.763 -35.344 -2.594 1 98.31 362 ALA B C 1
ATOM 5826 O O . ALA B 1 362 ? 0.857 -35.25 -1.369 1 98.31 362 ALA B O 1
ATOM 5827 N N . ARG B 1 363 ? 0.617 -36.531 -3.174 1 98 363 ARG B N 1
ATOM 5828 C CA . ARG B 1 363 ? 0.394 -37.75 -2.438 1 98 363 ARG B CA 1
ATOM 5829 C C . ARG B 1 363 ? 1.581 -38.094 -1.537 1 98 363 ARG B C 1
ATOM 5831 O O . ARG B 1 363 ? 1.405 -38.406 -0.361 1 98 363 ARG B O 1
ATOM 5838 N N . GLN B 1 364 ? 2.715 -37.938 -2.102 1 97.62 364 GLN B N 1
ATOM 5839 C CA . GLN B 1 364 ? 3.908 -38.219 -1.316 1 97.62 364 GLN B CA 1
ATOM 5840 C C . GLN B 1 364 ? 4.07 -37.25 -0.166 1 97.62 364 GLN B C 1
ATOM 5842 O O . GLN B 1 364 ? 4.527 -37.625 0.918 1 97.62 364 GLN B O 1
ATOM 5847 N N . SER B 1 365 ? 3.744 -36.031 -0.432 1 97.5 365 SER B N 1
ATOM 5848 C CA . SER B 1 365 ? 3.836 -35.031 0.622 1 97.5 365 SER B CA 1
ATOM 5849 C C . SER B 1 365 ? 2.836 -35.312 1.739 1 97.5 365 SER B C 1
ATOM 5851 O O . SER B 1 365 ? 3.152 -35.156 2.92 1 97.5 365 SER B O 1
ATOM 5853 N N . ILE B 1 366 ? 1.662 -35.781 1.401 1 96.5 366 ILE B N 1
ATOM 5854 C CA . ILE B 1 366 ? 0.644 -36.125 2.387 1 96.5 366 ILE B CA 1
ATOM 5855 C C . ILE B 1 366 ? 1.122 -37.281 3.229 1 96.5 366 ILE B C 1
ATOM 5857 O O . ILE B 1 366 ? 1.014 -37.281 4.457 1 96.5 366 ILE B O 1
ATOM 5861 N N . ASN B 1 367 ? 1.675 -38.25 2.57 1 94.94 367 ASN B N 1
ATOM 5862 C CA . ASN B 1 367 ? 2.145 -39.469 3.252 1 94.94 367 ASN B CA 1
ATOM 5863 C C . ASN B 1 367 ? 3.311 -39.156 4.188 1 94.94 367 ASN B C 1
ATOM 5865 O O . ASN B 1 367 ? 3.453 -39.781 5.238 1 94.94 367 ASN B O 1
ATOM 5869 N N . ALA B 1 368 ? 4.109 -38.219 3.82 1 91.5 368 ALA B N 1
ATOM 5870 C CA . ALA B 1 368 ? 5.258 -37.844 4.641 1 91.5 368 ALA B CA 1
ATOM 5871 C C . ALA B 1 368 ? 4.82 -37.031 5.852 1 91.5 368 ALA B C 1
ATOM 5873 O O . ALA B 1 368 ? 5.508 -37 6.875 1 91.5 368 ALA B O 1
ATOM 5874 N N . GLY B 1 369 ? 3.814 -36.188 5.676 1 84.31 369 GLY B N 1
ATOM 5875 C CA . GLY B 1 369 ? 3.318 -35.344 6.742 1 84.31 369 GLY B CA 1
ATOM 5876 C C . GLY B 1 369 ? 2.523 -36.094 7.789 1 84.31 369 GLY B C 1
ATOM 5877 O O . GLY B 1 369 ? 2.217 -35.562 8.852 1 84.31 369 GLY B O 1
ATOM 5878 N N . LYS B 1 370 ? 2.156 -37.375 7.559 1 67.88 370 LYS B N 1
ATOM 5879 C CA . LYS B 1 370 ? 1.503 -38.25 8.516 1 67.88 370 LYS B CA 1
ATOM 5880 C C . LYS B 1 370 ? 2.527 -38.969 9.398 1 67.88 370 LYS B C 1
ATOM 5882 O O . LYS B 1 370 ? 3.654 -39.219 8.969 1 67.88 370 LYS B O 1
#

Solvent-accessible surface area (backbone atoms only — not comparable to full-atom values): 40906 Å² total; per-residue (Å²): 140,80,79,77,82,81,78,84,72,84,81,81,79,77,77,78,80,78,84,78,78,83,70,75,77,78,68,73,84,79,70,79,73,77,66,72,77,71,69,74,66,79,72,67,77,38,30,38,21,27,51,48,77,85,66,55,44,32,53,38,44,27,52,44,52,48,33,64,31,83,84,30,50,76,38,45,76,44,60,43,82,50,64,74,63,47,68,72,29,64,32,31,34,52,40,88,58,37,71,38,74,93,68,34,30,34,21,46,64,31,66,86,55,72,55,18,54,21,79,79,36,76,91,39,86,48,73,56,47,42,30,28,25,41,49,43,40,71,78,42,31,52,58,35,48,11,58,75,68,73,42,54,63,82,34,67,65,38,49,51,48,47,53,51,43,38,59,58,55,45,44,39,48,14,26,55,75,69,66,50,67,47,57,92,62,83,55,75,58,52,86,61,49,28,59,52,47,56,38,46,67,50,46,71,52,63,85,55,81,86,66,56,57,64,61,32,46,52,51,37,26,53,52,49,42,52,53,51,52,49,51,54,49,42,43,61,71,50,42,53,62,27,40,62,52,46,50,51,16,59,74,43,8,52,78,73,31,82,80,38,28,37,31,54,36,86,75,25,68,48,65,41,65,70,46,47,57,54,48,35,62,75,66,64,56,74,65,66,64,32,35,42,31,26,31,52,98,81,64,36,22,29,32,32,41,30,45,70,44,90,91,45,86,51,48,68,49,49,44,48,72,90,43,33,38,31,43,30,69,60,33,16,63,74,69,71,38,70,55,30,46,36,25,38,57,84,15,50,35,32,32,12,65,34,69,70,34,28,51,47,54,52,50,50,25,52,62,65,74,100,140,78,84,76,81,80,79,84,79,82,75,75,78,78,76,74,79,76,81,77,77,82,70,77,74,84,66,74,84,81,71,79,73,77,65,69,76,69,70,75,65,79,73,66,75,39,30,38,21,28,52,48,77,85,68,55,44,30,52,37,43,27,53,43,52,48,33,63,32,83,84,30,50,78,36,46,76,44,60,44,80,50,64,75,63,46,68,72,29,65,31,30,36,52,40,86,57,38,70,38,74,93,67,34,29,34,21,45,65,30,66,86,54,73,54,17,54,20,79,76,35,77,89,39,85,48,73,55,47,42,29,25,26,41,48,43,39,71,78,42,32,53,59,35,48,10,59,75,69,73,42,54,63,82,35,67,64,38,49,50,49,47,52,50,43,38,58,58,53,46,45,39,47,14,27,53,75,70,66,50,66,47,56,92,61,81,56,76,58,52,83,60,50,28,58,51,48,56,36,46,66,47,46,74,53,63,84,54,81,85,67,56,58,65,63,32,46,52,53,39,25,51,52,49,41,52,52,52,53,51,50,54,48,41,43,61,73,52,43,52,63,25,41,60,52,46,50,52,17,60,73,42,8,53,78,73,30,80,80,39,29,36,30,53,37,87,76,27,69,47,65,41,66,70,45,47,58,53,48,34,62,76,66,61,54,74,64,66,66,32,35,42,31,26,31,50,98,82,63,36,22,29,33,32,41,29,44,69,44,92,90,45,87,50,49,68,49,48,45,48,73,91,44,34,40,32,43,30,70,63,32,15,64,74,68,72,38,70,53,30,46,36,24,38,55,84,16,51,36,33,33,12,64,35,68,69,34,29,51,48,52,52,50,52,25,53,61,64,74,99

Radius of gyration: 33.66 Å; Cα contacts (8 Å, |Δi|>4): 1224; chains: 2; bounding box: 137×92×81 Å

Secondary structure (DSSP, 8-state):
-----------------------TT---------------------EEEE--SS--HHHHHHHHHHHTSGGGTTPEEEE---HHHHTTSSEEES-SS-EEGGGTEE---STT---BHHHHSTT----SBP-HHHHHHHHHHHHHHHHHHTS-TTSHHHHHHHHHHIIIIIHHHHHHHTT--S-SSPPSS----SHHHHHHTTSPPTT-SS--HHHHHHHHHHHHHHHHHHHHHHIIIIITHHHHHHHHHHHTHHHH-TTS-EEE-TTSS-S-HHHHHHHHHHHT-SSPP-EEEEE-TTS-EEEEEPBSSTT-S-BSSPSPGGGTT-BHHHHHHHHT-TTEEEE-TTSSEEEESSHHHHHHHHHHHHHHH-/-----------------------S----------------------EEEE--SS--HHHHHHHHHHHTSGGGTTPEEEE---HHHHTTSSEEES-SS-EEGGGTEE---STT---BHHHHSTT----SBP-HHHHHHHHHHHHHHHHHHTS-TTSHHHHHHHHHHIIIIIHHHHHHHTT--S-SSPPSS----SHHHHHHTTSPPTT-SS--HHHHHHHHHHHHHHHHHHHHHHIIIIITHHHHHHHHHHHTHHHH-TTS-EEE-TTSS---HHHHHHHHHHHT-SSPP-EEEEE-TTS-EEEEEPBSSTT-S-BSSPSPGGGTT-BHHHHHHHHT-TTEEEE-TTSSEEEESSHHHHHHHHHHHHHHH-

Sequence (740 aa):
MLNRILLSSRSCRFINLSRFNLQTLLLNKLSTMTGEPAEKKLHGTPKIGTHNGSFHCDEVLACFLLKQLDQYKDAEVIRTRDPKLLDTCDIVVDVGGVYDPSKHRYDHHQRSFTDSMNSLWSEKKWVTKLSSAGLVYLHFGMDVISKILGLPTSDPVTVTIYDKMYENFMEEIDAIDNGINQSESEPRYRITSNLSSRVGHLNPKWNSKGMDEDVQFFKAMDLVGSEFLSKVTDYKETWLPARSLVLAAIKNRYNVDPSGQIICLEEGGCPWKDHLFTLEAELKVTPPILYALFTDTHGNWRVQCVSVSMGSFENRLSLKEEWRGVRDDELSEKSGIKGCIFVHTSGFIGGNKTYEGVLEMARQSINAGKMLNRILLSSRSCRFINLSRFNLQTLLLNKLSTMTGEPAEKKLHGTPKIGTHNGSFHCDEVLACFLLKQLDQYKDAEVIRTRDPKLLDTCDIVVDVGGVYDPSKHRYDHHQRSFTDSMNSLWSEKKWVTKLSSAGLVYLHFGMDVISKILGLPTSDPVTVTIYDKMYENFMEEIDAIDNGINQSESEPRYRITSNLSSRVGHLNPKWNSKGMDEDVQFFKAMDLVGSEFLSKVTDYKETWLPARSLVLAAIKNRYNVDPSGQIICLEEGGCPWKDHLFTLEAELKVTPPILYALFTDTHGNWRVQCVSVSMGSFENRLSLKEEWRGVRDDELSEKSGIKGCIFVHTSGFIGGNKTYEGVLEMARQSINAGK